Protein AF-X1QMQ1-F1 (afdb_monomer_lite)

pLDDT: mean 91.14, std 9.61, range [29.88, 98.38]

Foldseek 3Di:
DVVVVVVVVVVVVLVVVCVVCVPPSPDALVRQVVCCLVVVAARDLVLAWQQQQDDPVLLLVLLVQQVVAWDADPLKTKGADDPSNVVSCVSRVQDWDADPRITIRDGSSVSVCQQSLNVVVPSDRDPDDDPDGSQVVSCVSHSHRYDRNDPDDDDDDDDDDWDWFWDADVPFALWAAALACQCPPQQFLVSSLVVQKGKAKAFWWAQPPPRDIDLDQADPPPRDGTAQWWADPPPRDIDSDQADPVPRDGTASIDTDIDRSNVLVVVLCVLLDDDWAPTFHYHNHQPDRRRRTDRVNSRRLCRVLVFTADNVRDIDIDGAADEDFKDQQVQQVHDQVLVVVVPFQAAPVRHGRDDSRGIHTDPQQEKAEEPSVLVSVLSVLVSVQSCCCRVVVHHRDQPDDGSVSQQQPWDWDDDPPDDDTDIHGYHGYHNDRYMYHHPD

InterPro domains:
  IPR004475 DNA polymerase II large subunit DP2 [PTHR42210] (19-440)
  IPR056171 DNA polymerase II large subunit DP2, central domain [PF24844] (26-240)
  IPR056172 DNA polymerase II large subunit DP2, catalytic domain [PF24846] (278-440)

Secondary structure (DSSP, 8-state):
--HHHHHHHHHHHHHHHHHH-TTTSPPPHHHHHHHHHHHTPPPPGGG---GGGS-HHHHHHHHHHHHHH-EEETTEEEEE--HHHHHHHHHTT---EEETTEEEE-TTHHHHHHHTTTTTT--SPPSTT-S--HHHHHHHH-SSPPPPS----------SPP-EEE---SS--SEEEE-TTTTTTTTBHHHHHTTSEEEEEEE-EE-TTT--EESSSB-TTT-PBPEEPEEETTT--EESSSEETTTTEEEESEEEEEEEHHHHHHHHHHHH-SPPPS--BEESS--STT-PPPPHHHHHHHHHTT----TTS---EEEEEEE-SEE-GGGGT--HHHHHHTT--B-TTS-B---TTS-EEPPTTEEEEEHHHHHHHHHHHHHHHHHHHHHS----S---SSGGGGTT-EEEE--TT---PEEEEEEEEESSSEEEE---

Radius of gyration: 37.35 Å; chains: 1; bounding box: 97×49×104 Å

Structure (mmCIF, N/CA/C/O backbone):
data_AF-X1QMQ1-F1
#
_entry.id   AF-X1QMQ1-F1
#
loop_
_atom_site.group_PDB
_atom_site.id
_atom_site.type_symbol
_atom_site.label_atom_id
_atom_site.label_alt_id
_atom_site.label_comp_id
_atom_site.label_asym_id
_atom_site.label_entity_id
_atom_site.label_seq_id
_atom_site.pdbx_PDB_ins_code
_atom_site.Cartn_x
_atom_site.Cartn_y
_atom_site.Cartn_z
_atom_site.occupancy
_atom_site.B_iso_or_equiv
_atom_site.auth_seq_id
_atom_site.auth_comp_id
_atom_site.auth_asym_id
_atom_site.auth_atom_id
_atom_site.pdbx_PDB_model_num
ATOM 1 N N . SER A 1 1 ? -53.724 -9.097 34.516 1.00 46.25 1 SER A N 1
ATOM 2 C CA . SER A 1 1 ? -53.208 -10.277 33.789 1.00 46.25 1 SER A CA 1
ATOM 3 C C . SER A 1 1 ? -53.055 -10.068 32.275 1.00 46.25 1 SER A C 1
ATOM 5 O O . SER A 1 1 ? -52.473 -10.932 31.634 1.00 46.25 1 SER A O 1
ATOM 7 N N . SER A 1 2 ? -53.472 -8.935 31.685 1.00 36.69 2 SER A N 1
ATOM 8 C CA . SER A 1 2 ? -53.180 -8.582 30.278 1.00 36.69 2 SER A CA 1
ATOM 9 C C . SER A 1 2 ? -51.883 -7.767 30.107 1.00 36.69 2 SER A C 1
ATOM 11 O O . SER A 1 2 ? -51.072 -8.101 29.250 1.00 36.69 2 SER A O 1
ATOM 13 N N . LEU A 1 3 ? -51.618 -6.794 30.992 1.00 29.88 3 LEU A N 1
ATOM 14 C CA . LEU A 1 3 ? -50.405 -5.948 30.966 1.00 29.88 3 LEU A CA 1
ATOM 15 C C . LEU A 1 3 ? -49.092 -6.738 31.157 1.00 29.88 3 LEU A C 1
ATOM 17 O O . LEU A 1 3 ? -48.054 -6.407 30.592 1.00 29.88 3 LEU A O 1
ATOM 21 N N . SER A 1 4 ? -49.146 -7.814 31.943 1.00 39.50 4 SER A N 1
ATOM 22 C CA . SER A 1 4 ? -48.014 -8.702 32.228 1.00 39.50 4 SER A CA 1
ATOM 23 C C . SER A 1 4 ? -47.577 -9.524 31.009 1.00 39.50 4 SER A C 1
ATOM 25 O O . SER A 1 4 ? -46.393 -9.811 30.864 1.00 39.50 4 SER A O 1
ATOM 27 N N . ASN A 1 5 ? -48.503 -9.858 30.103 1.00 40.28 5 ASN A N 1
ATOM 28 C CA . ASN A 1 5 ? -48.206 -10.646 28.904 1.00 40.28 5 ASN A CA 1
ATOM 29 C C . ASN A 1 5 ? -47.651 -9.794 27.751 1.00 40.28 5 ASN A C 1
ATOM 31 O O . ASN A 1 5 ? -46.855 -10.297 26.960 1.00 40.28 5 ASN A O 1
ATOM 35 N N . GLU A 1 6 ? -48.012 -8.510 27.659 1.00 38.59 6 GLU A N 1
ATOM 36 C CA . GLU A 1 6 ? -47.419 -7.589 26.675 1.00 38.59 6 GLU A CA 1
ATOM 37 C C . GLU A 1 6 ? -45.986 -7.186 27.046 1.00 38.59 6 GLU A C 1
ATOM 39 O O . GLU A 1 6 ? -45.118 -7.189 26.174 1.00 38.59 6 GLU A O 1
ATOM 44 N N . LEU A 1 7 ? -45.699 -6.948 28.333 1.00 42.41 7 LEU A N 1
ATOM 45 C CA . LEU A 1 7 ? -44.335 -6.715 28.834 1.00 42.41 7 LEU A CA 1
ATOM 46 C C . LEU A 1 7 ? -43.422 -7.938 28.631 1.00 42.41 7 LEU A C 1
ATOM 48 O O . LEU A 1 7 ? -42.265 -7.778 28.245 1.00 42.41 7 LEU A O 1
ATOM 52 N N . LEU A 1 8 ? -43.945 -9.159 28.812 1.00 50.44 8 LEU A N 1
ATOM 53 C CA . LEU A 1 8 ? -43.216 -10.405 28.535 1.00 50.44 8 LEU A CA 1
ATOM 54 C C . LEU A 1 8 ? -42.941 -10.606 27.035 1.00 50.44 8 LEU A C 1
ATOM 56 O O . LEU A 1 8 ? -41.822 -10.961 26.672 1.00 50.44 8 LEU A O 1
ATOM 60 N N . LYS A 1 9 ? -43.908 -10.320 26.151 1.00 50.34 9 LYS A N 1
ATOM 61 C CA . LYS A 1 9 ? -43.711 -10.397 24.688 1.00 50.34 9 LYS A CA 1
ATOM 62 C C . LYS A 1 9 ? -42.758 -9.321 24.155 1.00 50.34 9 LYS A C 1
ATOM 64 O O . LYS A 1 9 ? -41.939 -9.610 23.282 1.00 50.34 9 LYS A O 1
ATOM 69 N N . ALA A 1 10 ? -42.830 -8.098 24.689 1.00 55.59 10 ALA A N 1
ATOM 70 C CA . ALA A 1 10 ? -41.877 -7.031 24.386 1.00 55.59 10 ALA A CA 1
ATOM 71 C C . ALA A 1 10 ? -40.457 -7.394 24.861 1.00 55.59 10 ALA A C 1
ATOM 73 O O . ALA A 1 10 ? -39.487 -7.143 24.145 1.00 55.59 10 ALA A O 1
ATOM 74 N N . GLY A 1 11 ? -40.342 -8.051 26.021 1.00 69.38 11 GLY A N 1
ATOM 75 C CA . GLY A 1 11 ? -39.090 -8.603 26.536 1.00 69.38 11 GLY A CA 1
ATOM 76 C C . GLY A 1 11 ? -38.528 -9.741 25.680 1.00 69.38 11 GLY A C 1
ATOM 77 O O . GLY A 1 11 ? -37.338 -9.742 25.389 1.00 69.38 11 GLY A O 1
ATOM 78 N N . GLU A 1 12 ? -39.363 -10.671 25.208 1.00 76.75 12 GLU A N 1
ATOM 79 C CA . GLU A 1 12 ? -38.917 -11.813 24.396 1.00 76.75 12 GLU A CA 1
ATOM 80 C C . GLU A 1 12 ? -38.308 -11.372 23.059 1.00 76.75 12 GLU A C 1
ATOM 82 O O . GLU A 1 12 ? -37.234 -11.842 22.682 1.00 76.75 12 GLU A O 1
ATOM 87 N N . LYS A 1 13 ? -38.959 -10.436 22.354 1.00 81.25 13 LYS A N 1
ATOM 88 C CA . LYS A 1 13 ? -38.412 -9.873 21.111 1.00 81.25 13 LYS A CA 1
ATOM 89 C C . LYS A 1 13 ? -37.067 -9.196 21.367 1.00 81.25 13 LYS A C 1
ATOM 91 O O . LYS A 1 13 ? -36.105 -9.457 20.658 1.00 81.25 13 LYS A O 1
ATOM 96 N N . ARG A 1 14 ? -36.987 -8.393 22.427 1.00 84.19 14 ARG A N 1
ATOM 97 C CA . ARG A 1 14 ? -35.776 -7.649 22.774 1.00 84.19 14 ARG A CA 1
ATOM 98 C C . ARG A 1 14 ? -34.619 -8.566 23.180 1.00 84.19 14 ARG A C 1
ATOM 100 O O . ARG A 1 14 ? -33.487 -8.332 22.779 1.00 84.19 14 ARG A O 1
ATOM 107 N N . ILE A 1 15 ? -34.905 -9.660 23.888 1.00 84.50 15 ILE A N 1
ATOM 108 C CA . ILE A 1 15 ? -33.921 -10.709 24.189 1.00 84.50 15 ILE A CA 1
ATOM 109 C C . ILE A 1 15 ? -33.447 -11.399 22.903 1.00 84.50 15 ILE A C 1
ATOM 111 O O . ILE A 1 15 ? -32.248 -11.617 22.745 1.00 84.50 15 ILE A O 1
ATOM 115 N N . LYS A 1 16 ? -34.349 -11.713 21.961 1.00 87.56 16 LYS A N 1
ATOM 116 C CA . LYS A 1 16 ? -33.960 -12.259 20.648 1.00 87.56 16 LYS A CA 1
ATOM 117 C C . LYS A 1 16 ? -33.059 -11.291 19.881 1.00 87.56 16 LYS A C 1
ATOM 119 O O . LYS A 1 16 ? -32.077 -11.740 19.300 1.00 87.56 16 LYS A O 1
ATOM 124 N N . ASP A 1 17 ? -33.340 -9.991 19.941 1.00 88.19 17 ASP A N 1
ATOM 125 C CA . ASP A 1 17 ? -32.522 -8.954 19.304 1.00 88.19 17 ASP A CA 1
ATOM 126 C C . ASP A 1 17 ? -31.117 -8.864 19.935 1.00 88.19 17 ASP A C 1
ATOM 128 O O . ASP A 1 17 ? -30.129 -8.740 19.208 1.00 88.19 17 ASP A O 1
ATOM 132 N N . PHE A 1 18 ? -31.007 -9.002 21.266 1.00 88.56 18 PHE A N 1
ATOM 133 C CA . PHE A 1 18 ? -29.718 -9.081 21.972 1.00 88.56 18 PHE A CA 1
ATOM 134 C C . PHE A 1 18 ? -28.912 -10.322 21.576 1.00 88.56 18 PHE A C 1
ATOM 136 O O . PHE A 1 18 ? -27.695 -10.252 21.447 1.00 88.56 18 PHE A O 1
ATOM 143 N N . ILE A 1 19 ? -29.572 -11.468 21.386 1.00 87.81 19 ILE A N 1
ATOM 144 C CA . ILE A 1 19 ? -28.905 -12.714 20.977 1.00 87.81 19 ILE A CA 1
ATOM 145 C C . ILE A 1 19 ? -28.469 -12.642 19.509 1.00 87.81 19 ILE A C 1
ATOM 147 O O . ILE A 1 19 ? -27.384 -13.109 19.168 1.00 87.81 19 ILE A O 1
ATOM 151 N N . ALA A 1 20 ? -29.306 -12.070 18.642 1.00 90.44 20 ALA A N 1
ATOM 152 C CA . ALA A 1 20 ? -29.046 -11.986 17.211 1.00 90.44 20 ALA A CA 1
ATOM 153 C C . ALA A 1 20 ? -27.921 -10.996 16.864 1.00 90.44 20 ALA A C 1
ATOM 155 O O . ALA 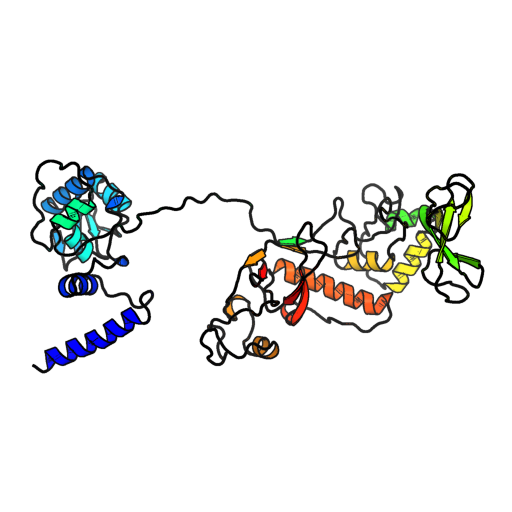A 1 20 ? -27.139 -11.270 15.954 1.00 90.44 20 ALA A O 1
ATOM 156 N N . ASP A 1 21 ? -27.824 -9.869 17.577 1.00 88.75 21 ASP A N 1
ATOM 157 C CA . ASP A 1 21 ? -26.780 -8.858 17.370 1.00 88.75 21 ASP A CA 1
ATOM 158 C C . ASP A 1 21 ? -26.349 -8.200 18.700 1.00 88.75 21 ASP A C 1
ATOM 160 O O . ASP A 1 21 ? -26.738 -7.065 19.000 1.00 88.75 21 ASP A O 1
ATOM 164 N N . PRO A 1 22 ? -25.529 -8.896 19.511 1.00 90.19 22 PRO A N 1
ATOM 165 C CA . PRO A 1 22 ? -25.170 -8.457 20.864 1.00 90.19 22 PRO A CA 1
ATOM 166 C C . PRO A 1 22 ? -24.286 -7.205 20.902 1.00 90.19 22 PRO A C 1
ATOM 168 O O . PRO A 1 22 ? -24.113 -6.607 21.963 1.00 90.19 22 PRO A O 1
ATOM 171 N N . PHE A 1 23 ? -23.687 -6.812 19.774 1.00 88.19 23 PHE A N 1
ATOM 172 C CA . PHE A 1 23 ? -22.783 -5.663 19.716 1.00 88.19 23 PHE A CA 1
ATOM 173 C C . PHE A 1 23 ? -23.513 -4.350 19.421 1.00 88.19 23 PHE A C 1
ATOM 175 O O . PHE A 1 23 ? -23.061 -3.302 19.882 1.00 88.19 23 PHE A O 1
ATOM 182 N N . HIS A 1 24 ? -24.630 -4.393 18.686 1.00 88.62 24 HIS A N 1
ATOM 183 C CA . HIS A 1 24 ? -25.426 -3.199 18.373 1.00 88.62 24 HIS A CA 1
ATOM 184 C C . HIS A 1 24 ? -26.688 -3.089 19.231 1.00 88.62 24 HIS A C 1
ATOM 186 O O . HIS A 1 24 ? -27.081 -1.979 19.590 1.00 88.62 24 HIS A O 1
ATOM 192 N N . ASN A 1 25 ? -27.298 -4.216 19.612 1.00 90.31 25 ASN A N 1
ATOM 193 C CA . ASN A 1 25 ? -28.455 -4.240 20.501 1.00 90.31 25 ASN A CA 1
ATOM 194 C C . ASN A 1 25 ? -27.986 -4.492 21.936 1.00 90.31 25 ASN A C 1
ATOM 196 O O . ASN A 1 25 ? -27.913 -5.628 22.397 1.00 90.31 25 ASN A O 1
ATOM 200 N N . VAL A 1 26 ? -27.654 -3.415 22.643 1.00 90.81 26 VAL A N 1
ATOM 201 C CA . VAL A 1 26 ? -27.193 -3.471 24.036 1.00 90.81 26 VAL A CA 1
ATOM 202 C C . VAL A 1 26 ? -28.372 -3.156 24.977 1.00 90.81 26 VAL A C 1
ATOM 204 O O . VAL A 1 26 ? -29.055 -2.153 24.746 1.00 90.81 26 VAL A O 1
ATOM 207 N N . PRO A 1 27 ? -28.637 -3.963 26.028 1.00 90.88 27 PRO A N 1
ATOM 208 C CA . PRO A 1 27 ? -29.654 -3.643 27.039 1.00 90.88 27 PRO A CA 1
ATOM 209 C C . PRO A 1 27 ? -29.309 -2.339 27.749 1.00 90.88 27 PRO A C 1
ATOM 211 O O . PRO A 1 27 ? -28.131 -2.063 27.903 1.00 90.88 27 PRO A O 1
ATOM 214 N N . SER A 1 28 ? -30.289 -1.562 28.221 1.00 90.31 28 SER A N 1
ATOM 215 C CA . SER A 1 28 ? -29.994 -0.369 29.035 1.00 90.31 28 SER A CA 1
ATOM 216 C C . SER A 1 28 ? -29.334 -0.734 30.378 1.00 90.31 28 SER A C 1
ATOM 218 O O . SER A 1 28 ? -29.343 -1.893 30.779 1.00 90.31 28 SER A O 1
ATOM 220 N N . ASP A 1 29 ? -28.781 0.247 31.099 1.00 89.81 29 ASP A N 1
ATOM 221 C CA . ASP A 1 29 ? -28.114 0.026 32.399 1.00 89.81 29 ASP A CA 1
ATOM 222 C C . ASP A 1 29 ? -29.031 -0.683 33.421 1.00 89.81 29 ASP A C 1
ATOM 224 O O . ASP A 1 29 ? -28.690 -1.724 33.984 1.00 89.81 29 ASP A O 1
ATOM 228 N N . ASP A 1 30 ? -30.258 -0.179 33.574 1.00 87.88 30 ASP A N 1
ATOM 229 C CA . ASP A 1 30 ? -31.290 -0.771 34.435 1.00 87.88 30 ASP A CA 1
ATOM 230 C C . ASP A 1 30 ? -31.754 -2.153 33.932 1.00 87.88 30 ASP A C 1
ATOM 232 O O . ASP A 1 30 ? -31.930 -3.085 34.720 1.00 87.88 30 ASP A O 1
ATOM 236 N N . GLU A 1 31 ? -31.901 -2.329 32.614 1.00 89.12 31 GLU A N 1
ATOM 237 C CA . GLU A 1 31 ? -32.259 -3.625 32.026 1.00 89.12 31 GLU A CA 1
ATOM 238 C C . GLU A 1 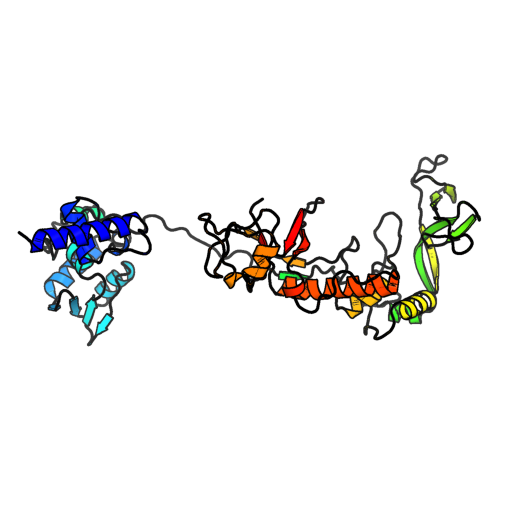31 ? -31.166 -4.670 32.243 1.00 89.12 31 GLU A C 1
ATOM 240 O O . GLU A 1 31 ? -31.473 -5.813 32.576 1.00 89.12 31 GLU A O 1
ATOM 245 N N . ALA A 1 32 ? -29.899 -4.288 32.091 1.00 91.50 32 ALA A N 1
ATOM 246 C CA . ALA A 1 32 ? -28.760 -5.164 32.307 1.00 91.50 32 ALA A CA 1
ATOM 247 C C . ALA A 1 32 ? -28.713 -5.655 33.758 1.00 91.50 32 ALA A C 1
ATOM 249 O O . ALA A 1 32 ? -28.555 -6.854 33.986 1.00 91.50 32 ALA A O 1
ATOM 250 N N . LEU A 1 33 ? -28.923 -4.764 34.733 1.00 89.12 33 LEU A N 1
ATOM 251 C CA . LEU A 1 33 ? -29.002 -5.134 36.147 1.00 89.12 33 LEU A CA 1
ATOM 252 C C . LEU A 1 33 ? -30.159 -6.099 36.424 1.00 89.12 33 LEU A C 1
ATOM 254 O O . LEU A 1 33 ? -29.944 -7.147 37.037 1.00 89.12 33 LEU A O 1
ATOM 258 N N . LYS A 1 34 ? -31.365 -5.795 35.928 1.00 88.75 34 LYS A N 1
ATOM 259 C CA . LYS A 1 34 ? -32.545 -6.663 36.087 1.00 88.75 34 LYS A CA 1
ATOM 260 C C . LYS A 1 34 ? -32.321 -8.044 35.476 1.00 88.75 34 LYS A C 1
ATOM 262 O O . LYS A 1 34 ? -32.607 -9.054 36.118 1.00 88.75 34 LYS A O 1
ATOM 267 N N . LEU A 1 35 ? -31.772 -8.107 34.263 1.00 89.50 35 LEU A N 1
ATOM 268 C CA . LEU A 1 35 ? -31.445 -9.364 33.588 1.00 89.50 35 LEU A CA 1
ATOM 269 C C . LEU A 1 35 ? -30.415 -10.171 34.381 1.00 89.50 35 LEU A C 1
ATOM 271 O O . LEU A 1 35 ? -30.616 -11.364 34.600 1.00 89.50 35 LEU A O 1
ATOM 275 N N . SER A 1 36 ? -29.350 -9.532 34.868 1.00 91.50 36 SER A N 1
ATOM 276 C CA . SER A 1 36 ? -28.339 -10.196 35.692 1.00 91.50 36 SER A CA 1
ATOM 277 C C . SER A 1 36 ? -28.908 -10.726 37.013 1.00 91.50 36 SER A C 1
ATOM 279 O O . SER A 1 36 ? -28.578 -11.841 37.418 1.00 91.50 36 SER A O 1
ATOM 281 N N . GLN A 1 37 ? -29.804 -9.980 37.666 1.00 88.75 37 GLN A N 1
ATOM 282 C CA . GLN A 1 37 ? -30.469 -10.407 38.903 1.00 88.75 37 GLN A CA 1
ATOM 283 C C . GLN A 1 37 ? -31.406 -11.602 38.692 1.00 88.75 37 GLN A C 1
ATOM 285 O O . GLN A 1 37 ? -31.394 -12.531 39.511 1.00 88.75 37 GLN A O 1
ATOM 290 N N . LEU A 1 38 ? -32.196 -11.572 37.612 1.00 89.00 38 LEU A N 1
ATOM 291 C CA . LEU A 1 38 ? -33.168 -12.606 37.247 1.00 89.00 38 LEU A CA 1
ATOM 292 C C . LEU A 1 38 ? -32.486 -13.895 36.780 1.00 89.00 38 LEU A C 1
ATOM 294 O O . LEU A 1 38 ? -32.824 -14.977 37.250 1.00 89.00 38 LEU A O 1
ATOM 298 N N . LEU A 1 39 ? -31.512 -13.779 35.875 1.00 89.31 39 LEU A N 1
ATOM 299 C CA . LEU A 1 39 ? -30.862 -14.920 35.221 1.00 89.31 39 LEU A CA 1
ATOM 300 C C . LEU A 1 39 ? -29.613 -15.418 35.960 1.00 89.31 39 LEU A C 1
ATOM 302 O O . LEU A 1 39 ? -29.012 -16.404 35.542 1.00 89.31 39 LEU A O 1
ATOM 306 N N . LYS A 1 40 ? -29.197 -14.737 37.037 1.00 90.25 40 LYS A N 1
ATOM 307 C CA . LYS A 1 40 ? -27.976 -15.043 37.809 1.00 90.25 40 LYS A CA 1
ATOM 308 C C . LYS A 1 40 ? -26.704 -15.076 36.953 1.00 90.25 40 LYS A C 1
ATOM 310 O O . LYS A 1 40 ? -25.757 -15.809 37.237 1.00 90.25 40 LYS A O 1
ATOM 315 N N . ILE A 1 41 ? -26.667 -14.240 35.920 1.00 93.75 41 ILE A N 1
ATOM 316 C CA . ILE A 1 41 ? -25.489 -14.020 35.077 1.00 93.75 41 ILE A CA 1
ATOM 317 C C . ILE A 1 41 ? -24.706 -12.792 35.564 1.00 93.75 41 ILE A C 1
ATOM 319 O O . ILE A 1 41 ? -25.278 -11.927 36.230 1.00 93.75 41 ILE A O 1
ATOM 323 N N . PRO A 1 42 ? -23.401 -12.682 35.251 1.00 95.56 42 PRO A N 1
ATOM 324 C CA . PRO A 1 42 ? -22.630 -11.490 35.586 1.00 95.56 42 PRO A CA 1
ATOM 325 C C . PRO A 1 42 ? -23.217 -10.203 34.990 1.00 95.56 42 PRO A C 1
ATOM 327 O O . PRO A 1 42 ? -23.946 -10.255 33.998 1.00 95.56 42 PRO A O 1
ATOM 330 N N . LEU A 1 43 ? -22.863 -9.053 35.568 1.00 94.62 43 LEU A N 1
ATOM 331 C CA . LEU A 1 43 ? -23.222 -7.745 35.013 1.00 94.62 43 LEU A CA 1
ATOM 332 C C . LEU A 1 43 ? -22.659 -7.585 33.591 1.00 94.62 43 LEU A C 1
ATOM 334 O O . LEU A 1 43 ? -21.517 -7.967 33.317 1.00 94.62 43 LEU A O 1
ATOM 338 N N . HIS A 1 44 ? -23.460 -7.011 32.695 1.00 94.00 44 HIS A N 1
ATOM 339 C CA . HIS A 1 44 ? -23.092 -6.805 31.297 1.00 94.00 44 HIS A CA 1
ATOM 340 C C . HIS A 1 44 ? -21.836 -5.907 31.163 1.00 94.00 44 HIS A C 1
ATOM 342 O O . HIS A 1 44 ? -21.751 -4.869 31.824 1.00 94.00 44 HIS A O 1
ATOM 348 N N . PRO A 1 45 ? -20.862 -6.249 30.294 1.00 93.19 45 PRO A N 1
ATOM 349 C CA . PRO A 1 45 ? -19.537 -5.609 30.252 1.00 93.19 45 PRO A CA 1
ATOM 350 C C . PRO A 1 45 ? -19.539 -4.110 29.910 1.00 93.19 45 PRO A C 1
ATOM 352 O O . PRO A 1 45 ? -18.622 -3.391 30.308 1.00 93.19 45 PRO A O 1
ATOM 355 N N . ASN A 1 46 ? -20.563 -3.602 29.216 1.00 91.88 46 ASN A N 1
ATOM 356 C CA . ASN A 1 46 ? -20.682 -2.155 28.973 1.00 91.88 46 ASN A CA 1
ATOM 357 C C . ASN A 1 46 ? -20.881 -1.350 30.265 1.00 91.88 46 ASN A C 1
ATOM 359 O O . ASN A 1 46 ? -20.463 -0.195 30.316 1.00 91.88 46 ASN A O 1
ATOM 363 N N . TYR A 1 47 ? -21.450 -1.975 31.300 1.00 92.81 47 TYR A N 1
ATOM 364 C CA . TYR A 1 47 ? -21.779 -1.347 32.579 1.00 92.81 47 TYR A CA 1
ATOM 365 C C . TYR A 1 47 ? -20.844 -1.767 33.720 1.00 92.81 47 TYR A C 1
ATOM 367 O O . TYR A 1 47 ? -21.054 -1.406 34.874 1.00 92.81 47 TYR A O 1
ATOM 375 N N . THR A 1 48 ? -19.781 -2.516 33.419 1.00 93.44 48 THR A N 1
ATOM 376 C CA . THR A 1 48 ? -18.691 -2.741 34.372 1.00 93.44 48 THR A CA 1
ATOM 377 C C . THR A 1 48 ? -17.654 -1.624 34.268 1.00 93.44 48 THR A C 1
ATOM 379 O O . THR A 1 48 ? -17.523 -0.964 33.231 1.00 93.44 48 THR A O 1
ATOM 382 N N . TYR A 1 49 ? -16.883 -1.420 35.335 1.00 94.50 49 TYR A N 1
ATOM 383 C CA . TYR A 1 49 ? -15.761 -0.478 35.374 1.00 94.50 49 TYR A CA 1
ATOM 384 C C . TYR A 1 49 ? -14.440 -1.210 35.596 1.00 94.50 49 TYR A C 1
ATOM 386 O O . TYR A 1 49 ? -14.408 -2.418 35.847 1.00 94.50 49 TYR A O 1
ATOM 394 N N . HIS A 1 50 ? -13.342 -0.465 35.516 1.00 95.31 50 HIS A N 1
ATOM 395 C CA . HIS A 1 50 ? -11.974 -0.949 35.700 1.00 95.31 50 HIS A CA 1
ATOM 396 C C . HIS A 1 50 ? -11.630 -1.216 37.179 1.00 95.31 50 HIS A C 1
ATOM 398 O O . HIS A 1 50 ? -10.560 -0.870 37.663 1.00 95.31 50 HIS A O 1
ATOM 404 N N . TRP A 1 51 ? -12.545 -1.847 37.925 1.00 94.75 51 TRP A N 1
ATOM 405 C CA . TRP A 1 51 ? -12.412 -2.102 39.365 1.00 94.75 51 TRP A CA 1
ATOM 406 C C . TRP A 1 51 ? -11.150 -2.890 39.735 1.00 94.75 51 TRP A C 1
ATOM 408 O O . TRP A 1 51 ? -10.668 -2.780 40.856 1.00 94.75 51 TRP A O 1
ATOM 418 N N . HIS A 1 52 ? -10.617 -3.695 38.811 1.00 92.50 52 HIS A N 1
ATOM 419 C CA . HIS A 1 52 ? -9.387 -4.462 39.010 1.00 92.50 52 HIS A CA 1
ATOM 420 C C . HIS A 1 52 ? -8.101 -3.636 38.838 1.00 92.50 52 HIS A C 1
ATOM 422 O O . HIS A 1 52 ? -7.038 -4.157 39.165 1.00 92.50 52 HIS A O 1
ATOM 428 N N . ASP A 1 53 ? -8.191 -2.392 38.356 1.00 93.62 53 ASP A N 1
ATOM 429 C CA . ASP A 1 53 ? -7.048 -1.497 38.114 1.00 93.62 53 ASP A CA 1
ATOM 430 C C . ASP A 1 53 ? -6.775 -0.525 39.282 1.00 93.62 53 ASP A C 1
ATOM 432 O O . ASP A 1 53 ? -5.782 0.199 39.255 1.00 93.62 53 ASP A O 1
ATOM 436 N N . ILE A 1 54 ? -7.622 -0.514 40.320 1.00 94.50 54 ILE A N 1
ATOM 437 C CA . ILE A 1 54 ? -7.438 0.314 41.525 1.00 94.50 54 ILE A CA 1
ATOM 438 C C . ILE A 1 54 ? -7.078 -0.528 42.751 1.00 94.50 54 ILE A C 1
ATOM 440 O O . ILE A 1 54 ? -7.367 -1.728 42.824 1.00 94.50 54 ILE A O 1
ATOM 444 N N . HIS A 1 55 ? -6.474 0.104 43.758 1.00 92.25 55 HIS A N 1
ATOM 445 C CA . HIS A 1 55 ? -6.202 -0.560 45.027 1.00 92.25 55 HIS A CA 1
ATOM 446 C C . HIS A 1 55 ? -7.439 -0.577 45.933 1.00 92.25 55 HIS A C 1
ATOM 448 O O . HIS A 1 55 ? -8.332 0.266 45.849 1.00 92.25 55 HIS A O 1
ATOM 454 N N . LEU A 1 56 ? -7.473 -1.520 46.880 1.00 91.44 56 LEU A N 1
ATOM 455 C CA . LEU A 1 56 ? -8.588 -1.636 47.824 1.00 91.44 56 LEU A CA 1
ATOM 456 C C . LEU A 1 56 ? -8.777 -0.384 48.693 1.00 91.44 56 LEU A C 1
ATOM 458 O O . LEU A 1 56 ? -9.910 -0.021 48.996 1.00 91.44 56 LEU A O 1
ATOM 462 N N . LYS A 1 57 ? -7.686 0.301 49.051 1.00 91.19 57 LYS A N 1
ATOM 463 C CA . LYS A 1 57 ? -7.737 1.565 49.802 1.00 91.19 57 LYS A CA 1
ATOM 464 C C . LYS A 1 57 ? -8.503 2.646 49.035 1.00 91.19 57 LYS A C 1
ATOM 466 O O . LYS A 1 57 ? -9.317 3.345 49.629 1.00 91.19 57 LYS A O 1
ATOM 471 N N . ASP A 1 58 ? -8.285 2.725 47.725 1.00 93.62 58 ASP A N 1
ATOM 472 C CA . ASP A 1 58 ? -8.964 3.675 46.844 1.00 93.62 58 ASP A CA 1
ATOM 473 C C . ASP A 1 58 ? -10.452 3.340 46.732 1.00 93.62 58 ASP A C 1
ATOM 475 O O . ASP A 1 58 ? -11.306 4.217 46.844 1.00 93.62 58 ASP A O 1
ATOM 479 N N . PHE A 1 59 ? -10.779 2.051 46.602 1.00 93.50 59 PHE A N 1
ATOM 480 C CA . PHE A 1 59 ? -12.166 1.597 46.590 1.00 93.50 59 PHE A CA 1
ATOM 481 C C . PHE A 1 59 ? -12.902 1.936 47.895 1.00 93.50 59 PHE A C 1
ATOM 483 O O . PHE A 1 59 ? -14.010 2.463 47.848 1.00 93.50 59 PHE A O 1
ATOM 490 N N . ILE A 1 60 ? -12.294 1.677 49.059 1.00 91.75 60 ILE A N 1
ATOM 491 C CA . ILE A 1 60 ? -12.878 2.018 50.367 1.00 91.75 60 ILE A CA 1
ATOM 492 C C . ILE A 1 60 ? -13.109 3.528 50.468 1.00 91.75 60 ILE A C 1
ATOM 494 O O . ILE A 1 60 ? -14.225 3.953 50.757 1.00 91.75 60 ILE A O 1
ATOM 498 N N . LYS A 1 61 ? -12.088 4.326 50.139 1.00 92.88 61 LYS A N 1
ATOM 499 C CA . LYS A 1 61 ? -12.161 5.788 50.166 1.00 92.88 61 LYS A CA 1
ATOM 500 C C . LYS A 1 61 ? -13.283 6.330 49.281 1.00 92.88 61 LYS A C 1
ATOM 502 O O . LYS A 1 61 ? -14.036 7.197 49.710 1.00 92.88 61 LYS A O 1
ATOM 507 N N . LEU A 1 62 ? -13.416 5.801 48.063 1.00 94.31 62 LEU A N 1
ATOM 508 C CA . LEU A 1 62 ? -14.501 6.159 47.152 1.00 94.31 62 LEU A CA 1
ATOM 509 C C . LEU A 1 62 ? -15.869 5.864 47.780 1.00 94.31 62 LEU A C 1
ATOM 511 O O . LEU A 1 62 ? -16.759 6.708 47.728 1.00 94.31 62 LEU A O 1
ATOM 515 N N . ARG A 1 63 ? -16.046 4.687 48.390 1.00 92.56 63 ARG A N 1
ATOM 516 C CA . ARG A 1 63 ? -17.320 4.303 49.016 1.00 92.56 63 ARG A CA 1
ATOM 517 C C . ARG A 1 63 ? -17.680 5.189 50.197 1.00 92.56 63 ARG A C 1
ATOM 519 O O . ARG A 1 63 ? -18.830 5.599 50.286 1.00 92.56 63 ARG A O 1
ATOM 526 N N . GLU A 1 64 ? -16.730 5.460 51.086 1.00 91.38 64 GLU A N 1
ATOM 527 C CA . GLU A 1 64 ? -16.940 6.319 52.257 1.00 91.38 64 GLU A CA 1
ATOM 528 C C . GLU A 1 64 ? -17.277 7.744 51.825 1.00 91.38 64 GLU A C 1
ATOM 530 O O . GLU A 1 64 ? -18.291 8.294 52.244 1.00 91.38 64 GLU A O 1
ATOM 535 N N . TYR A 1 65 ? -16.514 8.294 50.879 1.00 92.81 65 TYR A N 1
ATOM 536 C CA . TYR A 1 65 ? -16.765 9.639 50.382 1.00 92.81 65 TYR A CA 1
ATOM 537 C C . TYR A 1 65 ? -18.144 9.777 49.732 1.00 92.81 65 TYR A C 1
ATOM 539 O O . TYR A 1 65 ? -18.873 10.726 50.019 1.00 92.81 65 TYR A O 1
ATOM 547 N N . VAL A 1 66 ? -18.523 8.818 48.879 1.00 91.25 66 VAL A N 1
ATOM 548 C CA . VAL A 1 66 ? -19.847 8.801 48.244 1.00 91.25 66 VAL A CA 1
ATOM 549 C C . VAL A 1 66 ? -20.936 8.607 49.295 1.00 91.25 66 VAL A C 1
ATOM 551 O O . VAL A 1 66 ? -21.953 9.281 49.240 1.00 91.25 66 VAL A O 1
ATOM 554 N N . LYS A 1 67 ? -20.737 7.742 50.290 1.00 90.25 67 LYS A N 1
ATOM 555 C CA . LYS A 1 67 ? -21.714 7.547 51.366 1.00 90.25 67 LYS A CA 1
ATOM 556 C C . LYS A 1 67 ? -22.000 8.842 52.132 1.00 90.25 67 LYS A C 1
ATOM 558 O O . LYS A 1 67 ? -23.164 9.119 52.406 1.00 90.25 67 LYS A O 1
ATOM 563 N N . ASP A 1 68 ? -20.962 9.607 52.451 1.00 90.00 68 ASP A N 1
ATOM 564 C CA . ASP A 1 68 ? -21.079 10.774 53.329 1.00 90.00 68 ASP A CA 1
ATOM 565 C C . ASP A 1 68 ? -21.505 12.048 52.581 1.00 90.00 68 ASP A C 1
ATOM 567 O O . ASP A 1 68 ? -22.088 12.945 53.186 1.00 90.00 68 ASP A O 1
ATOM 571 N N . ASN A 1 69 ? -21.238 12.136 51.271 1.00 91.62 69 ASN A N 1
ATOM 572 C CA . ASN A 1 69 ? -21.395 13.382 50.510 1.00 91.62 69 ASN A CA 1
ATOM 573 C C . ASN A 1 69 ? -22.325 13.284 49.289 1.00 91.62 69 ASN A C 1
ATOM 575 O O . ASN A 1 69 ? -22.515 14.281 48.590 1.00 91.62 69 ASN A O 1
ATOM 579 N N . MET A 1 70 ? -22.881 12.108 48.981 1.00 92.06 70 MET A N 1
ATOM 580 C CA . MET A 1 70 ? -23.734 11.934 47.803 1.00 92.06 70 MET A CA 1
ATOM 581 C C . MET A 1 70 ? -25.159 12.430 48.026 1.00 92.06 70 MET A C 1
ATOM 583 O O . MET A 1 70 ? -25.873 12.002 48.929 1.00 92.06 70 MET A O 1
ATOM 587 N N . SER A 1 71 ? -25.602 13.239 47.076 1.00 90.31 71 SER A N 1
ATOM 588 C CA . SER A 1 71 ? -26.996 13.527 46.777 1.00 90.31 71 SER A CA 1
ATOM 589 C C . SER A 1 71 ? -27.441 12.725 45.549 1.00 90.31 71 SER A C 1
ATOM 591 O O . SER A 1 71 ? -26.661 12.480 44.625 1.00 90.31 71 SER A O 1
ATOM 593 N N . LEU A 1 72 ? -28.696 12.275 45.547 1.00 86.88 72 LEU A N 1
ATOM 594 C CA . LEU A 1 72 ? -29.283 11.528 44.437 1.00 86.88 72 LEU A CA 1
ATOM 595 C C . LEU A 1 72 ? -30.491 12.270 43.890 1.00 86.88 72 LEU A C 1
ATOM 597 O O . LEU A 1 72 ? -31.438 12.548 44.622 1.00 86.88 72 LEU A O 1
ATOM 601 N N . ASN A 1 73 ? -30.481 12.526 42.585 1.00 81.69 73 ASN A N 1
ATOM 602 C CA . ASN A 1 73 ? -31.621 13.088 41.873 1.00 81.69 73 ASN A CA 1
ATOM 603 C C . ASN A 1 73 ? -31.897 12.250 40.621 1.00 81.69 73 ASN A C 1
ATOM 605 O O . ASN A 1 73 ? -31.035 12.141 39.756 1.00 81.69 73 ASN A O 1
ATOM 609 N N . ASN A 1 74 ? -33.071 11.617 40.529 1.00 78.94 74 ASN A N 1
ATOM 610 C CA . ASN A 1 74 ? -33.444 10.733 39.412 1.00 78.94 74 ASN A CA 1
ATOM 611 C C . ASN A 1 74 ? -32.367 9.682 39.066 1.00 78.94 74 ASN A C 1
ATOM 613 O O . ASN A 1 74 ? -32.023 9.495 37.900 1.00 78.94 74 ASN A O 1
ATOM 617 N N . ASN A 1 75 ? -31.816 9.015 40.089 1.00 76.25 75 ASN A N 1
ATOM 618 C CA . ASN A 1 75 ? -30.715 8.045 39.981 1.00 76.25 75 ASN A CA 1
ATOM 619 C C . ASN A 1 75 ? -29.391 8.605 39.439 1.00 76.25 75 ASN A C 1
ATOM 621 O O . ASN A 1 75 ? -28.505 7.837 39.092 1.00 76.25 75 ASN A O 1
ATOM 625 N N . VAL A 1 76 ? -29.222 9.925 39.397 1.00 85.62 76 VAL A N 1
ATOM 626 C CA . VAL A 1 76 ? -27.939 10.571 39.117 1.00 85.62 76 VAL A CA 1
ATOM 627 C C . VAL A 1 76 ? -27.233 10.827 40.441 1.00 85.62 76 VAL A C 1
ATOM 629 O O . VAL A 1 76 ? -27.748 11.569 41.278 1.00 85.62 76 VAL A O 1
ATOM 632 N N . ALA A 1 77 ? -26.067 10.208 40.629 1.00 88.38 77 ALA A N 1
ATOM 633 C CA . ALA A 1 77 ? -25.203 10.465 41.775 1.00 88.38 77 ALA A CA 1
ATOM 634 C C . ALA A 1 77 ? -24.463 11.797 41.603 1.00 88.38 77 ALA A C 1
ATOM 636 O O . ALA A 1 77 ? -23.774 12.003 40.598 1.00 88.38 77 ALA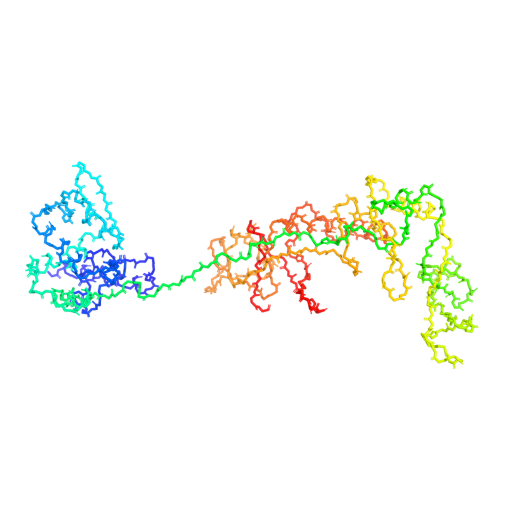 A O 1
ATOM 637 N N . GLU A 1 78 ? -24.591 12.676 42.594 1.00 93.38 78 GLU A N 1
ATOM 638 C CA . GLU A 1 78 ? -23.914 13.969 42.646 1.00 93.38 78 GLU A CA 1
ATOM 639 C C . GLU A 1 78 ? -23.263 14.185 44.015 1.00 93.38 78 GLU A C 1
ATOM 641 O O . GLU A 1 78 ? -23.917 14.043 45.045 1.00 93.38 78 GLU A O 1
ATOM 646 N N . PHE A 1 79 ? -21.978 14.531 44.038 1.00 93.69 79 PHE A N 1
ATOM 647 C CA . PHE A 1 79 ? -21.219 14.805 45.265 1.00 93.69 79 PHE A CA 1
ATOM 648 C C . PHE A 1 79 ? -20.147 15.876 45.013 1.00 93.69 79 PHE A C 1
ATOM 650 O O . PHE A 1 79 ? -19.751 16.068 43.860 1.00 93.69 79 PHE A O 1
ATOM 657 N N . PRO A 1 80 ? -19.652 16.577 46.049 1.00 95.62 80 PRO A N 1
ATOM 658 C CA . PRO A 1 80 ? -18.623 17.600 45.895 1.00 95.62 80 PRO A CA 1
ATOM 659 C C . PRO A 1 80 ? -17.358 17.064 45.214 1.00 95.62 80 PRO A C 1
ATOM 661 O O . PRO A 1 80 ? -16.989 15.896 45.345 1.00 95.62 80 PRO A O 1
ATOM 664 N N . ASN A 1 81 ? -16.691 17.925 44.448 1.00 94.62 81 ASN A N 1
ATOM 665 C CA . ASN A 1 81 ? -15.479 17.569 43.720 1.00 94.62 81 ASN A CA 1
ATOM 666 C C . ASN A 1 81 ? -14.258 17.498 44.650 1.00 94.62 81 ASN A C 1
ATOM 668 O O . ASN A 1 81 ? -13.542 18.483 44.832 1.00 94.62 81 ASN A O 1
ATOM 672 N N . ASP A 1 82 ? -14.003 16.318 45.211 1.00 95.88 82 ASP A N 1
ATOM 673 C CA . ASP A 1 82 ? -12.737 16.008 45.874 1.00 95.88 82 ASP A CA 1
ATOM 674 C C . ASP A 1 82 ? -11.675 15.524 44.857 1.00 95.88 82 ASP A C 1
ATOM 676 O O . ASP A 1 82 ? -11.916 14.543 44.142 1.00 95.88 82 ASP A O 1
ATOM 680 N N . PRO A 1 83 ? -10.475 16.142 44.794 1.00 94.50 83 PRO A N 1
ATOM 681 C CA . PRO A 1 83 ? -9.436 15.788 43.820 1.00 94.50 83 PRO A CA 1
ATOM 682 C C . PRO A 1 83 ? -8.966 14.330 43.884 1.00 94.50 83 PRO A C 1
ATOM 684 O O . PRO A 1 83 ? -8.594 13.735 42.867 1.00 94.50 83 PRO A O 1
ATOM 687 N N . SER A 1 84 ? -8.973 13.732 45.074 1.00 95.56 84 SER A N 1
ATOM 688 C CA . SER A 1 84 ? -8.493 12.366 45.253 1.00 95.56 84 SER A CA 1
ATOM 689 C C . SER A 1 84 ? -9.532 11.340 44.806 1.00 95.56 84 SER A C 1
ATOM 691 O O . SER A 1 84 ? -9.184 10.378 44.129 1.00 95.56 84 SER A O 1
ATOM 693 N N . VAL A 1 85 ? -10.814 11.588 45.079 1.00 95.62 85 VAL A N 1
ATOM 694 C CA . VAL A 1 85 ? -11.930 10.790 44.551 1.00 95.62 85 VAL A CA 1
ATOM 695 C C . VAL A 1 85 ? -12.043 10.953 43.041 1.00 95.62 85 VAL A C 1
ATOM 697 O O . VAL A 1 85 ? -12.207 9.965 42.327 1.00 95.62 85 VAL A O 1
ATOM 700 N N . LYS A 1 86 ? -11.873 12.177 42.534 1.00 95.94 86 LYS A N 1
ATOM 701 C CA . LYS A 1 86 ? -11.831 12.470 41.099 1.00 95.94 86 LYS A CA 1
ATOM 702 C C . LYS A 1 86 ? -10.789 11.616 40.375 1.00 95.94 86 LYS A C 1
ATOM 704 O O . LYS A 1 86 ? -11.121 10.989 39.372 1.00 95.94 86 LYS A O 1
ATOM 709 N N . THR A 1 87 ? -9.573 11.541 40.918 1.00 96.88 87 THR A N 1
ATOM 710 C CA . THR A 1 87 ? -8.490 10.698 40.380 1.00 96.88 87 THR A CA 1
ATOM 711 C C . THR A 1 87 ? -8.901 9.221 40.316 1.00 96.88 87 THR A C 1
ATOM 713 O O . THR A 1 87 ? -8.672 8.559 39.306 1.00 96.88 87 THR A O 1
ATOM 716 N N . ILE A 1 88 ? -9.573 8.702 41.350 1.00 97.00 88 ILE A N 1
ATOM 717 C CA . ILE A 1 88 ? -10.047 7.307 41.383 1.00 97.00 88 ILE A CA 1
ATOM 718 C C . ILE A 1 88 ? -11.115 7.068 40.305 1.00 97.00 88 ILE A C 1
ATOM 720 O O . ILE A 1 88 ? -11.065 6.070 39.587 1.00 97.00 88 ILE A O 1
ATOM 724 N N . LEU A 1 89 ? -12.069 7.991 40.146 1.00 95.75 89 LEU A N 1
ATOM 725 C CA . LEU A 1 89 ? -13.102 7.897 39.106 1.00 95.75 89 LEU A CA 1
ATOM 726 C C . LEU A 1 89 ? -12.505 7.919 37.691 1.00 95.75 89 LEU A C 1
ATOM 728 O O . LEU A 1 89 ? -12.990 7.207 36.810 1.00 95.75 89 LEU A O 1
ATOM 732 N N . GLU A 1 90 ? -11.456 8.718 37.473 1.00 95.75 90 GLU A N 1
ATOM 733 C CA . GLU A 1 90 ? -10.701 8.759 36.216 1.00 95.75 90 GLU A CA 1
ATOM 734 C C . GLU A 1 90 ? -9.953 7.449 35.950 1.00 95.75 90 GLU A C 1
ATOM 736 O O . GLU A 1 90 ? -10.062 6.914 34.848 1.00 95.75 90 GLU A O 1
ATOM 741 N N . GLN A 1 91 ? -9.266 6.884 36.950 1.00 95.19 91 GLN A N 1
ATOM 742 C CA . GLN A 1 91 ? -8.614 5.571 36.835 1.00 95.19 91 GLN A CA 1
ATOM 743 C C . GLN A 1 91 ? -9.617 4.462 36.496 1.00 95.19 91 GLN A C 1
ATOM 745 O O . GLN A 1 91 ? -9.346 3.602 35.661 1.00 95.19 91 GLN A O 1
ATOM 750 N N . LEU A 1 92 ? -10.814 4.519 37.085 1.00 95.19 92 LEU A N 1
ATOM 751 C CA . LEU A 1 92 ? -11.912 3.597 36.788 1.00 95.19 92 LEU A CA 1
ATOM 752 C C . LEU A 1 92 ? -12.562 3.829 35.413 1.00 95.19 92 LEU A C 1
ATOM 754 O O . LEU A 1 92 ? -13.384 3.009 34.987 1.00 95.19 92 LEU A O 1
ATOM 758 N N . CYS A 1 93 ? -12.211 4.926 34.732 1.00 94.44 93 CYS A N 1
ATOM 759 C CA . CYS A 1 93 ? -12.824 5.399 33.492 1.00 94.44 93 CYS A CA 1
ATOM 760 C C . CYS A 1 93 ? -14.352 5.561 33.607 1.00 94.44 93 CYS A C 1
ATOM 762 O O . CYS A 1 93 ? -15.087 5.244 32.669 1.00 94.44 93 CYS A O 1
ATOM 764 N N . ILE A 1 94 ? -14.849 6.031 34.759 1.00 93.88 94 ILE A N 1
ATOM 765 C CA . ILE A 1 94 ? -16.278 6.306 34.962 1.00 93.88 94 ILE A CA 1
ATOM 766 C C . ILE A 1 94 ? -16.625 7.628 34.264 1.00 93.88 94 ILE A C 1
ATOM 768 O O . ILE A 1 94 ? -16.069 8.657 34.648 1.00 93.88 94 ILE A O 1
ATOM 772 N N . PRO A 1 95 ? -17.541 7.666 33.278 1.00 92.88 95 PRO A N 1
ATOM 773 C CA . PRO A 1 95 ? -17.944 8.923 32.653 1.00 92.88 95 PRO A CA 1
ATOM 774 C C . PRO A 1 95 ? -18.698 9.815 33.647 1.00 92.88 95 PRO A C 1
ATOM 776 O O . PRO A 1 95 ? -19.743 9.431 34.170 1.00 92.88 95 PRO A O 1
ATOM 779 N N . HIS A 1 96 ? -18.183 11.016 33.896 1.00 93.62 96 HIS A N 1
ATOM 780 C CA . HIS A 1 96 ? -18.780 11.984 34.815 1.00 93.62 96 HIS A CA 1
ATOM 781 C C . HIS A 1 96 ? -18.558 13.419 34.328 1.00 93.62 96 HIS A C 1
ATOM 783 O O . HIS A 1 96 ? -17.642 13.694 33.551 1.00 93.62 96 HIS A O 1
ATOM 789 N N . HIS A 1 97 ? -19.399 14.337 34.797 1.00 93.44 97 HIS A N 1
ATOM 790 C CA . HIS A 1 97 ? -19.310 15.769 34.514 1.00 93.44 97 HIS A CA 1
ATOM 791 C C . HIS A 1 97 ? -18.997 16.549 35.787 1.00 93.44 97 HIS A C 1
ATOM 793 O O . HIS A 1 97 ? -19.302 16.085 36.881 1.00 93.44 97 HIS A O 1
ATOM 799 N N . ILE A 1 98 ? -18.431 17.746 35.639 1.00 93.81 98 ILE A N 1
ATOM 800 C CA . ILE A 1 98 ? -18.317 18.706 36.737 1.00 93.81 98 ILE A CA 1
ATOM 801 C C . ILE A 1 98 ? -19.378 19.784 36.523 1.00 93.81 98 ILE A C 1
ATOM 803 O O . ILE A 1 98 ? -19.403 20.416 35.468 1.00 93.81 98 ILE A O 1
ATOM 807 N N . ASN A 1 99 ? -20.252 19.987 37.506 1.00 92.44 99 ASN A N 1
ATOM 808 C CA . ASN A 1 99 ? -21.270 21.035 37.506 1.00 92.44 99 ASN A CA 1
ATOM 809 C C . ASN A 1 99 ? -21.260 21.746 38.861 1.00 92.44 99 ASN A C 1
ATOM 811 O O . ASN A 1 99 ? -21.350 21.074 39.878 1.00 92.44 99 ASN A O 1
ATOM 815 N N . ASN A 1 100 ? -21.129 23.076 38.896 1.00 90.44 100 ASN A N 1
ATOM 816 C CA . ASN A 1 100 ? -21.064 23.861 40.143 1.00 90.44 100 ASN A CA 1
ATOM 817 C C . ASN A 1 100 ? -20.085 23.296 41.198 1.00 90.44 100 ASN A C 1
ATOM 819 O O . ASN A 1 100 ? -20.386 23.272 42.386 1.00 90.44 100 ASN A O 1
ATOM 823 N N . ASN A 1 101 ? -18.910 22.831 40.756 1.00 92.81 101 ASN A N 1
ATOM 824 C CA . ASN A 1 101 ? -17.902 22.161 41.589 1.00 92.81 101 ASN A CA 1
ATOM 825 C C . ASN A 1 101 ? -18.352 20.833 42.245 1.00 92.81 101 ASN A C 1
ATOM 827 O O . ASN A 1 101 ? -17.703 20.350 43.170 1.00 92.81 101 ASN A O 1
ATOM 831 N N . ASN A 1 102 ? -19.403 20.202 41.723 1.00 94.38 102 ASN A N 1
ATOM 832 C CA . ASN A 1 102 ? -19.809 18.841 42.052 1.00 94.38 102 ASN A CA 1
ATOM 833 C C . ASN A 1 102 ? -19.504 17.892 40.894 1.00 94.38 102 ASN A C 1
ATOM 835 O O . ASN A 1 102 ? -19.613 18.255 39.720 1.00 94.38 102 ASN A O 1
ATOM 839 N N . ILE A 1 103 ? -19.144 16.659 41.226 1.00 94.38 103 ILE A N 1
ATOM 840 C CA . ILE A 1 103 ? -19.037 15.545 40.290 1.00 94.38 103 ILE A CA 1
ATOM 841 C C . ILE A 1 103 ? -20.434 14.957 40.092 1.00 94.38 103 ILE A C 1
ATOM 843 O O . ILE A 1 103 ? -21.099 14.603 41.060 1.00 94.38 103 ILE A O 1
ATOM 847 N N . VAL A 1 104 ? -20.855 14.817 38.835 1.00 93.88 104 VAL A N 1
ATOM 848 C CA . VAL A 1 104 ? -22.173 14.309 38.438 1.00 93.88 104 VAL A CA 1
ATOM 849 C C . VAL A 1 104 ? -22.011 13.072 37.552 1.00 93.88 104 VAL A C 1
ATOM 851 O O . VAL A 1 104 ? -21.503 13.165 36.429 1.00 93.88 104 VAL A O 1
ATOM 854 N N . ILE A 1 105 ? -22.488 11.916 38.019 1.00 91.56 105 ILE A N 1
ATOM 855 C CA . ILE A 1 105 ? -22.457 10.638 37.289 1.00 91.56 105 ILE A CA 1
ATOM 856 C C . ILE A 1 105 ? -23.836 10.384 36.673 1.00 91.56 105 ILE A C 1
ATOM 858 O O . ILE A 1 105 ? -24.727 9.828 37.317 1.00 91.56 105 ILE A O 1
ATOM 862 N N . ARG A 1 106 ? -24.022 10.812 35.417 1.00 83.88 106 ARG A N 1
ATOM 863 C CA . ARG A 1 106 ? -25.276 10.604 34.661 1.00 83.88 106 ARG A CA 1
ATOM 864 C C . ARG A 1 106 ? -25.298 9.272 33.922 1.00 83.88 106 ARG A C 1
ATOM 866 O O . ARG A 1 106 ? -26.284 8.546 33.975 1.00 83.88 106 ARG A O 1
ATOM 873 N N . SER A 1 107 ? -24.216 8.968 33.215 1.00 80.88 107 SER A N 1
ATOM 874 C CA . SER A 1 107 ? -24.116 7.749 32.421 1.00 80.88 107 SER A CA 1
ATOM 875 C C . SER A 1 107 ? -23.791 6.568 33.322 1.00 80.88 107 SER A C 1
ATOM 877 O O . SER A 1 107 ? -22.819 6.610 34.071 1.00 80.88 107 SER A O 1
ATOM 879 N N . TYR A 1 108 ? -24.579 5.503 33.199 1.00 83.81 108 TYR A N 1
ATOM 880 C CA . TYR A 1 108 ? -24.340 4.225 33.879 1.00 83.81 108 TYR A CA 1
ATOM 881 C C . TYR A 1 108 ? -24.368 4.312 35.416 1.00 83.81 108 TYR A C 1
ATOM 883 O O . TYR A 1 108 ? -23.715 3.542 36.123 1.00 83.81 108 TYR A O 1
ATOM 891 N N . SER A 1 109 ? -25.101 5.301 35.933 1.00 85.19 109 SER A N 1
ATOM 892 C CA . SER A 1 109 ? -25.147 5.609 37.361 1.00 85.19 109 SER A CA 1
ATOM 893 C C . SER A 1 109 ? -25.710 4.449 38.185 1.00 85.19 109 SER A C 1
ATOM 895 O O . SER A 1 109 ? -25.245 4.213 39.297 1.00 85.19 109 SER A O 1
ATOM 897 N N . GLU A 1 110 ? -26.643 3.665 37.633 1.00 87.94 110 GLU A N 1
ATOM 898 C CA . GLU A 1 110 ? -27.211 2.513 38.339 1.00 87.94 110 GLU A CA 1
ATOM 899 C C . GLU A 1 110 ? -26.139 1.464 38.598 1.00 87.94 110 GLU A C 1
ATOM 901 O O . GLU A 1 110 ? -25.961 1.035 39.738 1.00 87.94 110 GLU A O 1
ATOM 906 N N . SER A 1 111 ? -25.358 1.104 37.580 1.00 89.88 111 SER A N 1
ATOM 907 C CA . SER A 1 111 ? -24.276 0.135 37.753 1.00 89.88 111 SER A CA 1
ATOM 908 C C . SER A 1 111 ? -23.156 0.633 38.661 1.00 89.88 111 SER A C 1
ATOM 910 O O . SER A 1 111 ? -22.574 -0.164 39.404 1.00 89.88 111 SER A O 1
ATOM 912 N N . PHE A 1 112 ? -22.876 1.940 38.676 1.00 92.25 112 PHE A N 1
ATOM 913 C CA . PHE A 1 112 ? -21.963 2.540 39.651 1.00 92.25 112 PHE A CA 1
ATOM 914 C C . PHE A 1 112 ? -22.487 2.375 41.081 1.00 92.25 112 PHE A C 1
ATOM 916 O O . PHE A 1 112 ? -21.814 1.764 41.916 1.00 92.25 112 PHE A O 1
ATOM 923 N N . LEU A 1 113 ? -23.707 2.852 41.341 1.00 90.75 113 LEU A N 1
ATOM 924 C CA . LEU A 1 113 ? -24.367 2.779 42.646 1.00 90.75 113 LEU A CA 1
ATOM 925 C C . LEU A 1 113 ? -24.531 1.331 43.122 1.00 90.75 113 LEU A C 1
ATOM 927 O O . LEU A 1 113 ? -24.395 1.034 44.311 1.00 90.75 113 LEU A O 1
ATOM 931 N N . TYR A 1 114 ? -24.790 0.415 42.195 1.00 89.81 114 TYR A N 1
ATOM 932 C CA . TYR A 1 114 ? -24.861 -1.009 42.467 1.00 89.81 114 TYR A CA 1
ATOM 933 C C . TYR A 1 114 ? -23.499 -1.568 42.890 1.00 89.81 114 TYR A C 1
ATOM 935 O O . TYR A 1 114 ? -23.399 -2.186 43.948 1.00 89.81 114 TYR A O 1
ATOM 943 N N . SER A 1 115 ? -22.439 -1.279 42.125 1.00 91.06 115 SER A N 1
ATOM 944 C CA . SER A 1 115 ? -21.075 -1.774 42.376 1.00 91.06 115 SER A CA 1
ATOM 945 C C . SER A 1 115 ? -20.499 -1.307 43.717 1.00 91.06 115 SER A C 1
ATOM 947 O O . SER A 1 115 ? -19.783 -2.058 44.377 1.00 91.06 115 SER A O 1
ATOM 949 N N . ILE A 1 116 ? -20.818 -0.083 44.151 1.00 90.81 116 ILE A N 1
ATOM 950 C CA . ILE A 1 116 ? -20.397 0.433 45.466 1.00 90.81 116 ILE A CA 1
ATOM 951 C C . ILE A 1 116 ? -21.272 -0.089 46.620 1.00 90.81 116 ILE A C 1
ATOM 953 O O . ILE A 1 116 ? -20.961 0.140 47.791 1.00 90.81 116 ILE A O 1
ATOM 957 N N . GLY A 1 117 ? -22.355 -0.808 46.319 1.00 87.06 117 GLY A N 1
ATOM 958 C CA . GLY A 1 117 ? -23.263 -1.398 47.301 1.00 87.06 117 GLY A CA 1
ATOM 959 C C . GLY A 1 117 ? -24.391 -0.482 47.781 1.00 87.06 117 GLY A C 1
ATOM 960 O O . GLY A 1 117 ? -25.091 -0.867 48.713 1.00 87.06 117 GLY A O 1
ATOM 961 N N . TYR A 1 118 ? -24.610 0.687 47.163 1.00 87.12 118 TYR A N 1
ATOM 962 C CA . TYR A 1 118 ? -25.717 1.590 47.514 1.00 87.12 118 TYR A CA 1
ATOM 963 C C . TYR A 1 118 ? -27.077 0.938 47.242 1.00 87.12 118 TYR A C 1
ATOM 965 O O . TYR A 1 118 ? -27.891 0.796 48.151 1.00 87.12 118 TYR A O 1
ATOM 973 N N . LYS A 1 119 ? -27.295 0.442 46.016 1.00 80.62 119 LYS A N 1
ATOM 974 C CA . LYS A 1 119 ? -28.571 -0.184 45.609 1.00 80.62 119 LYS A CA 1
ATOM 975 C C . LYS A 1 119 ? -28.861 -1.512 46.320 1.00 80.62 119 LYS A C 1
ATOM 977 O O . LYS A 1 119 ? -30.014 -1.913 46.397 1.00 80.62 119 LYS A O 1
ATOM 982 N N . ASN A 1 120 ? -27.835 -2.158 46.878 1.00 77.00 120 ASN A N 1
ATOM 983 C CA . ASN A 1 120 ? -27.964 -3.408 47.636 1.00 77.00 120 ASN A CA 1
ATOM 984 C C . ASN A 1 120 ? -28.104 -3.179 49.151 1.00 77.00 120 ASN A C 1
ATOM 986 O O . ASN A 1 120 ? -28.074 -4.142 49.911 1.00 77.00 120 ASN A O 1
ATOM 990 N N . GLY A 1 121 ? -28.183 -1.923 49.611 1.00 79.00 121 GLY A N 1
ATOM 991 C CA . GLY A 1 121 ? -28.254 -1.594 51.040 1.00 79.00 121 GLY A CA 1
ATOM 992 C C . GLY A 1 121 ? -26.988 -1.948 51.829 1.00 79.00 121 GLY A C 1
ATOM 993 O O . GLY A 1 121 ? -27.020 -2.002 53.053 1.00 79.00 121 GLY A O 1
ATOM 994 N N . LYS A 1 122 ? -25.864 -2.194 51.143 1.00 82.38 122 LYS A N 1
ATOM 995 C CA . LYS A 1 122 ? -24.579 -2.587 51.743 1.00 82.38 122 LYS A CA 1
ATOM 996 C C . LYS A 1 122 ? -23.530 -1.478 51.666 1.00 82.38 122 LYS A C 1
ATOM 998 O O . LYS A 1 122 ? -22.336 -1.765 51.778 1.00 82.38 122 LYS A O 1
ATOM 1003 N N . LEU A 1 123 ? -23.937 -0.217 51.475 1.00 80.12 123 LEU A N 1
ATOM 1004 C CA . LEU A 1 123 ? -23.051 0.954 51.544 1.00 80.12 123 LEU A CA 1
ATOM 10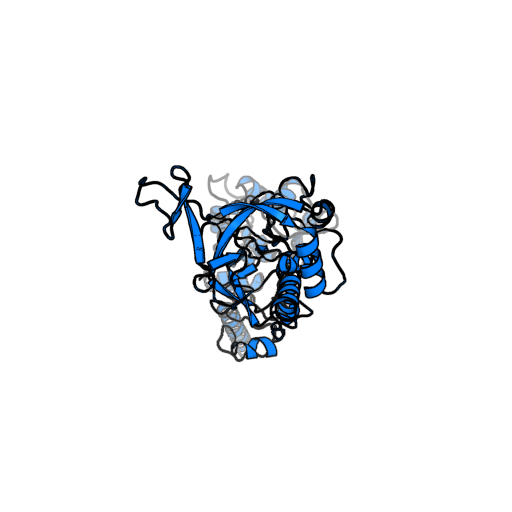05 C C . LEU A 1 123 ? -22.698 1.282 53.005 1.00 80.12 123 LEU A C 1
ATOM 1007 O O . LEU A 1 123 ? -23.081 2.302 53.574 1.00 80.12 123 LEU A O 1
ATOM 1011 N N . CYS A 1 124 ? -21.965 0.358 53.613 1.00 75.75 124 CYS A N 1
ATOM 1012 C CA . CYS A 1 124 ? -21.489 0.397 54.985 1.00 75.75 124 CYS A CA 1
ATOM 1013 C C . CYS A 1 124 ? -19.951 0.382 54.981 1.00 75.75 124 CYS A C 1
ATOM 1015 O O . CYS A 1 124 ? -19.359 -0.122 54.011 1.00 75.75 124 CYS A O 1
ATOM 1017 N N . PRO A 1 125 ? -19.299 0.877 56.053 1.00 71.44 125 PRO A N 1
ATOM 1018 C CA . PRO A 1 125 ? -17.865 0.690 56.241 1.00 71.44 125 PRO A CA 1
ATOM 1019 C C . PRO A 1 125 ? -17.528 -0.799 56.145 1.00 71.44 125 PRO A C 1
ATOM 1021 O O . PRO A 1 125 ? -18.224 -1.637 56.725 1.00 71.44 125 PRO A O 1
ATOM 1024 N N . LEU A 1 126 ? -16.506 -1.137 55.364 1.00 73.25 126 LEU A N 1
ATOM 1025 C CA . LEU A 1 126 ? -16.047 -2.522 55.272 1.00 73.25 126 LEU A CA 1
ATOM 1026 C C . LEU A 1 126 ? -15.255 -2.862 56.538 1.00 73.25 126 LEU A C 1
ATOM 1028 O O . LEU A 1 126 ? -14.552 -1.989 57.051 1.00 73.25 126 LEU A O 1
ATOM 1032 N N . PRO A 1 127 ? -15.328 -4.108 57.041 1.00 62.44 127 PRO A N 1
ATOM 1033 C CA . PRO A 1 127 ? -14.401 -4.561 58.072 1.00 62.44 127 PRO A CA 1
ATOM 1034 C C . PRO A 1 127 ? -12.953 -4.349 57.593 1.00 62.44 127 PRO A C 1
ATOM 1036 O O . PRO A 1 127 ? -12.698 -4.415 56.389 1.00 62.44 127 PRO A O 1
ATOM 1039 N N . SER A 1 128 ? -12.048 -4.047 58.538 1.00 57.81 128 SER A N 1
ATOM 1040 C CA . SER A 1 128 ? -10.623 -3.694 58.366 1.00 57.81 128 SER A CA 1
ATOM 1041 C C . SER A 1 128 ? -9.961 -4.327 57.140 1.00 57.81 128 SER A C 1
ATOM 1043 O O . SER A 1 128 ? -10.263 -5.484 56.854 1.00 57.81 128 SER A O 1
ATOM 1045 N N . PRO A 1 129 ? -9.031 -3.634 56.445 1.00 56.31 129 PRO A N 1
ATOM 1046 C CA . PRO A 1 129 ? -8.622 -3.970 55.083 1.00 56.31 129 PRO A CA 1
ATOM 1047 C C . PRO A 1 129 ? -8.247 -5.447 54.949 1.00 56.31 129 PRO A C 1
ATOM 1049 O O . PRO A 1 129 ? -7.142 -5.869 55.283 1.00 56.31 129 PRO A O 1
ATOM 1052 N N . SER A 1 130 ? -9.193 -6.241 54.450 1.00 55.06 130 SER A N 1
ATOM 1053 C CA . SER A 1 130 ? -8.934 -7.609 54.034 1.00 55.06 130 SER A CA 1
ATOM 1054 C C . SER A 1 130 ? -7.918 -7.537 52.898 1.00 55.06 130 SER A C 1
ATOM 1056 O O . SER A 1 130 ? -8.125 -6.757 51.972 1.00 55.06 130 SER A O 1
ATOM 1058 N N . ASN A 1 131 ? -6.855 -8.340 52.919 1.00 60.62 131 ASN A N 1
ATOM 1059 C CA . ASN A 1 131 ? -5.844 -8.419 51.848 1.00 60.62 131 ASN A CA 1
ATOM 1060 C C . ASN A 1 131 ? -6.391 -9.014 50.518 1.00 60.62 131 ASN A C 1
ATOM 1062 O O . ASN A 1 131 ? -5.699 -9.758 49.828 1.00 60.62 131 ASN A O 1
ATOM 1066 N N . GLY A 1 132 ? -7.646 -8.729 50.160 1.00 73.25 132 GLY A N 1
ATOM 1067 C CA . GLY A 1 132 ? -8.342 -9.235 48.979 1.00 73.25 132 GLY A CA 1
ATOM 1068 C C . GLY A 1 132 ? -8.314 -8.269 47.794 1.00 73.25 132 GLY A C 1
ATOM 1069 O O . GLY A 1 132 ? -7.994 -7.085 47.925 1.00 73.25 132 GLY A O 1
ATOM 1070 N N . LYS A 1 133 ? -8.671 -8.774 46.610 1.00 86.94 133 LYS A N 1
ATOM 1071 C CA . LYS A 1 133 ? -8.803 -7.945 45.406 1.00 86.94 133 LYS A CA 1
ATOM 1072 C C . LYS A 1 133 ? -10.112 -7.157 45.472 1.00 86.94 133 LYS A C 1
ATOM 1074 O O . LYS A 1 133 ? -11.111 -7.646 45.993 1.00 86.94 133 LYS A O 1
ATOM 1079 N N . VAL A 1 134 ? -10.141 -5.962 44.880 1.00 92.00 134 VAL A N 1
ATOM 1080 C CA . VAL A 1 134 ? -11.330 -5.082 44.855 1.00 92.00 134 VAL A CA 1
ATOM 1081 C C . VAL A 1 134 ? -12.572 -5.804 44.330 1.00 92.00 134 VAL A C 1
ATOM 1083 O O . VAL A 1 134 ? -13.646 -5.701 44.913 1.00 92.00 134 VAL A O 1
ATOM 1086 N N . LEU A 1 135 ? -12.421 -6.603 43.271 1.00 92.38 135 LEU A N 1
ATOM 1087 C CA . LEU A 1 135 ? -13.522 -7.389 42.715 1.00 92.38 135 LEU A CA 1
ATOM 1088 C C . LEU A 1 135 ? -14.068 -8.447 43.679 1.00 92.38 135 LEU A C 1
ATOM 1090 O O . LEU A 1 135 ? -15.261 -8.727 43.626 1.00 92.38 135 LEU A O 1
ATOM 1094 N N . ASP A 1 136 ? -13.240 -9.035 44.544 1.00 90.75 136 ASP A N 1
ATOM 1095 C CA . ASP A 1 136 ? -13.709 -10.022 45.526 1.00 90.75 136 ASP A CA 1
ATOM 1096 C C . ASP A 1 136 ? -14.612 -9.339 46.560 1.00 90.75 136 ASP A C 1
ATOM 1098 O O . ASP A 1 136 ? -15.664 -9.863 46.921 1.00 90.75 136 ASP A O 1
ATOM 1102 N N . VAL A 1 137 ? -14.243 -8.119 46.962 1.00 90.38 137 VAL A N 1
ATOM 1103 C CA . VAL A 1 137 ? -15.032 -7.280 47.871 1.00 90.38 137 VAL A CA 1
ATOM 1104 C C . VAL A 1 137 ? -16.330 -6.816 47.213 1.00 90.38 137 VAL A C 1
ATOM 1106 O O . VAL A 1 137 ? -17.393 -6.913 47.815 1.00 90.38 137 VAL A O 1
ATOM 1109 N N . ILE A 1 138 ? -16.283 -6.362 45.961 1.00 91.19 138 ILE A N 1
ATOM 1110 C CA . ILE A 1 138 ? -17.491 -6.001 45.205 1.00 91.19 138 ILE A CA 1
ATOM 1111 C C . ILE A 1 138 ? -18.442 -7.202 45.102 1.00 91.19 138 ILE A C 1
ATOM 1113 O O . ILE A 1 138 ? -19.642 -7.063 45.331 1.00 91.19 138 ILE A O 1
ATOM 1117 N N . ASN A 1 139 ? -17.913 -8.391 44.805 1.00 91.44 139 ASN A N 1
ATOM 1118 C CA . ASN A 1 139 ? -18.703 -9.615 44.664 1.00 91.44 139 ASN A CA 1
ATOM 1119 C C . ASN A 1 139 ? -19.232 -10.179 45.991 1.00 91.44 139 ASN A C 1
ATOM 1121 O O . ASN A 1 139 ? -20.143 -10.998 45.957 1.00 91.44 139 ASN A O 1
ATOM 1125 N N . SER A 1 140 ? -18.696 -9.771 47.146 1.00 88.94 140 SER A N 1
ATOM 1126 C CA . SER A 1 140 ? -19.257 -10.149 48.451 1.00 88.94 140 SER A CA 1
ATOM 1127 C C . SER A 1 140 ? -20.422 -9.243 48.867 1.00 88.94 140 SER A C 1
ATOM 1129 O O . SER A 1 140 ? -21.331 -9.677 49.580 1.00 88.94 140 SER A O 1
ATOM 1131 N N . ILE A 1 141 ? -20.436 -7.991 48.395 1.00 88.62 141 ILE A N 1
ATOM 1132 C CA . ILE A 1 141 ? -21.516 -7.038 48.682 1.00 88.62 141 ILE A CA 1
ATOM 1133 C C . ILE A 1 141 ? -22.615 -7.028 47.609 1.00 88.62 141 ILE A C 1
ATOM 1135 O O . ILE A 1 141 ? -23.753 -6.668 47.910 1.00 88.62 141 ILE A O 1
ATOM 1139 N N . CYS A 1 142 ? -22.321 -7.454 46.385 1.00 86.69 142 CYS A N 1
ATOM 1140 C CA . CYS A 1 142 ? -23.289 -7.507 45.294 1.00 86.69 142 CYS A CA 1
ATOM 1141 C C . CYS A 1 142 ? -23.875 -8.907 45.108 1.00 86.69 142 CYS A C 1
ATOM 1143 O O . CYS A 1 142 ? -23.144 -9.891 45.084 1.00 86.69 142 CYS A O 1
ATOM 1145 N N . ASP A 1 143 ? -25.187 -8.988 44.885 1.00 87.00 143 ASP A N 1
ATOM 1146 C CA . ASP A 1 143 ? -25.857 -10.265 44.590 1.00 87.00 143 ASP A CA 1
ATOM 1147 C C . ASP A 1 143 ? -25.705 -10.668 43.109 1.00 87.00 143 ASP A C 1
ATOM 1149 O O . ASP A 1 143 ? -25.932 -11.819 42.727 1.00 87.00 143 ASP A O 1
ATOM 1153 N N . VAL A 1 144 ? -25.306 -9.713 42.264 1.00 89.94 144 VAL A N 1
ATOM 1154 C CA . VAL A 1 144 ? -24.865 -9.932 40.884 1.00 89.94 144 VAL A CA 1
ATOM 1155 C C . VAL A 1 144 ? -23.343 -9.946 40.834 1.00 89.94 144 VAL A C 1
ATOM 1157 O O . VAL A 1 144 ? -22.677 -9.030 41.315 1.00 89.94 144 VAL A O 1
ATOM 1160 N N . LYS A 1 145 ? -22.789 -10.963 40.168 1.00 93.38 145 LYS A N 1
ATOM 1161 C CA . LYS A 1 145 ? -21.345 -11.089 39.965 1.00 93.38 145 LYS A CA 1
ATOM 1162 C C . LYS A 1 145 ? -20.820 -10.017 39.003 1.00 93.38 145 LYS A C 1
ATOM 1164 O O . LYS A 1 145 ? -21.265 -9.929 37.862 1.00 93.38 145 LYS A O 1
ATOM 1169 N N . ILE A 1 146 ? -19.802 -9.273 39.411 1.00 94.00 146 ILE A N 1
ATOM 1170 C CA . ILE A 1 146 ? -19.046 -8.330 38.583 1.00 94.00 146 ILE A CA 1
ATOM 1171 C C . ILE A 1 146 ? -17.699 -8.961 38.211 1.00 94.00 146 ILE A C 1
ATOM 1173 O O . ILE A 1 146 ? -16.965 -9.475 39.061 1.00 94.00 146 ILE A O 1
ATOM 1177 N N . ARG A 1 147 ? -17.380 -8.968 36.911 1.00 95.19 147 ARG A N 1
ATOM 1178 C CA . ARG A 1 147 ? -16.120 -9.497 36.361 1.00 95.19 147 ARG A CA 1
ATOM 1179 C C . ARG A 1 147 ? -15.172 -8.360 35.975 1.00 95.19 147 ARG A C 1
ATOM 1181 O O . ARG A 1 147 ? -15.613 -7.244 35.718 1.00 95.19 147 ARG A O 1
ATOM 1188 N N . ALA A 1 148 ? -13.877 -8.671 35.907 1.00 94.62 148 ALA A N 1
ATOM 1189 C CA . ALA A 1 148 ? -12.862 -7.749 35.402 1.00 94.62 148 ALA A CA 1
ATOM 1190 C C . ALA A 1 148 ? -13.194 -7.315 33.968 1.00 94.62 148 ALA A C 1
ATOM 1192 O O . ALA A 1 148 ? -13.442 -8.166 33.113 1.00 94.62 148 ALA A O 1
ATOM 1193 N N . LYS A 1 149 ? -13.190 -6.001 33.718 1.00 94.00 149 LYS A N 1
ATOM 1194 C CA . LYS A 1 149 ? -13.535 -5.427 32.410 1.00 94.00 149 LYS A CA 1
ATOM 1195 C C . LYS A 1 149 ? -12.437 -5.642 31.373 1.00 94.00 149 LYS A C 1
ATOM 1197 O O . LYS A 1 149 ? -12.718 -6.046 30.252 1.00 94.00 149 LYS A O 1
ATOM 1202 N N . SER A 1 150 ? -11.195 -5.385 31.773 1.00 92.44 150 SER A N 1
ATOM 1203 C CA . SER A 1 150 ? -10.013 -5.426 30.905 1.00 92.44 150 SER A CA 1
ATOM 1204 C C . SER A 1 150 ? -8.867 -6.149 31.617 1.00 92.44 150 SER A C 1
ATOM 1206 O O . SER A 1 150 ? -7.905 -5.514 32.033 1.00 92.44 150 SER A O 1
ATOM 1208 N N . PRO A 1 151 ? -8.966 -7.477 31.820 1.00 90.94 151 PRO A N 1
ATOM 1209 C CA . PRO A 1 151 ? -7.958 -8.235 32.565 1.00 90.94 151 PRO A CA 1
ATOM 1210 C C . PRO A 1 151 ? -6.608 -8.343 31.838 1.00 90.94 151 PRO A C 1
ATOM 1212 O O . PRO A 1 151 ? -5.622 -8.754 32.443 1.00 90.94 151 PRO A O 1
ATOM 1215 N N . VAL A 1 152 ? -6.566 -8.026 30.541 1.00 93.00 152 VAL A N 1
ATOM 1216 C CA . VAL A 1 152 ? -5.376 -8.126 29.696 1.00 93.00 152 VAL A CA 1
ATOM 1217 C C . VAL A 1 152 ? -5.217 -6.833 28.907 1.00 93.00 152 VAL A C 1
ATOM 1219 O O . VAL A 1 152 ? -6.148 -6.395 28.234 1.00 93.00 152 VAL A O 1
ATOM 1222 N N . TYR A 1 153 ? -4.012 -6.268 28.952 1.00 93.12 153 TYR A N 1
ATOM 1223 C CA . TYR A 1 153 ? -3.606 -5.113 28.160 1.00 93.12 153 TYR A CA 1
ATOM 1224 C C . TYR A 1 153 ? -2.503 -5.526 27.185 1.00 93.12 153 TYR A C 1
ATOM 1226 O O . TYR A 1 153 ? -1.539 -6.189 27.570 1.00 93.12 153 TYR A O 1
ATOM 1234 N N . THR A 1 154 ? -2.622 -5.129 25.918 1.00 95.31 154 THR A N 1
ATOM 1235 C CA . THR A 1 154 ? -1.595 -5.384 24.900 1.00 95.31 154 THR A CA 1
ATOM 1236 C C . THR A 1 154 ? -0.811 -4.108 24.627 1.00 95.31 154 THR A C 1
ATOM 1238 O O . THR A 1 154 ? -1.353 -3.131 24.115 1.00 95.31 154 THR A O 1
ATOM 1241 N N . GLY A 1 155 ? 0.481 -4.116 24.959 1.00 94.88 155 GLY A N 1
ATOM 1242 C CA . GLY A 1 155 ? 1.388 -3.026 24.614 1.00 94.88 155 GLY A CA 1
ATOM 1243 C C . GLY A 1 155 ? 1.685 -3.008 23.115 1.00 94.88 155 GLY A C 1
ATOM 1244 O O . GLY A 1 155 ? 1.941 -4.048 22.510 1.00 94.88 155 GLY A O 1
ATOM 1245 N N . VAL A 1 156 ? 1.691 -1.819 22.518 1.00 93.12 156 VAL A N 1
ATOM 1246 C CA . VAL A 1 156 ? 2.073 -1.618 21.116 1.00 93.12 156 VAL A CA 1
ATOM 1247 C C . VAL A 1 156 ? 3.136 -0.532 21.020 1.00 93.12 156 VAL A C 1
ATOM 1249 O O . VAL A 1 156 ? 3.078 0.481 21.714 1.00 93.12 156 VAL A O 1
ATOM 1252 N N . ARG A 1 157 ? 4.124 -0.734 20.144 1.00 93.19 157 ARG A N 1
ATOM 1253 C CA . ARG A 1 157 ? 5.128 0.277 19.800 1.00 93.19 157 ARG A CA 1
ATOM 1254 C C . ARG A 1 157 ? 5.023 0.579 18.317 1.00 93.19 157 ARG A C 1
ATOM 1256 O O . ARG A 1 157 ? 4.970 -0.337 17.500 1.00 93.19 157 ARG A O 1
ATOM 1263 N N . MET A 1 158 ? 5.035 1.863 17.969 1.00 90.62 158 MET A N 1
ATOM 1264 C CA . MET A 1 158 ? 5.043 2.278 16.571 1.00 90.62 158 MET A CA 1
ATOM 1265 C C . MET A 1 158 ? 6.291 1.725 15.869 1.00 90.62 158 MET A C 1
ATOM 1267 O O . MET A 1 158 ? 7.424 2.014 16.261 1.00 90.62 158 MET A O 1
ATOM 1271 N N . GLY A 1 159 ? 6.057 0.905 14.846 1.00 88.25 159 GLY A N 1
ATOM 1272 C CA . GLY A 1 159 ? 7.093 0.346 13.990 1.00 88.25 159 GLY A CA 1
ATOM 1273 C C . GLY A 1 159 ? 7.403 1.245 12.794 1.00 88.25 159 GLY A C 1
ATOM 1274 O O . GLY A 1 159 ? 7.388 2.473 12.868 1.00 88.25 159 GLY A O 1
ATOM 1275 N N . ARG A 1 160 ? 7.691 0.611 11.657 1.00 87.69 160 ARG A N 1
ATOM 1276 C CA . ARG A 1 160 ? 7.949 1.308 10.397 1.00 87.69 160 ARG A CA 1
ATOM 1277 C C . ARG A 1 160 ? 6.645 1.910 9.840 1.00 87.69 160 ARG A C 1
ATOM 1279 O O . ARG A 1 160 ? 5.683 1.161 9.696 1.00 87.69 160 ARG A O 1
ATOM 1286 N N . PRO A 1 161 ? 6.622 3.199 9.453 1.00 89.50 161 PRO A N 1
ATOM 1287 C CA . PRO A 1 161 ? 5.468 3.792 8.782 1.00 89.50 161 PRO A CA 1
ATOM 1288 C C . PRO A 1 161 ? 5.137 3.109 7.449 1.00 89.50 161 PRO A C 1
ATOM 1290 O O . PRO A 1 161 ? 6.013 2.529 6.797 1.00 89.50 161 PRO A O 1
ATOM 1293 N N . GLU A 1 162 ? 3.881 3.246 7.026 1.00 90.56 162 GLU A N 1
ATOM 1294 C CA . GLU A 1 162 ? 3.420 2.846 5.695 1.00 90.56 162 GLU A CA 1
ATOM 1295 C C . GLU A 1 162 ? 4.245 3.501 4.572 1.00 90.56 162 GLU A C 1
ATOM 1297 O O . GLU A 1 162 ? 4.823 4.586 4.719 1.00 90.56 162 GLU A O 1
ATOM 1302 N N . LYS A 1 163 ? 4.317 2.826 3.424 1.00 92.31 163 LYS A N 1
ATOM 1303 C CA . LYS A 1 163 ? 5.060 3.292 2.255 1.00 92.31 163 LYS A CA 1
ATOM 1304 C C . LYS A 1 163 ? 4.226 3.081 1.001 1.00 92.31 163 LYS A C 1
ATOM 1306 O O . LYS A 1 163 ? 3.892 1.951 0.694 1.00 92.31 163 LYS A O 1
ATOM 1311 N N . ALA A 1 164 ? 4.049 4.134 0.216 1.00 94.94 164 ALA A N 1
ATOM 1312 C CA . ALA A 1 164 ? 3.607 4.069 -1.171 1.00 94.94 164 ALA A CA 1
ATOM 1313 C C . ALA A 1 164 ? 4.558 4.956 -1.980 1.00 94.94 164 ALA A C 1
ATOM 1315 O O . ALA A 1 164 ? 4.677 6.150 -1.716 1.00 94.94 164 ALA A O 1
ATOM 1316 N N . LYS A 1 165 ? 5.386 4.364 -2.847 1.00 94.69 165 LYS A N 1
ATOM 1317 C CA . LYS A 1 165 ? 6.365 5.124 -3.636 1.00 94.69 165 LYS A CA 1
ATOM 1318 C C . LYS A 1 165 ? 6.899 4.337 -4.820 1.00 94.69 165 LYS A C 1
ATOM 1320 O O . LYS A 1 165 ? 7.210 3.155 -4.709 1.00 94.69 165 LYS A O 1
ATOM 1325 N N . GLU A 1 166 ? 7.156 5.019 -5.925 1.00 93.88 166 GLU A N 1
ATOM 1326 C CA . GLU A 1 166 ? 7.842 4.445 -7.075 1.00 93.88 166 GLU A CA 1
ATOM 1327 C C . GLU A 1 166 ? 9.237 3.887 -6.729 1.00 93.88 166 GLU A C 1
ATOM 1329 O O . GLU A 1 166 ? 10.030 4.481 -5.983 1.00 93.88 166 GLU A O 1
ATOM 1334 N N . ARG A 1 167 ? 9.569 2.730 -7.310 1.00 93.75 167 ARG A N 1
ATOM 1335 C CA . ARG A 1 167 ? 10.869 2.085 -7.121 1.00 93.75 167 ARG A CA 1
ATOM 1336 C C . ARG A 1 167 ? 11.910 2.775 -7.993 1.00 93.75 167 ARG A C 1
ATOM 1338 O O . ARG A 1 167 ? 11.973 2.568 -9.201 1.00 93.75 167 ARG A O 1
ATOM 1345 N N . ARG A 1 168 ? 12.799 3.546 -7.368 1.00 93.75 168 ARG A N 1
ATOM 1346 C CA . ARG A 1 168 ? 13.918 4.200 -8.063 1.00 93.75 168 ARG A CA 1
ATOM 1347 C C . ARG A 1 168 ? 15.240 3.489 -7.797 1.00 93.75 168 ARG A C 1
ATOM 1349 O O . ARG A 1 168 ? 15.566 3.149 -6.658 1.00 93.75 168 ARG A O 1
ATOM 1356 N N . MET A 1 169 ? 16.044 3.324 -8.846 1.00 92.19 169 MET A N 1
ATOM 1357 C CA . MET A 1 169 ? 17.470 3.031 -8.689 1.00 92.19 169 MET A CA 1
ATOM 1358 C C . MET A 1 169 ? 18.189 4.215 -8.021 1.00 92.19 169 MET A C 1
ATOM 1360 O O . MET A 1 169 ? 17.687 5.341 -7.997 1.00 92.19 169 MET A O 1
ATOM 1364 N N . ARG A 1 170 ? 19.386 3.967 -7.484 1.00 90.38 170 ARG A N 1
ATOM 1365 C CA . ARG A 1 170 ? 20.291 5.015 -6.998 1.00 90.38 170 ARG A CA 1
ATOM 1366 C C . ARG A 1 170 ? 21.523 5.065 -7.908 1.00 90.38 170 ARG A C 1
ATOM 1368 O O . ARG A 1 170 ? 22.339 4.148 -7.839 1.00 90.38 170 ARG A O 1
ATOM 1375 N N . PRO A 1 171 ? 21.672 6.091 -8.765 1.00 91.12 171 PRO A N 1
ATOM 1376 C CA . PRO A 1 171 ? 20.715 7.163 -9.075 1.00 91.12 171 PRO A CA 1
ATOM 1377 C C . PRO A 1 171 ? 19.519 6.676 -9.923 1.00 91.12 171 PRO A C 1
ATOM 1379 O O . PRO A 1 171 ? 19.588 5.583 -10.485 1.00 91.12 171 PRO A O 1
ATOM 1382 N N . PRO A 1 172 ? 18.437 7.471 -10.033 1.00 94.81 172 PRO A N 1
ATOM 1383 C CA . PRO A 1 172 ? 17.264 7.127 -10.838 1.00 94.81 172 PRO A CA 1
ATOM 1384 C C . PRO A 1 172 ? 17.569 7.191 -12.340 1.00 94.81 172 PRO A C 1
ATOM 1386 O O . PRO A 1 172 ? 18.159 8.169 -12.803 1.00 94.81 172 PRO A O 1
ATOM 1389 N N . ILE A 1 173 ? 17.145 6.168 -13.086 1.00 96.88 173 ILE A N 1
ATOM 1390 C CA . ILE A 1 173 ? 17.455 5.953 -14.508 1.00 96.88 173 ILE A CA 1
ATOM 1391 C C . ILE A 1 173 ? 16.155 5.800 -15.310 1.00 96.88 173 ILE A C 1
ATOM 1393 O O . ILE A 1 173 ? 15.200 5.202 -14.820 1.00 96.88 173 ILE A O 1
ATOM 1397 N N . HIS A 1 174 ? 16.125 6.319 -16.539 1.00 98.06 174 HIS A N 1
ATOM 1398 C CA . HIS A 1 174 ? 15.021 6.135 -17.495 1.00 98.06 174 HIS A CA 1
ATOM 1399 C C . HIS A 1 174 ? 15.339 5.059 -18.550 1.00 98.06 174 HIS A C 1
ATOM 1401 O O . HIS A 1 174 ? 14.429 4.405 -19.059 1.00 98.06 174 HIS A O 1
ATOM 1407 N N . LEU A 1 175 ? 16.624 4.896 -18.888 1.00 98.00 175 LEU A N 1
ATOM 1408 C CA . LEU A 1 175 ? 17.098 4.096 -20.019 1.00 98.00 175 LEU A CA 1
ATOM 1409 C C . LEU A 1 175 ? 18.262 3.171 -19.637 1.00 98.00 175 LEU A C 1
ATOM 1411 O O . LEU A 1 175 ? 19.293 3.630 -19.139 1.00 98.00 175 LEU A O 1
ATOM 1415 N N . LEU A 1 176 ? 18.149 1.881 -19.956 1.00 97.50 176 LEU A N 1
ATOM 1416 C CA . LEU A 1 176 ? 19.250 0.921 -19.821 1.00 97.50 176 LEU A CA 1
ATOM 1417 C C . LEU A 1 176 ? 20.146 0.921 -21.072 1.00 97.50 176 LEU A C 1
ATOM 1419 O O . LEU A 1 176 ? 20.246 -0.073 -21.782 1.00 97.50 176 LEU A O 1
ATOM 1423 N N . TYR A 1 177 ? 20.815 2.044 -21.337 1.00 96.94 177 TYR A N 1
ATOM 1424 C CA . TYR A 1 177 ? 21.776 2.206 -22.435 1.00 96.94 177 TYR A CA 1
ATOM 1425 C C . TYR A 1 177 ? 23.104 2.759 -21.889 1.00 96.94 177 TYR A C 1
ATOM 1427 O O . TYR A 1 177 ? 23.063 3.697 -21.086 1.00 96.94 177 TYR A O 1
ATOM 1435 N N . PRO A 1 178 ? 24.274 2.198 -22.253 1.00 96.56 178 PRO A N 1
ATOM 1436 C CA . PRO A 1 178 ? 25.557 2.653 -21.733 1.00 96.56 178 PRO A CA 1
ATOM 1437 C C . PRO A 1 178 ? 26.000 3.947 -22.420 1.00 96.56 178 PRO A C 1
ATOM 1439 O O . PRO A 1 178 ? 26.113 3.996 -23.638 1.00 96.56 178 PRO A O 1
ATOM 1442 N N . ILE A 1 179 ? 26.303 4.980 -21.634 1.00 96.62 179 ILE A N 1
ATOM 1443 C CA . ILE A 1 179 ? 26.808 6.274 -22.131 1.00 96.62 179 ILE A CA 1
ATOM 1444 C C . ILE A 1 179 ? 28.146 6.691 -21.501 1.00 96.62 179 ILE A C 1
ATOM 1446 O O . ILE A 1 179 ? 28.565 7.837 -21.647 1.00 96.62 179 ILE A O 1
ATOM 1450 N N . GLY A 1 180 ? 28.811 5.800 -20.757 1.00 94.12 180 GLY A N 1
ATOM 1451 C CA . GLY A 1 180 ? 30.083 6.096 -20.092 1.00 94.12 180 GLY A CA 1
ATOM 1452 C C . GLY A 1 180 ? 30.017 7.335 -19.189 1.00 94.12 180 GLY A C 1
ATOM 1453 O O . GLY A 1 180 ? 29.042 7.538 -18.463 1.00 94.12 180 GLY A O 1
ATOM 1454 N N . GLU A 1 181 ? 31.058 8.169 -19.253 1.00 94.56 181 GLU A N 1
ATOM 1455 C CA . GLU A 1 181 ? 31.134 9.470 -18.563 1.00 94.56 181 GLU A CA 1
ATOM 1456 C C . GLU A 1 181 ? 30.622 10.641 -19.428 1.00 94.56 181 GLU A C 1
ATOM 1458 O O . GLU A 1 181 ? 30.546 11.778 -18.963 1.00 94.56 181 GLU A O 1
ATOM 1463 N N . TYR A 1 182 ? 30.219 10.380 -20.678 1.00 95.69 182 TYR A N 1
ATOM 1464 C CA . TYR A 1 182 ? 29.882 11.416 -21.662 1.00 95.69 182 TYR A CA 1
ATOM 1465 C C . TYR A 1 182 ? 28.615 12.218 -21.311 1.00 95.69 182 TYR A C 1
ATOM 1467 O O . TYR A 1 182 ? 28.456 13.346 -21.768 1.00 95.69 182 TYR A O 1
ATOM 1475 N N . GLY A 1 183 ? 27.735 11.674 -20.462 1.00 91.69 183 GLY A N 1
ATOM 1476 C CA . GLY A 1 183 ? 26.544 12.368 -19.946 1.00 91.69 183 GLY A CA 1
ATOM 1477 C C . GLY A 1 183 ? 26.755 13.141 -18.638 1.00 91.69 183 GLY A C 1
ATOM 1478 O O . GLY A 1 183 ? 25.774 13.493 -17.977 1.00 91.69 183 GLY A O 1
ATOM 1479 N N . GLY A 1 184 ? 28.006 13.327 -18.202 1.00 92.94 184 GLY A N 1
ATOM 1480 C CA . GLY A 1 184 ? 28.357 14.083 -17.000 1.00 92.94 184 GLY A CA 1
ATOM 1481 C C . GLY A 1 184 ? 27.753 13.533 -15.699 1.00 92.94 184 GLY A C 1
ATOM 1482 O O . GLY A 1 184 ? 27.349 12.370 -15.595 1.00 92.94 184 GLY A O 1
ATOM 1483 N N . ARG A 1 185 ? 27.647 14.398 -14.677 1.00 91.19 185 ARG A N 1
ATOM 1484 C CA . ARG A 1 185 ? 27.152 14.033 -13.331 1.00 91.19 185 ARG A CA 1
ATOM 1485 C C . ARG A 1 185 ? 25.756 13.401 -13.357 1.00 91.19 185 ARG A C 1
ATOM 1487 O O . ARG A 1 185 ? 25.463 12.511 -12.558 1.00 91.19 185 ARG A O 1
ATOM 1494 N N . PHE A 1 186 ? 24.895 13.858 -14.263 1.00 91.19 186 PHE A N 1
ATOM 1495 C CA . PHE A 1 186 ? 23.500 13.428 -14.344 1.00 91.19 186 PHE A CA 1
ATOM 1496 C C . PHE A 1 186 ? 23.267 12.218 -15.247 1.00 91.19 186 PHE A C 1
ATOM 1498 O O . PHE A 1 186 ? 22.140 11.722 -15.276 1.00 91.19 186 PHE A O 1
ATOM 1505 N N . ARG A 1 187 ? 24.311 11.725 -15.931 1.00 95.19 187 ARG A N 1
ATOM 1506 C CA . ARG A 1 187 ? 24.218 10.625 -16.900 1.00 95.19 187 ARG A CA 1
ATOM 1507 C C . ARG A 1 187 ? 23.176 10.929 -17.980 1.00 95.19 187 ARG A C 1
ATOM 1509 O O . ARG A 1 187 ? 22.302 10.113 -18.259 1.00 95.19 187 ARG A O 1
ATOM 1516 N N . ASP A 1 188 ? 23.240 12.140 -18.520 1.00 97.44 188 ASP A N 1
ATOM 1517 C CA . ASP A 1 188 ? 22.260 12.668 -19.461 1.00 97.44 188 ASP A CA 1
ATOM 1518 C C . ASP A 1 188 ? 22.569 12.227 -20.896 1.00 97.44 188 ASP A C 1
ATOM 1520 O O . ASP A 1 188 ? 23.633 12.525 -21.441 1.00 97.44 188 ASP A O 1
ATOM 1524 N N . LEU A 1 189 ? 21.628 11.520 -21.515 1.00 97.62 189 LEU A N 1
ATOM 1525 C CA . LEU A 1 189 ? 21.739 11.023 -22.881 1.00 97.62 189 LEU A CA 1
ATOM 1526 C C . LEU A 1 189 ? 21.871 12.163 -23.895 1.00 97.62 189 LEU A C 1
ATOM 1528 O O . LEU A 1 189 ? 22.652 12.050 -24.833 1.00 97.62 189 LEU A O 1
ATOM 1532 N N . PHE A 1 190 ? 21.127 13.261 -23.724 1.00 96.62 190 PHE A N 1
ATOM 1533 C CA . PHE A 1 190 ? 21.177 14.369 -24.683 1.00 96.62 190 PHE A CA 1
ATOM 1534 C C . PHE A 1 190 ? 22.504 15.123 -24.610 1.00 96.62 190 PHE A C 1
ATOM 1536 O O . PHE A 1 190 ? 23.010 15.559 -25.638 1.00 96.62 190 PHE A O 1
ATOM 1543 N N . GLN A 1 191 ? 23.112 15.199 -23.425 1.00 96.69 191 GLN A N 1
ATOM 1544 C CA . GLN A 1 191 ? 24.471 15.717 -23.273 1.00 96.69 191 GLN A CA 1
ATOM 1545 C C . GLN A 1 191 ? 25.503 14.779 -23.915 1.00 96.69 191 GLN A C 1
ATOM 1547 O O . GLN A 1 191 ? 26.423 15.250 -24.579 1.00 96.69 191 GLN A O 1
ATOM 1552 N N . ALA A 1 192 ? 25.340 13.460 -23.762 1.00 96.00 192 ALA A N 1
ATOM 1553 C CA . ALA A 1 192 ? 26.206 12.486 -24.424 1.00 96.00 192 ALA A CA 1
ATOM 1554 C C . ALA A 1 192 ? 26.092 12.566 -25.958 1.00 96.00 192 ALA A C 1
ATOM 1556 O O . ALA A 1 192 ? 27.102 12.452 -26.647 1.00 96.00 192 ALA A O 1
ATOM 1557 N N . ALA A 1 193 ? 24.893 12.827 -26.488 1.00 95.75 193 ALA A N 1
ATOM 1558 C CA . ALA A 1 193 ? 24.653 13.002 -27.921 1.00 95.75 193 ALA A CA 1
ATOM 1559 C C . ALA A 1 193 ? 25.461 14.162 -28.529 1.00 95.75 193 ALA A C 1
ATOM 1561 O O . ALA A 1 193 ? 25.933 14.039 -29.650 1.00 95.75 193 ALA A O 1
ATOM 1562 N N . MET A 1 194 ? 25.706 15.242 -27.776 1.00 95.06 194 MET A N 1
ATOM 1563 C CA . MET A 1 194 ? 26.527 16.381 -28.227 1.00 95.06 194 MET A CA 1
ATOM 1564 C C . MET A 1 194 ? 28.009 16.032 -28.438 1.00 95.06 194 MET A C 1
ATOM 1566 O O . MET A 1 194 ? 28.769 16.855 -28.937 1.00 95.06 194 MET A O 1
ATOM 1570 N N . LYS A 1 195 ? 28.459 14.845 -28.010 1.00 93.00 195 LYS A N 1
ATOM 1571 C CA . LYS A 1 195 ? 29.824 14.363 -28.262 1.00 93.00 195 LYS A CA 1
ATOM 1572 C C . LYS A 1 195 ? 29.972 13.677 -29.618 1.00 93.00 195 LYS A C 1
ATOM 1574 O O . LYS A 1 195 ? 31.086 13.282 -29.947 1.00 93.00 195 LYS A O 1
ATOM 1579 N N . ASN A 1 196 ? 28.882 13.552 -30.381 1.00 91.25 196 ASN A N 1
ATOM 1580 C CA . ASN A 1 196 ? 28.731 12.835 -31.651 1.00 91.25 196 ASN A CA 1
ATOM 1581 C C . ASN A 1 196 ? 28.981 11.330 -31.514 1.00 91.25 196 ASN A C 1
ATOM 1583 O O . ASN A 1 196 ? 28.079 10.517 -31.726 1.00 91.25 196 ASN A O 1
ATOM 1587 N N . THR A 1 197 ? 30.179 10.969 -31.066 1.00 94.62 197 THR A N 1
ATOM 1588 C CA . THR A 1 197 ? 30.673 9.606 -30.961 1.00 94.62 197 THR A CA 1
ATOM 1589 C C . THR A 1 197 ? 31.127 9.293 -29.537 1.00 94.62 197 THR A C 1
ATOM 1591 O O . THR A 1 197 ? 31.831 10.077 -28.902 1.00 94.62 197 THR A O 1
ATOM 1594 N N . ILE A 1 198 ? 30.748 8.119 -29.029 1.00 95.50 198 ILE A N 1
ATOM 1595 C CA . ILE A 1 198 ? 31.133 7.626 -27.701 1.00 95.50 198 ILE A CA 1
ATOM 1596 C C . ILE A 1 198 ? 31.723 6.220 -27.781 1.00 95.50 198 ILE A C 1
ATOM 1598 O O . ILE A 1 198 ? 31.320 5.416 -28.618 1.00 95.50 198 ILE A O 1
ATOM 1602 N N . ASN A 1 199 ? 32.642 5.904 -26.867 1.00 96.00 199 ASN A N 1
ATOM 1603 C CA . ASN A 1 199 ? 33.230 4.571 -26.747 1.00 96.00 199 ASN A CA 1
ATOM 1604 C C . ASN A 1 199 ? 32.602 3.805 -25.578 1.00 96.00 199 ASN A C 1
ATOM 1606 O O . ASN A 1 199 ? 32.771 4.187 -24.418 1.00 96.00 199 ASN A O 1
ATOM 1610 N N . VAL A 1 200 ? 31.886 2.717 -25.871 1.00 95.12 200 VAL A N 1
ATOM 1611 C CA . VAL A 1 200 ? 31.128 1.935 -24.875 1.00 95.12 200 VAL A CA 1
ATOM 1612 C C . VAL A 1 200 ? 31.203 0.428 -25.142 1.00 95.12 200 VAL A C 1
ATOM 1614 O O . VAL A 1 200 ? 31.526 -0.005 -26.245 1.00 95.12 200 VAL A O 1
ATOM 1617 N N . GLU A 1 201 ? 30.936 -0.390 -24.118 1.00 94.38 201 GLU A N 1
ATOM 1618 C CA . GLU A 1 201 ? 30.830 -1.851 -24.258 1.00 94.38 201 GLU A CA 1
ATOM 1619 C C . GLU A 1 201 ? 29.417 -2.239 -24.703 1.00 94.38 201 GLU A C 1
ATOM 1621 O O . GLU A 1 201 ? 28.459 -2.019 -23.957 1.00 94.38 201 GLU A O 1
ATOM 1626 N N . LEU A 1 202 ? 29.301 -2.848 -25.884 1.00 93.38 202 LEU A N 1
ATOM 1627 C CA . LEU A 1 202 ? 28.033 -3.301 -26.455 1.00 93.38 202 LEU A CA 1
ATOM 1628 C C . LEU A 1 202 ? 28.149 -4.723 -26.998 1.00 93.38 202 LEU A C 1
ATOM 1630 O O . LEU A 1 202 ? 29.230 -5.175 -27.380 1.00 93.38 202 LEU A O 1
ATOM 1634 N N . VAL A 1 203 ? 27.010 -5.413 -27.034 1.00 93.31 203 VAL A N 1
ATOM 1635 C CA . VAL A 1 203 ? 26.878 -6.740 -27.643 1.00 93.31 203 VAL A CA 1
ATOM 1636 C C . VAL A 1 203 ? 27.363 -6.740 -29.097 1.00 93.31 203 VAL A C 1
ATOM 1638 O O . VAL A 1 203 ? 27.099 -5.809 -29.861 1.00 93.31 203 VAL A O 1
ATOM 1641 N N . ARG A 1 204 ? 28.036 -7.821 -29.490 1.00 89.56 204 ARG A N 1
ATOM 1642 C CA . ARG A 1 204 ? 28.450 -8.083 -30.867 1.00 89.56 204 ARG A CA 1
ATOM 1643 C C . ARG A 1 204 ? 27.514 -9.122 -31.473 1.00 89.56 204 ARG A C 1
ATOM 1645 O O . ARG A 1 204 ? 27.433 -10.240 -30.969 1.00 89.56 204 ARG A O 1
ATOM 1652 N N . ARG A 1 205 ? 26.799 -8.770 -32.542 1.00 90.69 205 ARG A N 1
ATOM 1653 C CA . ARG A 1 205 ? 25.913 -9.701 -33.255 1.00 90.69 205 ARG A CA 1
ATOM 1654 C C . ARG A 1 205 ? 26.370 -9.851 -34.700 1.00 90.69 205 ARG A C 1
ATOM 1656 O O . ARG A 1 205 ? 26.894 -8.906 -35.285 1.00 90.69 205 ARG A O 1
ATOM 1663 N N . LYS A 1 206 ? 26.196 -11.043 -35.258 1.00 91.12 206 LYS A N 1
ATOM 1664 C CA . LYS A 1 206 ? 26.544 -11.386 -36.638 1.00 91.12 206 LYS A CA 1
ATOM 1665 C C . LYS A 1 206 ? 25.322 -11.983 -37.317 1.00 91.12 206 LYS A C 1
ATOM 1667 O O . LYS A 1 206 ? 24.600 -12.780 -36.717 1.00 91.12 206 LYS A O 1
ATOM 1672 N N . CYS A 1 207 ? 25.064 -11.576 -38.552 1.00 91.62 207 CYS A N 1
ATOM 1673 C CA . CYS A 1 207 ? 24.062 -12.238 -39.369 1.00 91.62 207 CYS A CA 1
ATOM 1674 C C . CYS A 1 207 ? 24.598 -13.605 -39.828 1.00 91.62 207 CYS A C 1
ATOM 1676 O O . CYS A 1 207 ? 25.680 -13.636 -40.418 1.00 91.62 207 CYS A O 1
ATOM 1678 N N . PRO A 1 208 ? 23.871 -14.715 -39.601 1.00 89.81 208 PRO A N 1
ATOM 1679 C CA . PRO A 1 208 ? 24.312 -16.030 -40.061 1.00 89.81 208 PRO A CA 1
ATOM 1680 C C . PRO A 1 208 ? 24.281 -16.160 -41.591 1.00 89.81 208 PRO A C 1
ATOM 1682 O O . PRO A 1 208 ? 25.060 -16.925 -42.142 1.00 89.81 208 PRO A O 1
ATOM 1685 N N . VAL A 1 209 ? 23.425 -15.391 -42.275 1.00 90.62 209 VAL A N 1
ATOM 1686 C CA . VAL A 1 209 ? 23.240 -15.470 -43.734 1.00 90.62 209 VAL A CA 1
ATOM 1687 C C . VAL A 1 209 ? 24.246 -14.594 -44.478 1.00 90.62 209 VAL A C 1
ATOM 1689 O O . VAL A 1 209 ? 25.018 -15.089 -45.286 1.00 90.62 209 VAL A O 1
ATOM 1692 N N . CYS A 1 210 ? 24.272 -13.286 -44.203 1.00 89.81 210 CYS A N 1
ATOM 1693 C CA . CYS A 1 210 ? 25.130 -12.355 -44.948 1.00 89.81 210 CYS A CA 1
ATOM 1694 C C . CYS A 1 210 ? 26.474 -12.051 -44.268 1.00 89.81 210 CYS A C 1
ATOM 1696 O O . CYS A 1 210 ? 27.257 -11.260 -44.783 1.00 89.81 210 CYS A O 1
ATOM 1698 N N . GLY A 1 211 ? 26.725 -12.592 -43.072 1.00 86.56 211 GLY A N 1
ATOM 1699 C CA . GLY A 1 211 ? 27.966 -12.370 -42.325 1.00 86.56 211 GLY A CA 1
ATOM 1700 C C . GLY A 1 211 ? 28.145 -10.965 -41.734 1.00 86.56 211 GLY A C 1
ATOM 1701 O O . GLY A 1 211 ? 29.103 -10.757 -40.989 1.00 86.56 211 GLY A O 1
ATOM 1702 N N . ASN A 1 212 ? 27.238 -10.017 -42.009 1.00 88.44 212 ASN A N 1
ATOM 1703 C CA . ASN A 1 212 ? 27.362 -8.635 -41.546 1.00 88.44 212 ASN A CA 1
ATOM 1704 C C . ASN A 1 212 ? 27.280 -8.530 -40.012 1.00 88.44 212 ASN A C 1
ATOM 1706 O O . ASN A 1 212 ? 26.430 -9.163 -39.372 1.00 88.44 212 ASN A O 1
ATOM 1710 N N . TYR A 1 213 ? 28.134 -7.688 -39.431 1.00 86.00 213 TYR A N 1
ATOM 1711 C CA . TYR A 1 213 ? 28.113 -7.377 -38.008 1.00 86.00 213 TYR A CA 1
ATOM 1712 C C . TYR A 1 213 ? 27.105 -6.272 -37.715 1.00 86.00 213 TYR A C 1
ATOM 1714 O O . TYR A 1 213 ? 27.084 -5.223 -38.350 1.00 86.00 213 TYR A O 1
ATOM 1722 N N . THR A 1 214 ? 26.276 -6.491 -36.704 1.00 85.88 214 THR A N 1
ATOM 1723 C CA . THR A 1 214 ? 25.280 -5.522 -36.252 1.00 85.88 214 THR A CA 1
ATOM 1724 C C . THR A 1 214 ? 25.123 -5.586 -34.736 1.00 85.88 214 THR A C 1
ATOM 1726 O O . THR A 1 214 ? 25.670 -6.451 -34.051 1.00 85.88 214 THR A O 1
ATOM 1729 N N . ARG A 1 215 ? 24.392 -4.621 -34.190 1.00 83.06 215 ARG A N 1
ATOM 1730 C CA . ARG A 1 215 ? 23.982 -4.562 -32.778 1.00 83.06 215 ARG A CA 1
ATOM 1731 C C . ARG A 1 215 ? 22.487 -4.835 -32.621 1.00 83.06 215 ARG A C 1
ATOM 1733 O O . ARG A 1 215 ? 22.013 -5.047 -31.509 1.00 83.06 215 ARG A O 1
ATOM 1740 N N . GLN A 1 216 ? 21.755 -4.821 -33.732 1.00 83.00 216 GLN A N 1
ATOM 1741 C CA . GLN A 1 216 ? 20.318 -5.033 -33.768 1.00 83.00 216 GLN A CA 1
ATOM 1742 C C . GLN A 1 216 ? 19.985 -6.520 -33.699 1.00 83.00 216 GLN A C 1
ATOM 1744 O O . GLN A 1 216 ? 20.815 -7.383 -33.982 1.00 83.00 216 GLN A O 1
ATOM 1749 N N . THR A 1 217 ? 18.759 -6.827 -33.290 1.00 86.44 217 THR A N 1
ATOM 1750 C CA . THR A 1 217 ? 18.255 -8.201 -33.264 1.00 86.44 217 THR A CA 1
ATOM 1751 C C . THR A 1 217 ? 18.047 -8.767 -34.665 1.00 86.44 217 THR A C 1
ATOM 1753 O O . THR A 1 217 ? 18.219 -9.974 -34.837 1.00 86.44 217 THR A O 1
ATOM 1756 N N . LEU A 1 218 ? 17.750 -7.899 -35.634 1.00 88.44 218 LEU A N 1
ATOM 1757 C CA . LEU A 1 218 ? 17.552 -8.209 -37.047 1.00 88.44 218 LEU A CA 1
ATOM 1758 C C . LEU A 1 218 ? 18.686 -7.613 -37.890 1.00 88.44 218 LEU A C 1
ATOM 1760 O O . LEU A 1 218 ? 19.238 -6.559 -37.566 1.00 88.44 218 LEU A O 1
ATOM 1764 N N . CYS A 1 219 ? 19.056 -8.303 -38.965 1.00 88.12 219 CYS A N 1
ATOM 1765 C CA . CYS A 1 219 ? 20.040 -7.802 -39.914 1.00 88.12 219 CYS A CA 1
ATOM 1766 C C . CYS A 1 219 ? 19.443 -6.691 -40.786 1.00 88.12 219 CYS A C 1
ATOM 1768 O O . CYS A 1 219 ? 18.409 -6.888 -41.412 1.00 88.12 219 CYS A O 1
ATOM 1770 N N . THR A 1 220 ? 20.147 -5.569 -40.924 1.00 83.94 220 THR A N 1
ATOM 1771 C CA . THR A 1 220 ? 19.717 -4.439 -41.765 1.00 83.94 220 THR A CA 1
ATOM 1772 C C . THR A 1 220 ? 19.637 -4.769 -43.256 1.00 83.94 220 THR A C 1
ATOM 1774 O O . THR A 1 220 ? 18.923 -4.089 -43.978 1.00 83.94 220 THR A O 1
ATOM 1777 N N . ASN A 1 221 ? 20.363 -5.791 -43.724 1.00 87.62 221 ASN A N 1
ATOM 1778 C CA . ASN A 1 221 ? 20.458 -6.103 -45.156 1.00 87.62 221 ASN A CA 1
ATOM 1779 C C . ASN A 1 221 ? 19.469 -7.192 -45.593 1.00 87.62 221 ASN A C 1
ATOM 1781 O O . ASN A 1 221 ? 18.988 -7.160 -46.715 1.00 87.62 221 ASN A O 1
ATOM 1785 N N . CYS A 1 222 ? 19.206 -8.183 -44.737 1.00 89.25 222 CYS A N 1
ATOM 1786 C CA . CYS A 1 222 ? 18.412 -9.372 -45.090 1.00 89.25 222 CYS A CA 1
ATOM 1787 C C . CYS A 1 222 ? 17.294 -9.688 -44.088 1.00 89.25 222 CYS A C 1
ATOM 1789 O O . CYS A 1 222 ? 16.677 -10.745 -44.166 1.00 89.25 222 CYS A O 1
ATOM 1791 N N . ASN A 1 223 ? 17.077 -8.817 -43.098 1.00 88.00 223 ASN A N 1
ATOM 1792 C CA . ASN A 1 223 ? 16.049 -8.929 -42.060 1.00 88.00 223 ASN A CA 1
ATOM 1793 C C . ASN A 1 223 ? 16.051 -10.240 -41.240 1.00 88.00 223 ASN A C 1
ATOM 1795 O O . ASN A 1 223 ? 15.122 -10.523 -40.492 1.00 88.00 223 ASN A O 1
ATOM 1799 N N . THR A 1 224 ? 17.112 -11.044 -41.344 1.00 91.50 224 THR A N 1
ATOM 1800 C CA . THR A 1 224 ? 17.241 -12.317 -40.624 1.00 91.50 224 THR A CA 1
ATOM 1801 C C . THR A 1 224 ? 17.663 -12.074 -39.166 1.00 91.50 224 THR A C 1
ATOM 1803 O O . THR A 1 224 ? 18.499 -11.190 -38.922 1.00 91.50 224 THR A O 1
ATOM 1806 N N . PRO A 1 225 ? 17.148 -12.845 -38.184 1.00 92.75 225 PRO A N 1
ATOM 1807 C CA . PRO A 1 225 ? 17.616 -12.787 -36.803 1.00 92.75 225 PRO A CA 1
ATOM 1808 C C . PRO A 1 225 ? 19.120 -13.051 -36.693 1.00 92.75 225 PRO A C 1
ATOM 1810 O O . PRO A 1 225 ? 19.641 -14.073 -37.131 1.00 92.75 225 PRO A O 1
ATOM 1813 N N . THR A 1 226 ? 19.838 -12.108 -36.094 1.00 91.69 226 THR A N 1
ATOM 1814 C CA . THR A 1 226 ? 21.293 -12.219 -35.904 1.00 91.69 226 THR A CA 1
ATOM 1815 C C . THR A 1 226 ? 21.623 -13.044 -34.658 1.00 91.69 226 THR A C 1
ATOM 1817 O O . THR A 1 226 ? 20.844 -13.055 -33.703 1.00 91.69 226 THR A O 1
ATOM 1820 N N . VAL A 1 227 ? 22.810 -13.639 -34.602 1.00 90.75 227 VAL A N 1
ATOM 1821 C CA . VAL A 1 227 ? 23.311 -14.389 -33.437 1.00 90.75 227 VAL A CA 1
ATOM 1822 C C . VAL A 1 227 ? 24.409 -13.611 -32.713 1.00 90.75 227 VAL A C 1
ATOM 1824 O O . VAL A 1 227 ? 25.061 -12.754 -33.309 1.00 90.75 227 VAL A O 1
ATOM 1827 N N . ILE A 1 228 ? 24.598 -13.851 -31.411 1.00 90.50 228 ILE A N 1
ATOM 1828 C CA . ILE A 1 228 ? 25.695 -13.221 -30.658 1.00 90.50 228 ILE A CA 1
ATOM 1829 C C . ILE A 1 228 ? 27.006 -13.872 -31.095 1.00 90.50 228 ILE A C 1
ATOM 1831 O O . ILE A 1 228 ? 27.140 -15.087 -31.030 1.00 90.50 228 ILE A O 1
ATOM 1835 N N . SER A 1 229 ? 27.967 -13.053 -31.511 1.00 89.25 229 SER A N 1
ATOM 1836 C CA . SER A 1 229 ? 29.311 -13.509 -31.856 1.00 89.25 229 SER A CA 1
ATOM 1837 C C . SER A 1 229 ? 30.197 -13.395 -30.623 1.00 89.25 229 SER A C 1
ATOM 1839 O O . SER A 1 229 ? 30.397 -12.294 -30.097 1.00 89.25 229 SER A O 1
ATOM 1841 N N . TYR A 1 230 ? 30.708 -14.531 -30.151 1.00 89.62 230 TYR A N 1
ATOM 1842 C CA . TYR A 1 230 ? 31.615 -14.577 -29.016 1.00 89.62 230 TYR A CA 1
ATOM 1843 C C . TYR A 1 230 ? 33.070 -14.545 -29.473 1.00 89.62 230 TYR A C 1
ATOM 1845 O O . TYR A 1 230 ? 33.430 -14.942 -30.581 1.00 89.62 230 TYR A O 1
ATOM 1853 N N . THR A 1 231 ? 33.941 -14.037 -28.612 1.00 88.94 231 THR A N 1
ATOM 1854 C CA . THR A 1 231 ? 35.380 -13.985 -28.860 1.00 88.94 231 THR A CA 1
ATOM 1855 C C . THR A 1 231 ? 36.126 -14.418 -27.607 1.00 88.94 231 THR A C 1
ATOM 1857 O O . THR A 1 231 ? 35.836 -13.952 -26.502 1.00 88.94 231 THR A O 1
ATOM 1860 N N . CYS A 1 232 ? 37.090 -15.326 -27.757 1.00 87.31 232 CYS A N 1
ATOM 1861 C CA . CYS A 1 232 ? 37.946 -15.733 -26.647 1.00 87.31 232 CYS A CA 1
ATOM 1862 C C . CYS A 1 232 ? 38.884 -14.586 -26.249 1.00 87.31 232 CYS A C 1
ATOM 1864 O O . CYS A 1 232 ? 39.587 -14.034 -27.094 1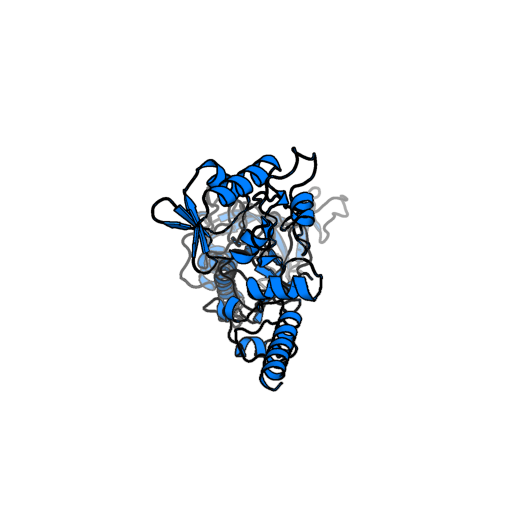.00 87.31 232 CYS A O 1
ATOM 1866 N N . ARG A 1 233 ? 38.961 -14.262 -24.952 1.00 84.94 233 ARG A N 1
ATOM 1867 C CA . ARG A 1 233 ? 39.855 -13.198 -24.453 1.00 84.94 233 ARG A CA 1
ATOM 1868 C C . ARG A 1 233 ? 41.342 -13.502 -24.646 1.00 84.94 233 ARG A C 1
ATOM 1870 O O . ARG A 1 233 ? 42.140 -12.574 -24.674 1.00 84.94 233 ARG A O 1
ATOM 1877 N N . TRP A 1 234 ? 41.700 -14.782 -24.751 1.00 85.81 234 TRP A N 1
ATOM 1878 C CA . TRP A 1 234 ? 43.089 -15.229 -24.809 1.00 85.81 234 TRP A CA 1
ATOM 1879 C C . TRP A 1 234 ? 43.571 -15.421 -26.247 1.00 85.81 234 TRP A C 1
ATOM 1881 O O . TRP A 1 234 ? 44.445 -14.700 -26.713 1.00 85.81 234 TRP A O 1
ATOM 1891 N N . CYS A 1 235 ? 42.960 -16.353 -26.985 1.00 87.94 235 CYS A N 1
ATOM 1892 C CA . CYS A 1 235 ? 43.376 -16.662 -28.355 1.00 87.94 235 CYS A CA 1
ATOM 1893 C C . CYS A 1 235 ? 42.732 -15.766 -29.421 1.00 87.94 235 CYS A C 1
ATOM 1895 O O . CYS A 1 235 ? 43.028 -15.936 -30.600 1.00 87.94 235 CYS A O 1
ATOM 1897 N N . LYS A 1 236 ? 41.832 -14.851 -29.027 1.00 85.19 236 LYS A N 1
ATOM 1898 C CA . LYS A 1 236 ? 41.112 -13.910 -29.906 1.00 85.19 236 LYS A CA 1
ATOM 1899 C C . LYS A 1 236 ? 40.281 -14.562 -31.022 1.00 85.19 236 LYS A C 1
ATOM 1901 O O . LYS A 1 236 ? 39.765 -13.854 -31.880 1.00 85.19 236 LYS A O 1
ATOM 1906 N N . LYS A 1 237 ? 40.107 -15.889 -31.001 1.00 85.12 237 LYS A N 1
ATOM 1907 C CA . LYS A 1 237 ? 39.300 -16.614 -31.986 1.00 85.12 237 LYS A CA 1
ATOM 1908 C C . LYS A 1 237 ? 37.811 -16.361 -31.747 1.00 85.12 237 LYS A C 1
ATOM 1910 O O . LYS A 1 237 ? 37.357 -16.331 -30.598 1.00 85.12 237 LYS A O 1
ATOM 1915 N N . GLU A 1 238 ? 37.080 -16.181 -32.840 1.00 84.00 238 GLU A N 1
ATOM 1916 C CA . GLU A 1 238 ? 35.621 -16.111 -32.836 1.00 84.00 238 GLU A CA 1
ATOM 1917 C C . GLU A 1 238 ? 35.016 -17.491 -32.606 1.00 84.00 238 GLU A C 1
ATOM 1919 O O . GLU A 1 238 ? 35.515 -18.499 -33.111 1.00 84.00 238 GLU A O 1
ATOM 1924 N N . THR A 1 239 ? 33.955 -17.524 -31.810 1.00 81.94 239 THR A N 1
ATOM 1925 C CA . THR A 1 239 ? 33.242 -18.743 -31.444 1.00 81.94 239 THR A CA 1
ATOM 1926 C C . THR A 1 239 ? 31.755 -18.445 -31.316 1.00 81.94 239 THR A C 1
ATOM 1928 O O . THR A 1 239 ? 31.374 -17.327 -30.971 1.00 81.94 239 THR A O 1
ATOM 1931 N N . ASP A 1 240 ? 30.929 -19.474 -31.451 1.00 78.12 240 ASP A N 1
ATOM 1932 C CA . ASP A 1 240 ? 29.484 -19.372 -31.194 1.00 78.12 240 ASP A CA 1
ATOM 1933 C C . ASP A 1 240 ? 29.103 -19.862 -29.782 1.00 78.12 240 ASP A C 1
ATOM 1935 O O . ASP A 1 240 ? 27.945 -19.810 -29.378 1.00 78.12 240 ASP A O 1
ATOM 1939 N N . SER A 1 241 ? 30.096 -20.306 -29.002 1.00 79.88 241 SER A N 1
ATOM 1940 C CA . SER A 1 241 ? 29.942 -20.817 -27.638 1.00 79.88 241 SER A CA 1
ATOM 1941 C C . SER A 1 241 ? 30.371 -19.796 -26.580 1.00 79.88 241 SER A C 1
ATOM 1943 O O . SER A 1 241 ? 31.277 -18.985 -26.795 1.00 79.88 241 SER A O 1
ATOM 1945 N N . ALA A 1 242 ? 29.763 -19.894 -25.394 1.00 80.56 242 ALA A N 1
ATOM 1946 C CA . ALA A 1 242 ? 30.180 -19.181 -24.185 1.00 80.56 242 ALA A CA 1
ATOM 1947 C C . ALA A 1 242 ? 31.552 -19.644 -23.644 1.00 80.56 242 ALA A C 1
ATOM 1949 O O . ALA A 1 242 ? 32.142 -18.958 -22.810 1.00 80.56 242 ALA A O 1
ATOM 1950 N N . MET A 1 243 ? 32.062 -20.779 -24.130 1.00 85.81 243 MET A N 1
ATOM 1951 C CA . MET A 1 243 ? 33.340 -21.372 -23.742 1.00 85.81 243 MET A CA 1
ATOM 1952 C C . MET A 1 243 ? 34.207 -21.624 -24.980 1.00 85.81 243 MET A C 1
ATOM 1954 O O . MET A 1 243 ? 33.749 -22.131 -26.005 1.00 85.81 243 MET A O 1
ATOM 1958 N N . CYS A 1 244 ? 35.483 -21.255 -24.899 1.00 85.94 244 CYS A N 1
ATOM 1959 C CA . CYS A 1 244 ? 36.443 -21.456 -25.973 1.00 85.94 244 CYS A CA 1
ATOM 1960 C C . CYS A 1 244 ? 36.992 -22.882 -25.932 1.00 85.94 244 CYS A C 1
ATOM 1962 O O . CYS A 1 244 ? 37.829 -23.177 -25.087 1.00 85.94 244 CYS A O 1
ATOM 1964 N N . LEU A 1 245 ? 36.626 -23.720 -26.903 1.00 86.81 245 LEU A N 1
ATOM 1965 C CA . LEU A 1 245 ? 37.085 -25.117 -26.987 1.00 86.81 245 LEU A CA 1
ATOM 1966 C C . LEU A 1 245 ? 38.615 -25.274 -27.083 1.00 86.81 245 LEU A C 1
ATOM 1968 O O . LEU A 1 245 ? 39.149 -26.317 -26.738 1.00 86.81 245 LEU A O 1
ATOM 1972 N N . LYS A 1 246 ? 39.336 -24.246 -27.555 1.00 87.12 246 LYS A N 1
ATOM 1973 C CA . LYS A 1 246 ? 40.805 -24.281 -27.670 1.00 87.12 246 LYS A CA 1
ATOM 1974 C C . LYS A 1 246 ? 41.523 -23.915 -26.367 1.00 87.12 246 LYS A C 1
ATOM 1976 O O . LYS A 1 246 ? 42.645 -24.350 -26.150 1.00 87.12 246 LYS A O 1
ATOM 1981 N N . CYS A 1 247 ? 40.934 -23.040 -25.557 1.00 86.56 247 CYS A N 1
ATOM 1982 C CA . CYS A 1 247 ? 41.587 -22.490 -24.364 1.00 86.56 247 CYS A CA 1
ATOM 1983 C C . CYS A 1 247 ? 40.918 -22.917 -23.058 1.00 86.56 247 CYS A C 1
ATOM 1985 O O . CYS A 1 247 ? 41.419 -22.526 -22.010 1.00 86.56 247 CYS A O 1
ATOM 1987 N N . ASP A 1 248 ? 39.789 -23.620 -23.147 1.00 85.88 248 ASP A N 1
ATOM 1988 C CA . ASP A 1 248 ? 38.913 -24.016 -22.044 1.00 85.88 248 ASP A CA 1
ATOM 1989 C C . ASP A 1 248 ? 38.591 -22.858 -21.083 1.00 85.88 248 ASP A C 1
ATOM 1991 O O . ASP A 1 248 ? 38.800 -22.901 -19.874 1.00 85.88 248 ASP A O 1
ATOM 1995 N N . ARG A 1 249 ? 38.187 -21.719 -21.662 1.00 85.50 249 ARG A N 1
ATOM 1996 C CA . ARG A 1 249 ? 37.960 -20.454 -20.942 1.00 85.50 249 ARG A CA 1
ATOM 1997 C C . ARG A 1 249 ? 36.749 -19.709 -21.470 1.00 85.50 249 ARG A C 1
ATOM 1999 O O . ARG A 1 249 ? 36.408 -19.823 -22.650 1.00 85.50 249 ARG A O 1
ATOM 2006 N N . ASP A 1 250 ? 36.187 -18.858 -20.619 1.00 85.38 250 ASP A N 1
ATOM 2007 C CA . ASP A 1 250 ? 35.052 -18.000 -20.951 1.00 85.38 250 ASP A CA 1
ATOM 2008 C C . ASP A 1 250 ? 35.329 -17.078 -22.145 1.00 85.38 250 ASP A C 1
ATOM 2010 O O . ASP A 1 250 ? 36.379 -16.427 -22.266 1.00 85.38 250 ASP A O 1
ATOM 2014 N N . THR A 1 251 ? 34.330 -16.970 -23.013 1.00 87.62 251 THR A N 1
ATOM 2015 C CA . THR A 1 251 ? 34.311 -16.042 -24.141 1.00 87.62 251 THR A CA 1
ATOM 2016 C C . THR A 1 251 ? 33.476 -14.804 -23.811 1.00 87.62 251 THR A C 1
ATOM 2018 O O . THR A 1 251 ? 32.674 -14.771 -22.876 1.00 87.62 251 THR A O 1
ATOM 2021 N N . ILE A 1 252 ? 33.677 -13.728 -24.573 1.00 89.19 252 ILE A N 1
ATOM 2022 C CA . ILE A 1 252 ? 32.893 -12.494 -24.452 1.00 89.19 252 ILE A CA 1
ATOM 2023 C C . ILE A 1 252 ? 32.083 -12.244 -25.715 1.00 89.19 252 ILE A C 1
ATOM 2025 O O . ILE A 1 252 ? 32.628 -12.236 -26.811 1.00 89.19 252 ILE A O 1
ATOM 2029 N N . GLY A 1 253 ? 30.783 -12.004 -25.544 1.00 88.88 253 GLY A N 1
ATOM 2030 C CA . GLY A 1 253 ? 29.853 -11.645 -26.623 1.00 88.88 253 GLY A CA 1
ATOM 2031 C C . GLY A 1 253 ? 29.701 -10.136 -26.832 1.00 88.88 253 GLY A C 1
ATOM 2032 O O . GLY A 1 253 ? 28.698 -9.682 -27.379 1.00 88.88 253 GLY A O 1
ATOM 2033 N N . TYR A 1 254 ? 30.635 -9.337 -26.317 1.00 91.44 254 TYR A N 1
ATOM 2034 C CA . TYR A 1 254 ? 30.606 -7.879 -26.376 1.00 91.44 254 TYR A CA 1
ATOM 2035 C C . TYR A 1 254 ? 32.016 -7.328 -26.577 1.00 91.44 254 TYR A C 1
ATOM 2037 O O . TYR A 1 254 ? 33.001 -7.953 -26.181 1.00 91.44 254 TYR A O 1
ATOM 2045 N N . SER A 1 255 ? 32.117 -6.134 -27.149 1.00 89.69 255 SER A N 1
ATOM 2046 C CA . SER A 1 255 ? 33.386 -5.438 -27.362 1.00 89.69 255 SER A CA 1
ATOM 2047 C C . SER A 1 255 ? 33.238 -3.943 -27.093 1.00 89.69 255 SER A C 1
ATOM 2049 O O . SER A 1 255 ? 32.126 -3.411 -27.023 1.00 89.69 255 SER A O 1
ATOM 2051 N N . ARG A 1 256 ? 34.369 -3.254 -26.890 1.00 91.25 256 ARG A N 1
ATOM 2052 C CA . ARG A 1 256 ? 34.382 -1.789 -26.905 1.00 91.25 256 ARG A CA 1
ATOM 2053 C C . ARG A 1 256 ? 34.212 -1.329 -28.340 1.00 91.25 256 ARG A C 1
ATOM 2055 O O . ARG A 1 256 ? 34.990 -1.723 -29.205 1.00 91.25 256 ARG A O 1
ATOM 2062 N N . VAL A 1 257 ? 33.202 -0.506 -28.568 1.00 90.56 257 VAL A N 1
ATOM 2063 C CA . VAL A 1 257 ? 32.875 0.013 -29.890 1.00 90.56 257 VAL A CA 1
ATOM 2064 C C . VAL A 1 257 ? 32.698 1.519 -29.840 1.00 90.56 257 VAL A C 1
ATOM 2066 O O . VAL A 1 257 ? 32.172 2.067 -28.869 1.00 90.56 257 VAL A O 1
ATOM 2069 N N . SER A 1 258 ? 33.119 2.153 -30.927 1.00 92.31 258 SER A N 1
ATOM 2070 C CA . SER A 1 258 ? 32.793 3.536 -31.236 1.00 92.31 258 SER A CA 1
ATOM 2071 C C . SER A 1 258 ? 31.352 3.593 -31.756 1.00 92.31 258 SER A C 1
ATOM 2073 O O . SER A 1 258 ? 30.951 2.809 -32.626 1.00 92.31 258 SER A O 1
ATOM 2075 N N . CYS A 1 259 ? 30.529 4.442 -31.154 1.00 89.50 259 CYS A N 1
ATOM 2076 C CA . CYS A 1 259 ? 29.104 4.548 -31.432 1.00 89.50 259 CYS A CA 1
ATOM 2077 C C . CYS A 1 259 ? 28.725 6.000 -31.710 1.00 89.50 259 CYS A C 1
ATOM 2079 O O . CYS A 1 259 ? 28.906 6.846 -30.835 1.00 89.50 259 CYS A O 1
ATOM 2081 N N . HIS A 1 260 ? 28.150 6.266 -32.887 1.00 93.50 260 HIS A N 1
ATOM 2082 C CA . HIS A 1 260 ? 27.566 7.559 -33.256 1.00 93.50 260 HIS A CA 1
ATOM 2083 C C . HIS A 1 260 ? 26.247 7.772 -32.502 1.00 93.50 260 HIS A C 1
ATOM 2085 O O . HIS A 1 260 ? 25.151 7.547 -33.014 1.00 93.50 260 HIS A O 1
ATOM 2091 N N . ILE A 1 261 ? 26.361 8.136 -31.226 1.00 95.19 261 ILE A N 1
ATOM 2092 C CA . ILE A 1 261 ? 25.225 8.281 -30.315 1.00 95.19 261 ILE A CA 1
ATOM 2093 C C . ILE A 1 261 ? 24.276 9.398 -30.753 1.00 95.19 261 ILE A C 1
ATOM 2095 O O . ILE A 1 261 ? 23.075 9.299 -30.516 1.00 95.19 261 ILE A O 1
ATOM 2099 N N . GLU A 1 262 ? 24.784 10.437 -31.418 1.00 95.88 262 GLU A N 1
ATOM 2100 C CA . GLU A 1 262 ? 23.948 11.516 -31.945 1.00 95.88 262 GLU A CA 1
ATOM 2101 C C . GLU A 1 262 ? 22.927 10.984 -32.957 1.00 95.88 262 GLU A C 1
ATOM 2103 O O . GLU A 1 262 ? 21.738 11.288 -32.847 1.00 95.88 262 GLU A O 1
ATOM 2108 N N . ASP A 1 263 ? 23.364 10.126 -33.879 1.00 94.94 263 ASP A N 1
ATOM 2109 C CA . ASP A 1 263 ? 22.504 9.536 -34.904 1.00 94.94 263 ASP A CA 1
ATOM 2110 C C . ASP A 1 263 ? 21.477 8.580 -34.300 1.00 94.94 263 ASP A C 1
ATOM 2112 O O . ASP A 1 263 ? 20.305 8.597 -34.679 1.00 94.94 263 ASP A O 1
ATOM 2116 N N . GLU A 1 264 ? 21.885 7.767 -33.320 1.00 93.94 264 GLU A N 1
ATOM 2117 C CA . GLU A 1 264 ? 20.958 6.882 -32.606 1.00 93.94 264 GLU A CA 1
ATOM 2118 C C . GLU A 1 264 ? 19.888 7.683 -31.844 1.00 93.94 264 GLU A C 1
ATOM 2120 O O . GLU A 1 264 ? 18.708 7.318 -31.849 1.00 93.94 264 GLU A O 1
ATOM 2125 N N . VAL A 1 265 ? 20.267 8.813 -31.240 1.00 96.69 265 VAL A N 1
ATOM 2126 C CA . VAL A 1 265 ? 19.332 9.715 -30.556 1.00 96.69 265 VAL A CA 1
ATOM 2127 C C . VAL A 1 265 ? 18.428 10.447 -31.548 1.00 96.69 265 VAL A C 1
ATOM 2129 O O . VAL A 1 265 ? 17.234 10.574 -31.272 1.00 96.69 265 VAL A O 1
ATOM 2132 N N . LYS A 1 266 ? 18.941 10.904 -32.698 1.00 96.38 266 LYS A N 1
ATOM 2133 C CA . LYS A 1 266 ? 18.137 11.528 -33.765 1.00 96.38 266 LYS A CA 1
ATOM 2134 C C . LYS A 1 266 ? 17.066 10.564 -34.276 1.00 96.38 266 LYS A C 1
ATOM 2136 O O . LYS A 1 266 ? 15.891 10.926 -34.277 1.00 96.38 266 LYS A O 1
ATOM 2141 N N . LYS A 1 267 ? 17.444 9.320 -34.590 1.00 94.62 267 LYS A N 1
ATOM 2142 C CA . LYS A 1 267 ? 16.505 8.258 -34.998 1.00 94.62 267 LYS A CA 1
ATOM 2143 C C . LYS A 1 267 ? 15.449 8.002 -33.925 1.00 94.62 267 LYS A C 1
ATOM 2145 O O . LYS A 1 267 ? 14.258 7.981 -34.212 1.00 94.62 267 LYS A O 1
ATOM 2150 N N . ALA A 1 268 ? 15.861 7.887 -32.662 1.00 96.06 268 ALA A N 1
ATOM 2151 C CA . ALA A 1 268 ? 14.921 7.685 -31.563 1.00 96.06 268 ALA A CA 1
ATOM 2152 C C . ALA A 1 268 ? 13.953 8.869 -31.377 1.00 96.06 268 ALA A C 1
ATOM 2154 O O . ALA A 1 268 ? 12.783 8.657 -31.071 1.00 96.06 268 ALA A O 1
ATOM 2155 N N . LYS A 1 269 ? 14.410 10.111 -31.574 1.00 96.75 269 LYS A N 1
ATOM 2156 C CA . LYS A 1 269 ? 13.550 11.303 -31.525 1.00 96.75 269 LYS A CA 1
ATOM 2157 C C . LYS A 1 269 ? 12.527 11.328 -32.661 1.00 96.75 269 LYS A C 1
ATOM 2159 O O . LYS A 1 269 ? 11.391 11.719 -32.409 1.00 96.75 269 LYS A O 1
ATOM 2164 N N . GLN A 1 270 ? 12.915 10.902 -33.864 1.00 96.44 270 GLN A N 1
ATOM 2165 C CA . GLN A 1 270 ? 12.004 10.784 -35.007 1.00 96.44 270 GLN A CA 1
ATOM 2166 C C . GLN A 1 270 ? 10.890 9.770 -34.726 1.00 96.44 270 GLN A C 1
ATOM 2168 O O . GLN A 1 270 ? 9.726 10.104 -34.895 1.00 96.44 270 GLN A O 1
ATOM 2173 N N . ILE A 1 271 ? 11.248 8.590 -34.206 1.00 94.56 271 ILE A N 1
ATOM 2174 C CA . ILE A 1 271 ? 10.288 7.544 -33.812 1.00 94.56 271 ILE A CA 1
ATOM 2175 C C . ILE A 1 271 ? 9.315 8.060 -32.745 1.00 94.56 271 ILE A C 1
ATOM 2177 O O . ILE A 1 271 ? 8.109 7.865 -32.832 1.00 94.56 271 ILE A O 1
ATOM 2181 N N . VAL A 1 272 ? 9.832 8.723 -31.707 1.00 94.62 272 VAL A N 1
ATOM 2182 C CA . VAL A 1 272 ? 9.002 9.147 -30.573 1.00 94.62 272 VAL A CA 1
ATOM 2183 C C . VAL A 1 272 ? 8.038 10.274 -30.942 1.00 94.62 272 VAL A C 1
ATOM 2185 O O . VAL A 1 272 ? 6.923 10.284 -30.427 1.00 94.62 272 VAL A O 1
ATOM 2188 N N . GLY A 1 273 ? 8.443 11.228 -31.782 1.00 90.06 273 GLY A N 1
ATOM 2189 C CA . GLY A 1 273 ? 7.654 12.431 -32.061 1.00 90.06 273 GLY A CA 1
ATOM 2190 C C . GLY A 1 273 ? 7.485 13.329 -30.821 1.00 90.06 273 GLY A C 1
ATOM 2191 O O . GLY A 1 273 ? 7.157 12.870 -29.725 1.00 90.06 273 GLY A O 1
ATOM 2192 N N . GLY A 1 274 ? 7.749 14.631 -30.960 1.00 82.81 274 GLY A N 1
ATOM 2193 C CA . GLY A 1 274 ? 7.732 15.578 -29.835 1.00 82.81 274 GLY A CA 1
ATOM 2194 C C . GLY A 1 274 ? 6.401 15.619 -29.049 1.00 82.81 274 GLY A C 1
ATOM 2195 O O . GLY A 1 274 ? 5.380 15.119 -29.522 1.00 82.81 274 GLY A O 1
ATOM 2196 N N . PRO A 1 275 ? 6.376 16.218 -27.842 1.00 89.81 275 PRO A N 1
ATOM 2197 C CA . PRO A 1 275 ? 7.456 16.960 -27.186 1.00 89.81 275 PRO A CA 1
ATOM 2198 C C . PRO A 1 275 ? 8.489 16.060 -26.488 1.00 89.81 275 PRO A C 1
ATOM 2200 O O . PRO A 1 275 ? 8.171 14.979 -25.991 1.00 89.81 275 PRO A O 1
ATOM 2203 N N . PHE A 1 276 ? 9.737 16.537 -26.416 1.00 94.38 276 PHE A N 1
ATOM 2204 C CA . PHE A 1 276 ? 10.838 15.820 -25.768 1.00 94.38 276 PHE A CA 1
ATOM 2205 C C . PHE A 1 276 ? 11.043 16.277 -24.315 1.00 94.38 276 PHE A C 1
ATOM 2207 O O . PHE A 1 276 ? 10.908 17.465 -24.016 1.00 94.38 276 PHE A O 1
ATOM 2214 N N . PRO A 1 277 ? 11.413 15.362 -23.402 1.00 95.25 277 PRO A N 1
ATOM 2215 C CA . PRO A 1 277 ? 11.745 15.721 -22.028 1.00 95.25 277 PRO A CA 1
ATOM 2216 C C . PRO A 1 277 ? 13.007 16.591 -21.981 1.00 95.25 277 PRO A C 1
ATOM 2218 O O . PRO A 1 277 ? 13.841 16.543 -22.880 1.00 95.25 277 PRO A O 1
ATOM 2221 N N . LYS A 1 278 ? 13.212 17.330 -20.884 1.00 94.56 278 LYS A N 1
ATOM 2222 C CA . LYS A 1 278 ? 14.447 18.117 -20.688 1.00 94.56 278 LYS A CA 1
ATOM 2223 C C . LYS A 1 278 ? 15.702 17.243 -20.636 1.00 94.56 278 LYS A C 1
ATOM 2225 O O . LYS A 1 278 ? 16.784 17.696 -20.988 1.00 94.56 278 LYS A O 1
ATOM 2230 N N . ARG A 1 279 ? 15.567 16.009 -20.140 1.00 95.81 279 ARG A N 1
ATOM 2231 C CA . ARG A 1 279 ? 16.691 15.096 -19.917 1.00 95.81 279 ARG A CA 1
ATOM 2232 C C . ARG A 1 279 ? 16.291 13.635 -19.894 1.00 95.81 279 ARG A C 1
ATOM 2234 O O . ARG A 1 279 ? 15.221 13.287 -19.396 1.00 95.81 279 ARG A O 1
ATOM 2241 N N . VAL A 1 280 ? 17.206 12.772 -20.329 1.00 97.81 280 VAL A N 1
ATOM 2242 C CA . VAL A 1 280 ? 17.032 11.314 -20.294 1.00 97.81 280 VAL A CA 1
ATOM 2243 C C . VAL A 1 280 ? 18.222 10.695 -19.574 1.00 97.81 280 VAL A C 1
ATOM 2245 O O . VAL A 1 280 ? 19.337 10.712 -20.079 1.00 97.81 280 VAL A O 1
ATOM 2248 N N . LYS A 1 281 ? 17.995 10.157 -18.371 1.00 97.88 281 LYS A N 1
ATOM 2249 C CA . LYS A 1 281 ? 19.053 9.560 -17.550 1.00 97.88 281 LYS A CA 1
ATOM 2250 C C . LYS A 1 281 ? 19.316 8.125 -17.992 1.00 97.88 281 LYS A C 1
ATOM 2252 O O . LYS A 1 281 ? 18.403 7.299 -17.939 1.00 97.88 281 LYS A O 1
ATOM 2257 N N . ALA A 1 282 ? 20.553 7.834 -18.374 1.00 97.38 282 ALA A N 1
ATOM 2258 C CA . ALA A 1 282 ? 21.002 6.522 -18.829 1.00 97.38 282 ALA A CA 1
ATOM 2259 C C . ALA A 1 282 ? 22.059 5.913 -17.882 1.00 97.38 282 ALA A C 1
ATOM 2261 O O . ALA A 1 282 ? 22.441 6.512 -16.869 1.00 97.38 282 ALA A O 1
ATOM 2262 N N . VAL A 1 283 ? 22.524 4.693 -18.163 1.00 97.00 283 VAL A N 1
ATOM 2263 C CA . VAL A 1 283 ? 23.531 4.019 -17.326 1.00 97.00 283 VAL A CA 1
ATOM 2264 C C . VAL A 1 283 ? 24.947 4.315 -17.816 1.00 97.00 283 VAL A C 1
ATOM 2266 O O . VAL A 1 283 ? 25.188 4.488 -19.004 1.00 97.00 283 VAL A O 1
ATOM 2269 N N . LYS A 1 284 ? 25.931 4.333 -16.909 1.00 94.94 284 LYS A N 1
ATOM 2270 C CA . LYS A 1 284 ? 27.346 4.458 -17.309 1.00 94.94 284 LYS A CA 1
ATOM 2271 C C . LYS A 1 284 ? 27.824 3.214 -18.063 1.00 94.94 284 LYS A C 1
ATOM 2273 O O . LYS A 1 284 ? 28.518 3.309 -19.068 1.00 94.94 284 LYS A O 1
ATOM 2278 N N . LYS A 1 285 ? 27.417 2.044 -17.569 1.00 95.12 285 LYS A N 1
ATOM 2279 C CA . LYS A 1 285 ? 27.769 0.725 -18.089 1.00 95.12 285 LYS A CA 1
ATOM 2280 C C . LYS A 1 285 ? 26.591 -0.226 -17.900 1.00 95.12 285 LYS A C 1
ATOM 2282 O O . LYS A 1 285 ? 25.853 -0.115 -16.920 1.00 95.12 285 LYS A O 1
ATOM 2287 N N . LEU A 1 286 ? 26.431 -1.159 -18.830 1.00 95.12 286 LEU A N 1
ATOM 2288 C CA . LEU A 1 286 ? 25.479 -2.256 -18.704 1.00 95.12 286 LEU A CA 1
ATOM 2289 C C . LEU A 1 286 ? 26.040 -3.346 -17.793 1.00 95.12 286 LEU A C 1
ATOM 2291 O O . LEU A 1 286 ? 27.215 -3.683 -17.901 1.00 95.12 286 LEU A O 1
ATOM 2295 N N . MET A 1 287 ? 25.200 -3.910 -16.924 1.00 91.88 287 MET A N 1
ATOM 2296 C CA . MET A 1 287 ? 25.601 -4.961 -15.976 1.00 91.88 287 MET A CA 1
ATOM 2297 C C . MET A 1 287 ? 25.123 -6.362 -16.378 1.00 91.88 287 MET A C 1
ATOM 2299 O O . MET A 1 287 ? 25.601 -7.340 -15.812 1.00 91.88 287 MET A O 1
ATOM 2303 N N . ASN A 1 288 ? 24.251 -6.485 -17.385 1.00 91.44 288 ASN A N 1
ATOM 2304 C CA . ASN A 1 288 ? 23.829 -7.779 -17.925 1.00 91.44 288 ASN A CA 1
ATOM 2305 C C . ASN A 1 288 ? 24.996 -8.528 -18.593 1.00 91.44 288 ASN A C 1
ATOM 2307 O O . ASN A 1 288 ? 25.926 -7.909 -19.119 1.00 91.44 288 ASN A O 1
ATOM 2311 N N . LYS A 1 289 ? 24.914 -9.865 -18.601 1.00 88.19 289 LYS A N 1
ATOM 2312 C CA . LYS A 1 289 ? 25.955 -10.782 -19.106 1.00 88.19 289 LYS A CA 1
ATOM 2313 C C . LYS A 1 289 ? 26.398 -10.459 -20.538 1.00 88.19 289 LYS A C 1
ATOM 2315 O O . LYS A 1 289 ? 27.580 -10.527 -20.851 1.00 88.19 289 LYS A O 1
ATOM 2320 N N . THR A 1 290 ? 25.451 -10.079 -21.391 1.00 88.25 290 THR A N 1
ATOM 2321 C CA . THR A 1 290 ? 25.658 -9.899 -22.834 1.00 88.25 290 THR A CA 1
ATOM 2322 C C . THR A 1 290 ? 25.889 -8.452 -23.261 1.00 88.25 290 THR A C 1
ATOM 2324 O O . THR A 1 290 ? 26.177 -8.224 -24.429 1.00 88.25 290 THR A O 1
ATOM 2327 N N . ARG A 1 291 ? 25.770 -7.468 -22.354 1.00 93.44 291 ARG A N 1
ATOM 2328 C CA . ARG A 1 291 ? 25.850 -6.026 -22.679 1.00 93.44 291 ARG A CA 1
ATOM 2329 C C . ARG A 1 291 ? 24.901 -5.604 -23.813 1.00 93.44 291 ARG A C 1
ATOM 2331 O O . ARG A 1 291 ? 25.216 -4.718 -24.603 1.00 93.44 291 ARG A O 1
ATOM 2338 N N . VAL A 1 292 ? 23.730 -6.238 -23.892 1.00 92.75 292 VAL A N 1
ATOM 2339 C CA . VAL A 1 292 ? 22.647 -5.817 -24.793 1.00 92.75 292 VAL A CA 1
ATOM 2340 C C . VAL A 1 292 ? 21.999 -4.554 -24.213 1.00 92.75 292 VAL A C 1
ATOM 2342 O O . VAL A 1 292 ? 21.530 -4.625 -23.070 1.00 92.75 292 VAL A O 1
ATOM 2345 N N . PRO A 1 293 ? 21.991 -3.422 -24.940 1.00 94.31 293 PRO A N 1
ATOM 2346 C CA . PRO A 1 293 ? 21.336 -2.199 -24.496 1.00 94.31 293 PRO A CA 1
ATOM 2347 C C . PRO A 1 293 ? 19.826 -2.241 -24.747 1.00 94.31 293 PRO A C 1
ATOM 2349 O O . PRO A 1 293 ? 19.329 -2.939 -25.630 1.00 94.31 293 PRO A O 1
ATOM 2352 N N . GLU A 1 294 ? 19.095 -1.429 -23.996 1.00 95.38 294 GLU A N 1
ATOM 2353 C CA . GLU A 1 294 ? 17.707 -1.095 -24.286 1.00 95.38 294 GLU A CA 1
ATOM 2354 C C . GLU A 1 294 ? 17.600 -0.067 -25.426 1.00 95.38 294 GLU A C 1
ATOM 2356 O O . GLU A 1 294 ? 18.450 0.810 -25.564 1.00 95.38 294 GLU A O 1
ATOM 2361 N N . GLN A 1 295 ? 16.523 -0.127 -26.217 1.00 94.75 295 GLN A N 1
ATOM 2362 C CA . GLN A 1 295 ? 16.244 0.869 -27.255 1.00 94.75 295 GLN A CA 1
ATOM 2363 C C . GLN A 1 295 ? 16.048 2.280 -26.670 1.00 94.75 295 GLN A C 1
ATOM 2365 O O . GLN A 1 295 ? 15.234 2.486 -25.768 1.00 94.75 295 GLN A O 1
ATOM 2370 N N . ILE A 1 296 ? 16.727 3.274 -27.249 1.00 96.88 296 ILE A N 1
ATOM 2371 C CA . ILE A 1 296 ? 16.718 4.668 -26.773 1.00 96.88 296 ILE A CA 1
ATOM 2372 C C . ILE A 1 296 ? 15.305 5.272 -26.734 1.00 96.88 296 ILE A C 1
ATOM 2374 O O . ILE A 1 296 ? 14.968 5.966 -25.771 1.00 96.88 296 ILE A O 1
ATOM 2378 N N . ALA A 1 297 ? 14.462 4.975 -27.730 1.00 97.06 297 ALA A N 1
ATOM 2379 C CA . ALA A 1 297 ? 13.091 5.485 -27.813 1.00 97.06 297 ALA A CA 1
ATOM 2380 C C . ALA A 1 297 ? 12.272 5.170 -26.546 1.00 97.06 297 ALA A C 1
ATOM 2382 O O . ALA A 1 297 ? 11.576 6.045 -26.026 1.00 97.06 297 ALA A O 1
ATOM 2383 N N . LYS A 1 298 ? 12.452 3.972 -25.962 1.00 97.81 298 LYS A N 1
ATOM 2384 C CA . LYS A 1 298 ? 11.819 3.583 -24.689 1.00 97.81 298 LYS A CA 1
ATOM 2385 C C . LYS A 1 298 ? 12.203 4.526 -23.556 1.00 97.81 298 LYS A C 1
ATOM 2387 O O . LYS A 1 298 ? 11.348 4.933 -22.778 1.00 97.81 298 LYS A O 1
ATOM 2392 N N . GLY A 1 299 ? 13.481 4.885 -23.475 1.00 97.69 299 GLY A N 1
ATOM 2393 C CA . GLY A 1 299 ? 14.013 5.791 -22.462 1.00 97.69 299 GLY A CA 1
ATOM 2394 C C . GLY A 1 299 ? 13.503 7.223 -22.590 1.00 97.69 299 GLY A C 1
ATOM 2395 O O . GLY A 1 299 ? 13.198 7.852 -21.577 1.00 97.69 299 GLY A O 1
ATOM 2396 N N . ILE A 1 300 ? 13.384 7.726 -23.824 1.00 98.31 300 ILE A N 1
ATOM 2397 C CA . ILE A 1 300 ? 12.808 9.051 -24.105 1.00 98.31 300 ILE A CA 1
ATOM 2398 C C . ILE A 1 300 ? 11.335 9.078 -23.680 1.00 98.31 300 ILE A C 1
ATOM 2400 O O . ILE A 1 300 ? 10.936 9.989 -22.957 1.00 98.31 300 ILE A O 1
ATOM 2404 N N . LEU A 1 301 ? 10.553 8.061 -24.060 1.00 97.94 301 LEU A N 1
ATOM 2405 C CA . LEU A 1 301 ? 9.148 7.941 -23.665 1.00 97.94 301 LEU A CA 1
ATOM 2406 C C . LEU A 1 301 ? 8.991 7.820 -22.141 1.00 97.94 301 LEU A C 1
ATOM 2408 O O . LEU A 1 301 ? 8.207 8.558 -21.553 1.00 97.94 301 LEU A O 1
ATOM 2412 N N . ARG A 1 302 ? 9.784 6.983 -21.455 1.00 97.94 302 ARG A N 1
ATOM 2413 C CA . ARG A 1 302 ? 9.734 6.911 -19.980 1.00 97.94 302 ARG A CA 1
ATOM 2414 C C . ARG A 1 302 ? 10.008 8.262 -19.332 1.00 97.94 302 ARG A C 1
ATOM 2416 O O . ARG A 1 302 ? 9.282 8.667 -18.431 1.00 97.94 302 ARG A O 1
ATOM 2423 N N . ALA A 1 303 ? 11.021 8.977 -19.812 1.00 97.62 303 ALA A N 1
ATOM 2424 C CA . ALA A 1 303 ? 11.357 10.303 -19.309 1.00 97.62 303 ALA A CA 1
ATOM 2425 C C . ALA A 1 303 ? 10.248 11.337 -19.580 1.00 97.62 303 ALA A C 1
ATOM 2427 O O . ALA A 1 303 ? 10.006 12.191 -18.730 1.00 97.62 303 ALA A O 1
ATOM 2428 N N . LYS A 1 304 ? 9.551 11.245 -20.723 1.00 97.38 304 LYS A N 1
ATOM 2429 C CA . LYS A 1 304 ? 8.377 12.074 -21.048 1.00 97.38 304 LYS A CA 1
ATOM 2430 C C . LYS A 1 304 ? 7.244 11.885 -20.029 1.00 97.38 304 LYS A C 1
ATOM 2432 O O . LYS A 1 304 ? 6.621 12.867 -19.643 1.00 97.38 304 LYS A O 1
ATOM 2437 N N . HIS A 1 305 ? 7.025 10.659 -19.550 1.00 96.69 305 HIS A N 1
ATOM 2438 C CA . HIS A 1 305 ? 5.998 10.338 -18.546 1.00 96.69 305 HIS A CA 1
ATOM 2439 C C . HIS A 1 305 ? 6.492 10.401 -17.084 1.00 96.69 305 HIS A C 1
ATOM 2441 O O . HIS A 1 305 ? 5.746 10.027 -16.181 1.00 96.69 305 HIS A O 1
ATOM 2447 N N . ASP A 1 306 ? 7.721 10.870 -16.823 1.00 96.69 306 ASP A N 1
ATOM 2448 C CA . ASP A 1 306 ? 8.345 10.876 -15.483 1.00 96.69 306 ASP A CA 1
ATOM 2449 C C . ASP A 1 306 ? 8.381 9.475 -14.827 1.00 96.69 306 ASP A C 1
ATOM 2451 O O . ASP A 1 306 ? 8.048 9.272 -13.657 1.00 96.69 306 ASP A O 1
ATOM 2455 N N . LEU A 1 307 ? 8.768 8.471 -15.620 1.00 97.88 307 LEU A N 1
ATOM 2456 C CA . LEU A 1 307 ? 8.886 7.072 -15.211 1.00 97.88 307 LEU A CA 1
ATOM 2457 C C . LEU A 1 307 ? 10.348 6.631 -15.138 1.00 97.88 307 LEU A C 1
ATOM 2459 O O . LEU A 1 307 ? 11.190 7.023 -15.948 1.00 97.88 307 LEU A O 1
ATOM 2463 N N . PHE A 1 308 ? 10.637 5.745 -14.185 1.00 97.38 308 PHE A N 1
ATOM 2464 C CA . PHE A 1 308 ? 11.974 5.212 -13.946 1.00 97.38 308 PHE A CA 1
ATOM 2465 C C . PHE A 1 308 ? 11.982 3.705 -14.154 1.00 97.38 308 PHE A C 1
ATOM 2467 O O . PHE A 1 308 ? 11.075 3.000 -13.719 1.00 97.38 308 PHE A O 1
ATOM 2474 N N . VAL A 1 309 ? 13.030 3.223 -14.811 1.00 97.50 309 VAL A N 1
ATOM 2475 C CA . VAL A 1 309 ? 13.211 1.805 -15.103 1.00 97.50 309 VAL A CA 1
ATOM 2476 C C . VAL A 1 309 ? 13.996 1.129 -13.977 1.00 97.50 309 VAL A C 1
ATOM 2478 O O . VAL A 1 309 ? 14.911 1.720 -13.391 1.00 97.50 309 VAL A O 1
ATOM 2481 N N . TYR A 1 310 ? 13.642 -0.114 -13.666 1.00 95.88 310 TYR A N 1
ATOM 2482 C CA . TYR A 1 310 ? 14.419 -0.984 -12.794 1.00 95.88 310 TYR A CA 1
ATOM 2483 C C . TYR A 1 310 ? 15.426 -1.821 -13.598 1.00 95.88 310 TYR A C 1
ATOM 2485 O O . TYR A 1 310 ? 15.491 -1.755 -14.822 1.00 95.88 310 TYR A O 1
ATOM 2493 N N . ARG A 1 311 ? 16.276 -2.589 -12.910 1.00 93.44 311 ARG A N 1
ATOM 2494 C CA . ARG A 1 311 ? 17.441 -3.270 -13.516 1.00 93.44 311 ARG A CA 1
ATOM 2495 C C . ARG A 1 311 ? 17.088 -4.279 -14.615 1.00 93.44 311 ARG A C 1
ATOM 2497 O O . ARG A 1 311 ? 17.943 -4.593 -15.433 1.00 93.44 311 ARG A O 1
ATOM 2504 N N . ASP A 1 312 ? 15.866 -4.784 -14.597 1.00 93.31 312 ASP A N 1
ATOM 2505 C CA . ASP A 1 312 ? 15.315 -5.788 -15.506 1.00 93.31 312 ASP A CA 1
ATOM 2506 C C . ASP A 1 312 ? 14.454 -5.182 -16.629 1.00 93.31 312 ASP A C 1
ATOM 2508 O O . ASP A 1 312 ? 13.857 -5.918 -17.406 1.00 93.31 312 ASP A O 1
ATOM 2512 N N . GLY A 1 313 ? 14.369 -3.851 -16.727 1.00 95.50 313 GLY A N 1
ATOM 2513 C CA . GLY A 1 313 ? 13.545 -3.174 -17.732 1.00 95.50 313 GLY A CA 1
ATOM 2514 C C . GLY A 1 313 ? 12.097 -2.915 -17.298 1.00 95.50 313 GLY A C 1
ATOM 2515 O O . GLY A 1 313 ? 11.361 -2.248 -18.030 1.00 95.50 313 GLY A O 1
ATOM 2516 N N . THR A 1 314 ? 11.689 -3.388 -16.114 1.00 96.94 314 THR A N 1
ATOM 2517 C CA . THR A 1 314 ? 10.338 -3.171 -15.570 1.00 96.94 314 THR A CA 1
ATOM 2518 C C . THR A 1 314 ? 10.206 -1.810 -14.887 1.00 96.94 314 THR A C 1
ATOM 2520 O O . THR A 1 314 ? 11.195 -1.198 -14.478 1.00 96.94 314 THR A O 1
ATOM 2523 N N . ILE A 1 315 ? 8.971 -1.329 -14.744 1.00 98.06 315 ILE A N 1
ATOM 2524 C CA . ILE A 1 315 ? 8.629 -0.170 -13.910 1.00 98.06 315 ILE A CA 1
ATOM 2525 C C . ILE A 1 315 ? 7.886 -0.713 -12.692 1.00 98.06 315 ILE A C 1
ATOM 2527 O O . ILE A 1 315 ? 6.949 -1.492 -12.847 1.00 98.06 315 ILE A O 1
ATOM 2531 N N . ARG A 1 316 ? 8.320 -0.340 -11.484 1.00 96.88 316 ARG A N 1
ATOM 2532 C CA . ARG A 1 316 ? 7.796 -0.914 -10.235 1.00 96.88 316 ARG A CA 1
ATOM 2533 C C . ARG A 1 316 ? 7.337 0.171 -9.268 1.00 96.88 316 ARG A C 1
ATOM 2535 O O . ARG A 1 316 ? 7.932 1.249 -9.200 1.00 96.88 316 ARG A O 1
ATOM 2542 N N . PHE A 1 317 ? 6.323 -0.155 -8.478 1.00 96.88 317 PHE A N 1
ATOM 2543 C CA . PHE A 1 317 ? 5.810 0.676 -7.397 1.00 96.88 317 PHE A CA 1
ATOM 2544 C C . PHE A 1 317 ? 5.910 -0.107 -6.086 1.00 96.88 317 PHE A C 1
ATOM 2546 O O . PHE A 1 317 ? 5.367 -1.202 -5.985 1.00 96.88 317 PHE A O 1
ATOM 2553 N N . ASP A 1 318 ? 6.635 0.431 -5.105 1.00 95.44 318 ASP A N 1
ATOM 2554 C CA . ASP A 1 318 ? 6.737 -0.173 -3.779 1.00 95.44 318 ASP A CA 1
ATOM 2555 C C . ASP A 1 318 ? 5.552 0.303 -2.932 1.00 95.44 318 ASP A C 1
ATOM 2557 O O . ASP A 1 318 ? 5.419 1.504 -2.685 1.00 95.44 318 ASP A O 1
ATOM 2561 N N . SER A 1 319 ? 4.748 -0.633 -2.435 1.00 94.81 319 SER A N 1
ATOM 2562 C CA . SER A 1 319 ? 3.688 -0.362 -1.464 1.00 94.81 319 SER A CA 1
ATOM 2563 C C . SER A 1 319 ? 3.851 -1.260 -0.243 1.00 94.81 319 SER A C 1
ATOM 2565 O O . SER A 1 319 ? 4.297 -2.396 -0.387 1.00 94.81 319 SER A O 1
ATOM 2567 N N . THR A 1 320 ? 3.474 -0.773 0.936 1.00 94.62 320 THR A N 1
ATOM 2568 C CA . THR A 1 320 ? 3.069 -1.646 2.040 1.00 94.62 320 THR A CA 1
ATOM 2569 C C . THR A 1 320 ? 1.779 -2.345 1.624 1.00 94.62 320 THR A C 1
ATOM 2571 O O . THR A 1 320 ? 0.927 -1.738 0.968 1.00 94.62 320 THR A O 1
ATOM 2574 N N . ASP A 1 321 ? 1.652 -3.612 1.969 1.00 93.06 321 ASP A N 1
ATOM 2575 C CA . ASP A 1 321 ? 0.483 -4.448 1.763 1.00 93.06 321 ASP A CA 1
ATOM 2576 C C . ASP A 1 321 ? -0.159 -4.810 3.106 1.00 93.06 321 ASP A C 1
ATOM 2578 O O . ASP A 1 321 ? 0.517 -4.964 4.124 1.00 93.06 321 ASP A O 1
ATOM 2582 N N . ALA A 1 322 ? -1.485 -4.889 3.115 1.00 95.62 322 ALA A N 1
ATOM 2583 C CA . ALA A 1 322 ? -2.271 -5.358 4.243 1.00 95.62 322 ALA A CA 1
ATOM 2584 C C . ALA A 1 322 ? -3.316 -6.357 3.763 1.00 95.62 322 ALA A C 1
ATOM 2586 O O . ALA A 1 322 ? -3.833 -6.277 2.646 1.00 95.62 322 ALA A O 1
ATOM 2587 N N . ILE A 1 323 ? -3.633 -7.295 4.643 1.00 96.75 323 ILE A N 1
ATOM 2588 C CA . ILE A 1 323 ? -4.622 -8.322 4.363 1.00 96.75 323 ILE A CA 1
ATOM 2589 C C . ILE A 1 323 ? -6.036 -7.755 4.450 1.00 96.75 323 ILE A C 1
ATOM 2591 O O . ILE A 1 323 ? -6.352 -6.956 5.334 1.00 96.75 323 ILE A O 1
ATOM 2595 N N . LEU A 1 324 ? -6.895 -8.197 3.540 1.00 97.44 324 LEU A N 1
ATOM 2596 C CA . LEU A 1 324 ? -8.317 -7.898 3.555 1.00 97.44 324 LEU A CA 1
ATOM 2597 C C . LEU A 1 324 ? -9.081 -9.058 2.921 1.00 97.44 324 LEU A C 1
ATOM 2599 O O . LEU A 1 324 ? -8.747 -9.493 1.826 1.00 97.44 324 LEU A O 1
ATOM 2603 N N . THR A 1 325 ? -10.118 -9.546 3.594 1.00 98.06 325 THR A N 1
ATOM 2604 C CA . THR A 1 325 ? -10.997 -10.599 3.055 1.00 98.06 325 THR A CA 1
ATOM 2605 C C . THR A 1 325 ? -12.353 -10.056 2.628 1.00 98.06 325 THR A C 1
ATOM 2607 O O . THR A 1 325 ? -13.024 -10.668 1.810 1.00 98.06 325 THR A O 1
ATOM 2610 N N . HIS A 1 326 ? -12.759 -8.902 3.157 1.00 98.12 326 HIS A N 1
ATOM 2611 C CA . HIS A 1 326 ? -14.062 -8.303 2.906 1.00 98.12 326 HIS A CA 1
ATOM 2612 C C . HIS A 1 326 ? -13.950 -6.787 2.784 1.00 98.12 326 HIS A C 1
ATOM 2614 O O . HIS A 1 326 ? -13.130 -6.169 3.458 1.00 98.12 326 HIS A O 1
ATOM 2620 N N . PHE A 1 327 ? -14.797 -6.177 1.963 1.00 97.81 327 PHE A N 1
ATOM 2621 C CA . PHE A 1 327 ? -14.823 -4.727 1.771 1.00 97.81 327 PHE A CA 1
ATOM 2622 C C . PHE A 1 327 ? -16.241 -4.229 1.494 1.00 97.81 327 PHE A C 1
ATOM 2624 O O . PHE A 1 327 ? -17.092 -4.987 1.025 1.00 97.81 327 PHE A O 1
ATOM 2631 N N . LYS A 1 328 ? -16.498 -2.938 1.732 1.00 98.00 328 LYS A N 1
ATOM 2632 C CA . LYS A 1 328 ? -17.696 -2.273 1.200 1.00 98.00 328 LYS A CA 1
ATOM 2633 C C . LYS A 1 328 ? -17.357 -1.545 -0.103 1.00 98.00 328 LYS A C 1
ATOM 2635 O O . LYS A 1 328 ? -16.358 -0.823 -0.140 1.00 98.00 328 LYS A O 1
ATOM 2640 N N . PRO A 1 329 ? -18.184 -1.628 -1.163 1.00 97.25 329 PRO A N 1
ATOM 2641 C CA . PRO A 1 329 ? -17.931 -0.911 -2.417 1.00 97.25 329 PRO A CA 1
ATOM 2642 C C . PRO A 1 329 ? -17.677 0.597 -2.234 1.00 97.25 329 PRO A C 1
ATOM 2644 O O . PRO A 1 329 ? -16.818 1.172 -2.909 1.00 97.25 329 PRO A O 1
ATOM 2647 N N . ARG A 1 330 ? -18.363 1.230 -1.267 1.00 97.25 330 ARG A N 1
ATOM 2648 C CA . ARG A 1 330 ? -18.163 2.649 -0.924 1.00 97.25 330 ARG A CA 1
ATOM 2649 C C . ARG A 1 330 ? -16.739 2.975 -0.456 1.00 97.25 330 ARG A C 1
ATOM 2651 O O . ARG A 1 330 ? -16.249 4.064 -0.731 1.00 97.25 330 ARG A O 1
ATOM 2658 N N . GLU A 1 331 ? -16.077 2.050 0.239 1.00 96.69 331 GLU A N 1
ATOM 2659 C CA . GLU A 1 331 ? -14.747 2.256 0.837 1.00 96.69 331 GLU A CA 1
ATOM 2660 C C . GLU A 1 331 ? -13.648 2.266 -0.224 1.00 96.69 331 GLU A C 1
ATOM 2662 O O . GLU A 1 331 ? -12.628 2.930 -0.051 1.00 96.69 331 GLU A O 1
ATOM 2667 N N . ILE A 1 332 ? -13.889 1.575 -1.341 1.00 96.31 332 ILE A N 1
ATOM 2668 C CA . ILE A 1 332 ? -12.945 1.455 -2.456 1.00 96.31 332 ILE A CA 1
ATOM 2669 C C . ILE A 1 332 ? -13.289 2.372 -3.640 1.00 96.31 332 ILE A C 1
ATOM 2671 O O . ILE A 1 332 ? -12.627 2.330 -4.680 1.00 96.31 332 ILE A O 1
ATOM 2675 N N . GLY A 1 333 ? -14.347 3.182 -3.498 1.00 92.69 333 GLY A N 1
ATOM 2676 C CA . GLY A 1 333 ? -14.787 4.162 -4.491 1.00 92.69 333 GLY A CA 1
ATOM 2677 C C . GLY A 1 333 ? -15.382 3.558 -5.765 1.00 92.69 333 GLY A C 1
ATOM 2678 O O . GLY A 1 333 ? -15.233 4.148 -6.836 1.00 92.69 333 GLY A O 1
ATOM 2679 N N . VAL A 1 334 ? -16.033 2.391 -5.682 1.00 93.88 334 VAL A N 1
ATOM 2680 C CA . VAL A 1 334 ? -16.551 1.673 -6.859 1.00 93.88 334 VAL A CA 1
ATOM 2681 C C . VAL A 1 334 ? -18.061 1.471 -6.782 1.00 93.88 334 VAL A C 1
ATOM 2683 O O . VAL A 1 334 ? -18.622 1.149 -5.738 1.00 93.88 334 VAL A O 1
ATOM 2686 N N . LYS A 1 335 ? -18.732 1.662 -7.925 1.00 94.12 335 LYS A N 1
ATOM 2687 C CA . LYS A 1 335 ? -20.168 1.410 -8.074 1.00 94.12 335 LYS A CA 1
ATOM 2688 C C . LYS A 1 335 ? -20.464 -0.086 -8.120 1.00 94.12 335 LYS A C 1
ATOM 2690 O O . LYS A 1 335 ? -19.704 -0.863 -8.699 1.00 94.12 335 LYS A O 1
ATOM 2695 N N . VAL A 1 336 ? -21.629 -0.470 -7.609 1.00 94.69 336 VAL A N 1
ATOM 2696 C CA . VAL A 1 336 ? -22.104 -1.862 -7.623 1.00 94.69 336 VAL A CA 1
ATOM 2697 C C . VAL A 1 336 ? -22.136 -2.441 -9.042 1.00 94.69 336 VAL A C 1
ATOM 2699 O O . VAL A 1 336 ? -21.706 -3.576 -9.241 1.00 94.69 336 VAL A O 1
ATOM 2702 N N . GLU A 1 337 ? -22.557 -1.668 -10.054 1.00 92.94 337 GLU A N 1
ATOM 2703 C CA . GLU A 1 337 ? -22.621 -2.184 -11.430 1.00 92.94 337 GLU A CA 1
ATOM 2704 C C . GLU A 1 337 ? -21.243 -2.581 -11.973 1.00 92.94 337 GLU A C 1
ATOM 2706 O O . GLU A 1 337 ? -21.133 -3.533 -12.743 1.00 92.94 337 GLU A O 1
ATOM 2711 N N . HIS A 1 338 ? -20.181 -1.876 -11.573 1.00 91.25 338 HIS A N 1
ATOM 2712 C CA . HIS A 1 338 ? -18.818 -2.216 -11.978 1.00 91.25 338 HIS A CA 1
ATOM 2713 C C . HIS A 1 338 ? -18.344 -3.512 -11.326 1.00 91.25 338 HIS A C 1
ATOM 2715 O O . HIS A 1 338 ? -17.784 -4.355 -12.018 1.00 91.25 338 HIS A O 1
ATOM 2721 N N . LEU A 1 339 ? -18.610 -3.715 -10.034 1.00 94.44 339 LEU A N 1
ATOM 2722 C CA . LEU A 1 339 ? -18.249 -4.960 -9.351 1.00 94.44 339 LEU A CA 1
ATOM 2723 C C . LEU A 1 339 ? -18.989 -6.165 -9.947 1.00 94.44 339 LEU A C 1
ATOM 2725 O O . LEU A 1 339 ? -18.373 -7.204 -10.192 1.00 94.44 339 LEU A O 1
ATOM 2729 N N . ARG A 1 340 ? -20.273 -6.010 -10.294 1.00 94.12 340 ARG A N 1
ATOM 2730 C CA . ARG A 1 340 ? -21.044 -7.066 -10.970 1.00 94.12 340 ARG A CA 1
ATOM 2731 C C . ARG A 1 340 ? -20.399 -7.516 -12.285 1.00 94.12 340 ARG A C 1
ATOM 2733 O O . ARG A 1 340 ? -20.317 -8.718 -12.525 1.00 94.12 340 ARG A O 1
ATOM 2740 N N . LYS A 1 341 ? -19.847 -6.593 -13.088 1.00 93.94 341 LYS A N 1
ATOM 2741 C CA . LYS A 1 341 ? -19.101 -6.929 -14.325 1.00 93.94 341 LYS A CA 1
ATOM 2742 C C . LYS A 1 341 ? -17.874 -7.812 -14.070 1.00 93.94 341 LYS A C 1
ATOM 2744 O O . LYS A 1 341 ? -17.463 -8.548 -14.959 1.00 93.94 341 LYS A O 1
ATOM 2749 N N . TYR A 1 342 ? -17.301 -7.754 -12.869 1.00 92.75 342 TYR A N 1
ATOM 2750 C CA . TYR A 1 342 ? -16.122 -8.528 -12.470 1.00 92.75 342 TYR A CA 1
ATOM 2751 C C . TYR A 1 342 ? -16.455 -9.796 -11.668 1.00 92.75 342 TYR A C 1
ATOM 2753 O O . TYR A 1 342 ? -15.547 -10.453 -11.147 1.00 92.75 342 TYR A O 1
ATOM 2761 N N . GLY A 1 343 ? -17.737 -10.173 -11.619 1.00 95.25 343 GLY A N 1
ATOM 2762 C CA . GLY A 1 343 ? -18.209 -11.425 -11.030 1.00 95.25 343 GLY A CA 1
ATOM 2763 C C . GLY A 1 343 ? -18.557 -11.339 -9.544 1.00 95.25 343 GLY A C 1
ATOM 2764 O O . GLY A 1 343 ? -18.558 -12.370 -8.871 1.00 95.25 343 GLY A O 1
ATOM 2765 N N . TYR A 1 344 ? -18.815 -10.137 -9.023 1.00 96.81 344 TYR A N 1
ATOM 2766 C CA . TYR A 1 344 ? -19.362 -9.929 -7.680 1.00 96.81 344 TYR A CA 1
ATOM 2767 C C . TYR A 1 344 ? -20.891 -9.828 -7.749 1.00 96.81 344 TYR A C 1
ATOM 2769 O O . TYR A 1 344 ? -21.437 -8.767 -8.053 1.00 96.81 344 TYR A O 1
ATOM 2777 N N . SER A 1 345 ? -21.583 -10.945 -7.523 1.00 96.00 345 SER A N 1
ATOM 2778 C CA . SER A 1 345 ? -23.049 -11.041 -7.609 1.00 96.00 345 SER A CA 1
ATOM 2779 C C . SER A 1 345 ? -23.746 -10.934 -6.254 1.00 96.00 345 SER A C 1
ATOM 2781 O O . SER A 1 345 ? -24.851 -10.392 -6.189 1.00 96.00 345 SER A O 1
ATOM 2783 N N . THR A 1 346 ? -23.114 -11.426 -5.189 1.00 97.19 346 THR A N 1
ATOM 2784 C CA . THR A 1 346 ? -23.683 -11.503 -3.840 1.00 97.19 346 THR A CA 1
ATOM 2785 C C . THR A 1 346 ? -22.781 -10.847 -2.800 1.00 97.19 346 THR A C 1
ATOM 2787 O O . THR A 1 346 ? -21.585 -10.658 -3.022 1.00 97.19 346 THR A O 1
ATOM 2790 N N . ASP A 1 347 ? -23.372 -10.476 -1.670 1.00 96.94 347 ASP A N 1
ATOM 2791 C CA . ASP A 1 347 ? -22.656 -10.064 -0.467 1.00 96.94 347 ASP A CA 1
ATOM 2792 C C . ASP A 1 347 ? -22.192 -11.278 0.362 1.00 96.94 347 ASP A C 1
ATOM 2794 O O . ASP A 1 347 ? -22.401 -12.431 -0.029 1.00 96.94 347 ASP A O 1
ATOM 2798 N N . LYS A 1 348 ? -21.555 -11.014 1.511 1.00 96.31 348 LYS A N 1
ATOM 2799 C CA . LYS A 1 348 ? -21.039 -12.043 2.430 1.00 96.31 348 LYS A CA 1
ATOM 2800 C C . LYS A 1 348 ? -22.106 -13.005 2.973 1.00 96.31 348 LYS A C 1
ATOM 2802 O O . LYS A 1 348 ? -21.765 -14.089 3.425 1.00 96.31 348 LYS A O 1
ATOM 2807 N N . ASP A 1 349 ? -23.378 -12.599 2.965 1.00 95.56 349 ASP A N 1
ATOM 2808 C CA . ASP A 1 349 ? -24.504 -13.378 3.489 1.00 95.56 349 ASP A CA 1
ATOM 2809 C C . ASP A 1 349 ? -25.267 -14.091 2.355 1.00 95.56 349 ASP A C 1
ATOM 2811 O O . ASP A 1 349 ? -26.352 -14.631 2.569 1.00 95.56 349 ASP A O 1
ATOM 2815 N N . GLY A 1 350 ? -24.728 -14.067 1.128 1.00 95.62 350 GLY A N 1
ATOM 2816 C CA . GLY A 1 350 ? -25.336 -14.671 -0.056 1.00 95.62 350 GLY A CA 1
ATOM 2817 C C . GLY A 1 350 ? -26.479 -13.853 -0.666 1.00 95.62 350 GLY A C 1
ATOM 2818 O O . GLY A 1 350 ? -27.120 -14.312 -1.613 1.00 95.62 350 GLY A O 1
ATOM 2819 N N . LYS A 1 351 ? -26.750 -12.637 -0.176 1.00 96.88 351 LYS A N 1
ATOM 2820 C CA . LYS A 1 351 ? -27.814 -11.784 -0.724 1.00 96.88 351 LYS A CA 1
ATOM 2821 C C . LYS A 1 351 ? -27.329 -11.089 -1.996 1.00 96.88 351 LYS A C 1
ATOM 2823 O O . LYS A 1 351 ? -26.150 -10.751 -2.085 1.00 96.88 351 LYS A O 1
ATOM 2828 N N . PRO A 1 352 ? -28.209 -10.805 -2.973 1.00 97.50 352 PRO A N 1
ATOM 2829 C CA . PRO A 1 352 ? -27.829 -10.054 -4.165 1.00 97.50 352 PRO A CA 1
ATOM 2830 C C . PRO A 1 352 ? -27.161 -8.715 -3.820 1.00 97.50 352 PRO A C 1
ATOM 2832 O O . PRO A 1 352 ? -27.664 -7.943 -3.001 1.00 97.50 352 PRO A O 1
ATOM 2835 N N . LEU A 1 353 ? -26.033 -8.422 -4.468 1.00 96.62 353 LEU A N 1
ATOM 2836 C CA . LEU A 1 353 ? -25.285 -7.185 -4.260 1.00 96.62 353 LEU A CA 1
ATOM 2837 C C . LEU A 1 353 ? -25.995 -6.031 -4.970 1.00 96.62 353 LEU A C 1
ATOM 2839 O O . LEU A 1 353 ? -25.870 -5.900 -6.185 1.00 96.62 353 LEU A O 1
ATOM 2843 N N . VAL A 1 354 ? -26.741 -5.207 -4.238 1.00 96.69 354 VAL A N 1
ATOM 2844 C CA . VAL A 1 354 ? -27.569 -4.090 -4.738 1.00 96.69 354 VAL A CA 1
ATOM 2845 C C . VAL A 1 354 ? -27.162 -2.722 -4.176 1.00 96.69 354 VAL A C 1
ATOM 2847 O O . VAL A 1 354 ? -27.508 -1.707 -4.771 1.00 96.69 354 VAL A O 1
ATOM 2850 N N . SER A 1 355 ? -26.413 -2.679 -3.071 1.00 96.56 355 SER A N 1
ATOM 2851 C CA . SER A 1 355 ? -26.023 -1.453 -2.365 1.00 96.56 355 SER A CA 1
ATOM 2852 C C . SER A 1 355 ? -24.510 -1.360 -2.153 1.00 96.56 355 SER A C 1
ATOM 2854 O O . SER A 1 355 ? -23.815 -2.364 -2.010 1.00 96.56 355 SER A O 1
ATOM 2856 N N . THR A 1 356 ? -23.992 -0.131 -2.090 1.00 96.69 356 THR A N 1
ATOM 2857 C CA . THR A 1 356 ? -22.582 0.162 -1.789 1.00 96.69 356 THR A CA 1
ATOM 2858 C C . THR A 1 356 ? -22.206 -0.010 -0.315 1.00 96.69 356 THR A C 1
ATOM 2860 O O . THR A 1 356 ? -21.021 0.065 0.015 1.00 96.69 356 THR A O 1
ATOM 2863 N N . ASP A 1 357 ? -23.192 -0.218 0.562 1.00 97.00 357 ASP A N 1
ATOM 2864 C CA . ASP A 1 357 ? -23.001 -0.438 2.002 1.00 97.00 357 ASP A CA 1
ATOM 2865 C C . ASP A 1 357 ? -22.927 -1.921 2.390 1.00 97.00 357 ASP A C 1
ATOM 2867 O O . ASP A 1 357 ? -22.547 -2.239 3.522 1.00 97.00 357 ASP A O 1
ATOM 2871 N N . GLN A 1 358 ? -23.258 -2.821 1.457 1.00 96.81 358 GLN A N 1
ATOM 2872 C CA . GLN A 1 358 ? -23.110 -4.262 1.646 1.00 96.81 358 GLN A CA 1
ATOM 2873 C C . GLN A 1 358 ? -21.632 -4.646 1.743 1.00 96.81 358 GLN A C 1
ATOM 2875 O O . GLN A 1 358 ? -20.773 -4.071 1.073 1.00 96.81 358 GLN A O 1
ATOM 2880 N N . ILE A 1 359 ? -21.349 -5.634 2.589 1.00 97.81 359 ILE A N 1
ATOM 2881 C CA . ILE A 1 359 ? -20.010 -6.192 2.766 1.00 97.81 359 ILE A CA 1
ATOM 2882 C C . ILE A 1 359 ? -19.844 -7.342 1.776 1.00 97.81 359 ILE A C 1
ATOM 2884 O O . ILE A 1 359 ? -20.622 -8.292 1.799 1.00 97.81 359 ILE A O 1
ATOM 2888 N N . VAL A 1 360 ? -18.829 -7.259 0.927 1.00 97.50 360 VAL A N 1
ATOM 2889 C CA . VAL A 1 360 ? -18.556 -8.219 -0.144 1.00 97.50 360 VAL A CA 1
ATOM 2890 C C . VAL A 1 360 ? -17.249 -8.944 0.150 1.00 97.50 360 VAL A C 1
ATOM 2892 O O . VAL A 1 360 ? -16.286 -8.315 0.585 1.00 97.50 360 VAL A O 1
ATOM 2895 N N . GLU A 1 361 ? -17.215 -10.253 -0.084 1.00 98.06 361 GLU A N 1
ATOM 2896 C CA . GLU A 1 361 ? -15.997 -11.062 0.012 1.00 98.06 361 GLU A CA 1
ATOM 2897 C C . GLU A 1 361 ? -15.058 -10.750 -1.162 1.00 98.06 361 GLU A C 1
ATOM 2899 O O . GLU A 1 361 ? -15.466 -10.807 -2.322 1.00 98.06 361 GLU A O 1
ATOM 2904 N N . LEU A 1 362 ? -13.803 -10.404 -0.873 1.00 98.12 362 LEU A N 1
ATOM 2905 C CA . LEU A 1 362 ? -12.773 -10.113 -1.867 1.00 98.12 362 LEU A CA 1
ATOM 2906 C C . LEU A 1 362 ? -12.323 -11.405 -2.554 1.00 98.12 362 LEU A C 1
ATOM 2908 O O . LEU A 1 362 ? -11.849 -12.329 -1.896 1.00 98.12 362 LEU A O 1
ATOM 2912 N N . LYS A 1 363 ? -12.406 -11.463 -3.889 1.00 97.38 363 LYS A N 1
ATOM 2913 C CA . LYS A 1 363 ? -11.884 -12.616 -4.637 1.00 97.38 363 LYS A CA 1
ATOM 2914 C C . LYS A 1 363 ? -10.364 -12.709 -4.479 1.00 97.38 363 LYS A C 1
ATOM 2916 O O . LYS A 1 363 ? -9.675 -11.698 -4.451 1.00 97.38 363 LYS A O 1
ATOM 2921 N N . ILE A 1 364 ? -9.849 -13.937 -4.482 1.00 97.38 364 ILE A N 1
ATOM 2922 C CA . ILE A 1 364 ? -8.459 -14.281 -4.135 1.00 97.38 364 ILE A CA 1
ATOM 2923 C C . ILE A 1 364 ? -7.402 -13.401 -4.827 1.00 97.38 364 ILE A C 1
ATOM 2925 O O . ILE A 1 364 ? -6.484 -12.917 -4.180 1.00 97.38 364 ILE A O 1
ATOM 2929 N N . GLN A 1 365 ? -7.524 -13.175 -6.136 1.00 97.75 365 GLN A N 1
ATOM 2930 C CA . GLN A 1 365 ? -6.541 -12.401 -6.911 1.00 97.75 365 GLN A CA 1
ATOM 2931 C C . GLN A 1 365 ? -6.972 -10.952 -7.168 1.00 97.75 365 GLN A C 1
ATOM 2933 O O . GLN A 1 365 ? -6.333 -10.242 -7.944 1.00 97.75 365 GLN A O 1
ATOM 2938 N N . ASP A 1 366 ? -8.054 -10.492 -6.549 1.00 98.12 366 ASP A N 1
ATOM 2939 C CA . ASP A 1 366 ? -8.481 -9.107 -6.671 1.00 98.12 366 ASP A CA 1
ATOM 2940 C C . ASP A 1 366 ? -7.767 -8.238 -5.628 1.00 98.12 366 ASP A C 1
ATOM 2942 O O . ASP A 1 366 ? -7.560 -8.631 -4.481 1.00 98.12 366 ASP A O 1
ATOM 2946 N N . VAL A 1 367 ? -7.361 -7.038 -6.043 1.00 97.94 367 VAL A N 1
ATOM 2947 C CA . VAL A 1 367 ? -6.560 -6.124 -5.222 1.00 97.94 367 VAL A CA 1
ATOM 2948 C C . VAL A 1 367 ? -7.139 -4.715 -5.223 1.00 97.94 367 VAL A C 1
ATOM 2950 O O . VAL A 1 367 ? -7.621 -4.207 -6.241 1.00 97.94 367 VAL A O 1
ATOM 2953 N N . ILE A 1 368 ? -7.045 -4.054 -4.074 1.00 98.25 368 ILE A N 1
ATOM 2954 C CA . ILE A 1 368 ? -7.413 -2.651 -3.892 1.00 98.25 368 ILE A CA 1
ATOM 2955 C C . ILE A 1 368 ? -6.117 -1.863 -3.746 1.00 98.25 368 ILE A C 1
ATOM 2957 O O . ILE A 1 368 ? -5.346 -2.070 -2.807 1.00 98.25 368 ILE A O 1
ATOM 2961 N N . LEU A 1 369 ? -5.857 -0.962 -4.690 1.00 97.75 369 LEU A N 1
ATOM 2962 C CA . LEU A 1 369 ? -4.603 -0.216 -4.724 1.00 97.75 369 LEU A CA 1
ATOM 2963 C C . LEU A 1 369 ? -4.702 1.103 -3.968 1.00 97.75 369 LEU A C 1
ATOM 2965 O O . LEU A 1 369 ? -5.731 1.769 -3.976 1.00 97.75 369 LEU A O 1
ATOM 2969 N N . ASN A 1 370 ? -3.599 1.544 -3.380 1.00 97.12 370 ASN A N 1
ATOM 2970 C CA . ASN A 1 370 ? -3.515 2.911 -2.887 1.00 97.12 370 ASN A CA 1
ATOM 2971 C C . ASN A 1 370 ? -3.578 3.931 -4.042 1.00 97.12 370 ASN A C 1
ATOM 2973 O O . ASN A 1 370 ? -3.130 3.679 -5.167 1.00 97.12 370 ASN A O 1
ATOM 2977 N N . ASP A 1 371 ? -4.088 5.120 -3.737 1.00 96.31 371 ASP A N 1
ATOM 2978 C CA . ASP A 1 371 ? -4.270 6.209 -4.698 1.00 96.31 371 ASP A CA 1
ATOM 2979 C C . ASP A 1 371 ? -2.977 6.669 -5.388 1.00 96.31 371 ASP A C 1
ATOM 2981 O O . ASP A 1 371 ? -3.004 7.040 -6.566 1.00 96.31 371 ASP A O 1
ATOM 2985 N N . GLU A 1 372 ? -1.843 6.664 -4.684 1.00 96.88 372 GLU A N 1
ATOM 2986 C CA . GLU A 1 372 ? -0.550 7.056 -5.259 1.00 96.88 372 GLU A CA 1
ATOM 2987 C C . GLU A 1 372 ? -0.086 6.031 -6.306 1.00 96.88 372 GLU A C 1
ATOM 2989 O O . GLU A 1 372 ? 0.338 6.409 -7.402 1.00 96.88 372 GLU A O 1
ATOM 2994 N N . GLY A 1 373 ? -0.255 4.741 -6.009 1.00 96.75 373 GLY A N 1
ATOM 2995 C CA . GLY A 1 373 ? -0.001 3.630 -6.920 1.00 96.75 373 GLY A CA 1
ATOM 2996 C C . GLY A 1 373 ? -0.903 3.685 -8.148 1.00 96.75 373 GLY A C 1
ATOM 2997 O O . GLY A 1 373 ? -0.407 3.591 -9.270 1.00 96.75 373 GLY A O 1
ATOM 2998 N N . GLY A 1 374 ? -2.202 3.938 -7.962 1.00 97.12 374 GLY A N 1
ATOM 2999 C CA . GLY A 1 374 ? -3.146 4.128 -9.066 1.00 97.12 374 GLY A CA 1
ATOM 3000 C C . GLY A 1 374 ? -2.726 5.259 -10.010 1.00 97.12 374 GLY A C 1
ATOM 3001 O O . GLY A 1 374 ? -2.609 5.051 -11.217 1.00 97.12 374 GLY A O 1
ATOM 3002 N N . LYS A 1 375 ? -2.404 6.443 -9.470 1.00 97.12 375 LYS A N 1
ATOM 3003 C CA . LYS A 1 375 ? -1.913 7.589 -10.262 1.00 97.12 375 LYS A CA 1
ATOM 3004 C C . LYS A 1 375 ? -0.610 7.274 -10.998 1.00 97.12 375 LYS A C 1
ATOM 3006 O O . LYS A 1 375 ? -0.423 7.707 -12.134 1.00 97.12 375 LYS A O 1
ATOM 3011 N N . TYR A 1 376 ? 0.293 6.528 -10.365 1.00 98.00 376 TYR A N 1
ATOM 3012 C CA . TYR A 1 376 ? 1.546 6.119 -10.989 1.00 98.00 376 TYR A CA 1
ATOM 3013 C C . TYR A 1 376 ? 1.316 5.125 -12.135 1.00 98.00 376 TYR A C 1
ATOM 3015 O O . TYR A 1 376 ? 1.885 5.292 -13.213 1.00 98.00 376 TYR A O 1
ATOM 3023 N N . LEU A 1 377 ? 0.434 4.139 -11.951 1.00 98.00 377 LEU A N 1
ATOM 3024 C CA . LEU A 1 377 ? 0.101 3.152 -12.980 1.00 98.00 377 LEU A CA 1
ATOM 3025 C C . LEU A 1 377 ? -0.628 3.758 -14.184 1.00 98.00 377 LEU A C 1
ATOM 3027 O O . LEU A 1 377 ? -0.416 3.283 -15.296 1.00 98.00 377 LEU A O 1
ATOM 3031 N N . VAL A 1 378 ? -1.397 4.840 -14.015 1.00 98.31 378 VAL A N 1
ATOM 3032 C CA . VAL A 1 378 ? -1.951 5.595 -15.157 1.00 98.31 378 VAL A CA 1
ATOM 3033 C C . VAL A 1 378 ? -0.827 6.100 -16.064 1.00 98.31 378 VAL A C 1
ATOM 3035 O O . VAL A 1 378 ? -0.887 5.907 -17.277 1.00 98.31 378 VAL A O 1
ATOM 3038 N N . LYS A 1 379 ? 0.240 6.675 -15.491 1.00 98.25 379 LYS A N 1
ATOM 3039 C CA . LYS A 1 379 ? 1.411 7.112 -16.270 1.00 98.25 379 LYS A CA 1
ATOM 3040 C C . LYS A 1 379 ? 2.074 5.935 -16.986 1.00 98.25 379 LYS A C 1
ATOM 3042 O O . LYS A 1 379 ? 2.471 6.072 -18.139 1.00 98.25 379 LYS A O 1
ATOM 3047 N N . VAL A 1 380 ? 2.187 4.783 -16.317 1.00 98.38 380 VAL A N 1
ATOM 3048 C CA . VAL A 1 380 ? 2.756 3.558 -16.906 1.00 98.38 380 VAL A CA 1
ATOM 3049 C C . VAL A 1 380 ? 1.923 3.072 -18.088 1.00 98.38 380 VAL A C 1
ATOM 3051 O O . VAL A 1 380 ? 2.484 2.772 -19.135 1.00 98.38 380 VAL A O 1
ATOM 3054 N N . ALA A 1 381 ? 0.603 3.030 -17.950 1.00 98.38 381 ALA A N 1
ATOM 3055 C CA . ALA A 1 381 ? -0.297 2.606 -19.012 1.00 98.38 381 ALA A CA 1
ATOM 3056 C C . ALA A 1 381 ? -0.251 3.557 -20.222 1.00 98.38 381 ALA A C 1
ATOM 3058 O O . ALA A 1 381 ? -0.134 3.091 -21.351 1.00 98.38 381 ALA A O 1
ATOM 3059 N N . GLN A 1 382 ? -0.219 4.875 -19.993 1.00 98.19 382 GLN A N 1
ATOM 3060 C CA . GLN A 1 382 ? -0.028 5.874 -21.056 1.00 98.19 382 GLN A CA 1
ATOM 3061 C C . GLN A 1 382 ? 1.324 5.718 -21.764 1.00 98.19 382 GLN A C 1
ATOM 3063 O O . GLN A 1 382 ? 1.397 5.797 -22.988 1.00 98.19 382 GLN A O 1
ATOM 3068 N N . TYR A 1 383 ? 2.388 5.442 -21.004 1.00 98.00 383 TYR A N 1
ATOM 3069 C CA . TYR A 1 383 ? 3.696 5.115 -21.564 1.00 98.00 383 TYR A CA 1
ATOM 3070 C C . TYR A 1 383 ? 3.653 3.851 -22.430 1.00 98.00 383 TYR A C 1
ATOM 3072 O O . TYR A 1 383 ? 4.262 3.838 -23.496 1.00 98.00 383 TYR A O 1
ATOM 3080 N N . ILE A 1 384 ? 2.957 2.796 -21.989 1.00 98.31 384 ILE A N 1
ATOM 3081 C CA . ILE A 1 384 ? 2.826 1.553 -22.760 1.00 98.31 384 ILE A CA 1
ATOM 3082 C C . ILE A 1 384 ? 2.043 1.803 -24.051 1.00 98.31 384 ILE A C 1
ATOM 3084 O O . ILE A 1 384 ? 2.467 1.327 -25.097 1.00 98.31 384 ILE A O 1
ATOM 3088 N N . ASP A 1 385 ? 0.962 2.578 -24.007 1.00 98.31 385 ASP A N 1
ATOM 3089 C CA . ASP A 1 385 ? 0.181 2.918 -25.198 1.00 98.31 385 ASP A CA 1
ATOM 3090 C C . ASP A 1 385 ? 1.005 3.713 -26.221 1.00 98.31 385 ASP A C 1
ATOM 3092 O O . ASP A 1 385 ? 1.011 3.372 -27.402 1.00 98.31 385 ASP A O 1
ATOM 3096 N N . GLU A 1 386 ? 1.754 4.732 -25.781 1.00 97.44 386 GLU A N 1
ATOM 3097 C CA . GLU A 1 386 ? 2.676 5.455 -26.668 1.00 97.44 386 GLU A CA 1
ATOM 3098 C C . GLU A 1 386 ? 3.810 4.555 -27.174 1.00 97.44 386 GLU A C 1
ATOM 3100 O O . GLU A 1 386 ? 4.256 4.704 -28.309 1.00 97.44 386 GLU A O 1
ATOM 3105 N N . LEU A 1 387 ? 4.288 3.618 -26.353 1.00 97.81 387 LEU A N 1
ATOM 3106 C CA . LEU A 1 387 ? 5.318 2.667 -26.751 1.00 97.81 387 LEU A CA 1
ATOM 3107 C C . LEU A 1 387 ? 4.811 1.707 -27.838 1.00 97.81 387 LEU A C 1
ATOM 3109 O O . LEU A 1 387 ? 5.536 1.462 -28.800 1.00 97.81 387 LEU A O 1
ATOM 3113 N N . LEU A 1 388 ? 3.594 1.179 -27.686 1.00 98.25 388 LEU A N 1
ATOM 3114 C CA . LEU A 1 388 ? 2.935 0.322 -28.672 1.00 98.25 388 LEU A CA 1
ATOM 3115 C C . LEU A 1 388 ? 2.757 1.058 -29.998 1.00 98.25 388 LEU A C 1
ATOM 3117 O O . LEU A 1 388 ? 3.246 0.577 -31.013 1.00 98.25 388 LEU A O 1
ATOM 3121 N N . GLU A 1 389 ? 2.166 2.250 -29.965 1.00 97.69 389 GLU A N 1
ATOM 3122 C CA . GLU A 1 389 ? 1.877 3.042 -31.164 1.00 97.69 389 GLU A CA 1
ATOM 3123 C C . GLU A 1 389 ? 3.155 3.483 -31.886 1.00 97.69 389 GLU A C 1
ATOM 3125 O O . GLU A 1 389 ? 3.291 3.287 -33.088 1.00 97.69 389 GLU A O 1
ATOM 3130 N N . LYS A 1 390 ? 4.117 4.061 -31.157 1.00 96.12 390 LYS A N 1
ATOM 3131 C CA . LYS A 1 390 ? 5.248 4.768 -31.776 1.00 96.12 390 LYS A CA 1
ATOM 3132 C C . LYS A 1 390 ? 6.449 3.887 -32.066 1.00 96.12 390 LYS A C 1
ATOM 3134 O O . LYS A 1 390 ? 7.162 4.139 -33.023 1.00 96.12 390 LYS A O 1
ATOM 3139 N N . VAL A 1 391 ? 6.737 2.915 -31.200 1.00 94.81 391 VAL A N 1
ATOM 3140 C CA . VAL A 1 391 ? 7.953 2.089 -31.320 1.00 94.81 391 VAL A CA 1
ATOM 3141 C C . VAL A 1 391 ? 7.654 0.746 -31.965 1.00 94.81 391 VAL A C 1
ATOM 3143 O O . VAL A 1 391 ? 8.527 0.193 -32.629 1.00 94.81 391 VAL A O 1
ATOM 3146 N N . TYR A 1 392 ? 6.455 0.211 -31.744 1.00 95.06 392 TYR A N 1
ATOM 3147 C CA . TYR A 1 392 ? 6.070 -1.098 -32.261 1.00 95.06 392 TYR A CA 1
ATOM 3148 C C . TYR A 1 392 ? 5.025 -1.039 -33.373 1.00 95.06 392 TYR A C 1
ATOM 3150 O O . TYR A 1 392 ? 4.728 -2.089 -33.927 1.00 95.06 392 TYR A O 1
ATOM 3158 N N . GLU A 1 393 ? 4.491 0.144 -33.696 1.00 95.88 393 GLU A N 1
ATOM 3159 C CA . GLU A 1 393 ? 3.462 0.328 -34.731 1.00 95.88 393 GLU A CA 1
ATOM 3160 C C . GLU A 1 393 ? 2.213 -0.540 -34.474 1.00 95.88 393 GLU A C 1
ATOM 3162 O O . GLU A 1 393 ? 1.577 -1.063 -35.386 1.00 95.88 393 GLU A O 1
ATOM 3167 N N . LEU A 1 394 ? 1.859 -0.704 -33.193 1.00 97.94 394 LEU A N 1
ATOM 3168 C CA . LEU A 1 394 ? 0.712 -1.480 -32.723 1.00 97.94 394 LEU A CA 1
ATOM 3169 C C . LEU A 1 394 ? -0.380 -0.574 -32.130 1.00 97.94 394 LEU A C 1
ATOM 3171 O O . LEU A 1 394 ? -0.070 0.480 -31.569 1.00 97.94 394 LEU A O 1
ATOM 3175 N N . PRO A 1 395 ? -1.661 -0.989 -32.170 1.00 98.12 395 PRO A N 1
ATOM 3176 C CA . PRO A 1 395 ? -2.739 -0.257 -31.515 1.00 98.12 395 PRO A CA 1
ATOM 3177 C C . PRO A 1 395 ? -2.515 -0.088 -30.005 1.00 98.12 395 PRO A C 1
ATOM 3179 O O . PRO A 1 395 ? -1.942 -0.951 -29.335 1.00 98.12 395 PRO A O 1
ATOM 3182 N N . LYS A 1 396 ? -3.042 1.009 -29.452 1.00 97.88 396 LYS A N 1
ATOM 3183 C CA . LYS A 1 396 ? -3.080 1.253 -28.001 1.00 97.88 396 LYS A CA 1
ATOM 3184 C C . LYS A 1 396 ? -3.900 0.181 -27.294 1.00 97.88 396 LYS A C 1
ATOM 3186 O O . LYS A 1 396 ? -4.929 -0.253 -27.808 1.00 97.88 396 LYS A O 1
ATOM 3191 N N . TYR A 1 397 ? -3.483 -0.191 -26.088 1.00 97.50 397 TYR A N 1
ATOM 3192 C CA . TYR A 1 397 ? -4.107 -1.269 -25.326 1.00 97.50 397 TYR A CA 1
ATOM 3193 C C . TYR A 1 397 ? -4.946 -0.756 -24.150 1.00 97.50 397 TYR A C 1
ATOM 3195 O O . TYR A 1 397 ? -6.080 -1.196 -23.942 1.00 97.50 397 TYR A O 1
ATOM 3203 N N . TYR A 1 398 ? -4.407 0.172 -23.357 1.00 97.19 398 TYR A N 1
ATOM 3204 C CA . TYR A 1 398 ? -5.028 0.592 -22.103 1.00 97.19 398 TYR A CA 1
ATOM 3205 C C . TYR A 1 398 ? -6.051 1.710 -22.304 1.00 97.19 398 TYR A C 1
ATOM 3207 O O . TYR A 1 398 ? -7.161 1.610 -21.777 1.00 97.19 398 TYR A O 1
ATOM 3215 N N . ASN A 1 399 ? -5.684 2.752 -23.055 1.00 96.81 399 ASN A N 1
ATOM 3216 C CA . ASN A 1 399 ? -6.466 3.966 -23.300 1.00 96.81 399 ASN A CA 1
ATOM 3217 C C . ASN A 1 399 ? -6.981 4.637 -22.010 1.00 96.81 399 ASN A C 1
ATOM 3219 O O . ASN A 1 399 ? -8.087 5.177 -21.971 1.00 96.81 399 ASN A O 1
ATOM 3223 N N . VAL A 1 400 ? -6.178 4.603 -20.941 1.00 96.12 400 VAL A N 1
ATOM 3224 C CA . VAL A 1 400 ? -6.566 5.119 -19.617 1.00 96.12 400 VAL A CA 1
ATOM 3225 C C . VAL A 1 400 ? -6.242 6.604 -19.451 1.00 96.12 400 VAL A C 1
ATOM 3227 O O . VAL A 1 400 ? -5.161 7.082 -19.812 1.00 96.12 400 VAL A O 1
ATOM 3230 N N . LYS A 1 401 ? -7.171 7.347 -18.847 1.00 95.38 401 LYS A N 1
ATOM 3231 C CA . LYS A 1 401 ? -7.014 8.778 -18.537 1.00 95.38 401 LYS A CA 1
ATOM 3232 C C . LYS A 1 401 ? -6.972 9.036 -17.035 1.00 95.38 401 LYS A C 1
ATOM 3234 O O . LYS A 1 401 ? -6.278 9.948 -16.591 1.00 95.38 401 LYS A O 1
ATOM 3239 N N . LYS A 1 402 ? -7.691 8.229 -16.259 1.00 95.88 402 LYS A N 1
ATOM 3240 C CA . LYS A 1 402 ? -7.801 8.333 -14.799 1.00 95.88 402 LYS A CA 1
ATOM 3241 C C . LYS A 1 402 ? -7.637 6.964 -14.141 1.00 95.88 402 LYS A C 1
ATOM 3243 O O . LYS A 1 402 ? -7.692 5.933 -14.809 1.00 95.88 402 LYS A O 1
ATOM 3248 N N . LYS A 1 403 ? -7.406 6.948 -12.825 1.00 95.44 403 LYS A N 1
ATOM 3249 C CA . LYS A 1 403 ? -7.126 5.707 -12.080 1.00 95.44 403 LYS A CA 1
ATOM 3250 C C . LYS A 1 403 ? -8.302 4.729 -12.146 1.00 95.44 403 LYS A C 1
ATOM 3252 O O . LYS A 1 403 ? -8.084 3.531 -12.238 1.00 95.44 403 LYS A O 1
ATOM 3257 N N . GLU A 1 404 ? -9.534 5.227 -12.191 1.00 94.81 404 GLU A N 1
ATOM 3258 C CA . GLU A 1 404 ? -10.749 4.412 -12.268 1.00 94.81 404 GLU A CA 1
ATOM 3259 C C . GLU A 1 404 ? -10.809 3.578 -13.559 1.00 94.81 404 GLU A C 1
ATOM 3261 O O . GLU A 1 404 ? -11.405 2.504 -13.561 1.00 94.81 404 GLU A O 1
ATOM 3266 N N . ASP A 1 405 ? -10.139 4.015 -14.631 1.00 95.50 405 ASP A N 1
ATOM 3267 C CA . ASP A 1 405 ? -10.059 3.271 -15.895 1.00 95.50 405 ASP A CA 1
ATOM 3268 C C . ASP A 1 405 ? -9.131 2.036 -15.788 1.00 95.50 405 ASP A C 1
ATOM 3270 O O . ASP A 1 405 ? -9.112 1.182 -16.677 1.00 95.50 405 ASP A O 1
ATOM 3274 N N . LEU A 1 406 ? -8.345 1.930 -14.706 1.00 96.56 406 LEU A N 1
ATOM 3275 C CA . LEU A 1 406 ? -7.512 0.761 -14.408 1.00 96.56 406 LEU A CA 1
ATOM 3276 C C . LEU A 1 406 ? -8.295 -0.366 -13.719 1.00 96.56 406 LEU A C 1
ATOM 3278 O O . LEU A 1 406 ? -7.759 -1.465 -13.587 1.00 96.56 406 LEU A O 1
ATOM 3282 N N . ILE A 1 407 ? -9.534 -0.130 -13.278 1.00 95.81 407 ILE A N 1
ATOM 3283 C CA . ILE A 1 407 ? -10.360 -1.184 -12.676 1.00 95.81 407 ILE A CA 1
ATOM 3284 C C . ILE A 1 407 ? -10.570 -2.293 -13.716 1.00 95.81 407 ILE A C 1
ATOM 3286 O O . ILE A 1 407 ? -10.941 -2.029 -14.857 1.00 95.81 407 ILE A O 1
ATOM 3290 N N . GLY A 1 408 ? -10.314 -3.537 -13.316 1.00 94.94 408 GLY A N 1
ATOM 3291 C CA . GLY A 1 408 ? -10.334 -4.726 -14.166 1.00 94.94 408 GLY A CA 1
ATOM 3292 C C . GLY A 1 408 ? -9.017 -5.025 -14.874 1.00 94.94 408 GLY A C 1
ATOM 3293 O O . GLY A 1 408 ? -8.872 -6.103 -15.449 1.00 94.94 408 GLY A O 1
ATOM 3294 N N . ARG A 1 409 ? -8.040 -4.111 -14.841 1.00 96.69 409 ARG A N 1
ATOM 3295 C CA . ARG A 1 409 ? -6.719 -4.349 -15.429 1.00 96.69 409 ARG A CA 1
ATOM 3296 C C . ARG A 1 409 ? -5.868 -5.214 -14.506 1.00 96.69 409 ARG A C 1
ATOM 3298 O O . ARG A 1 409 ? -6.001 -5.173 -13.281 1.00 96.69 409 ARG A O 1
ATOM 3305 N N . LEU A 1 410 ? -4.992 -5.995 -15.130 1.00 97.75 410 LEU A N 1
ATOM 3306 C CA . LEU A 1 410 ? -4.087 -6.901 -14.439 1.00 97.75 410 LEU A CA 1
ATOM 3307 C C . LEU A 1 410 ? -2.792 -6.190 -14.049 1.00 97.75 410 LEU A C 1
ATOM 3309 O O . LEU A 1 410 ? -2.260 -5.370 -14.802 1.00 97.75 410 LEU A O 1
ATOM 3313 N N . ILE A 1 411 ? -2.273 -6.556 -12.886 1.00 97.44 411 ILE A N 1
ATOM 3314 C CA . ILE A 1 411 ? -0.955 -6.193 -12.381 1.00 97.44 411 ILE A CA 1
ATOM 3315 C C . ILE A 1 411 ? -0.203 -7.454 -11.966 1.00 97.44 411 ILE A C 1
ATOM 3317 O O . ILE A 1 411 ? -0.797 -8.512 -11.776 1.00 97.44 411 ILE A O 1
ATOM 3321 N N . VAL A 1 412 ? 1.108 -7.323 -11.780 1.00 97.50 412 VAL A N 1
ATOM 3322 C CA . VAL A 1 412 ? 1.938 -8.381 -11.203 1.00 97.50 412 VAL A CA 1
ATOM 3323 C C . VAL A 1 412 ? 2.456 -7.908 -9.851 1.00 97.50 412 VAL A C 1
ATOM 3325 O O . VAL A 1 412 ? 3.237 -6.957 -9.778 1.00 97.50 412 VAL A O 1
ATOM 3328 N N . GLY A 1 413 ? 2.011 -8.568 -8.785 1.00 96.25 413 GLY A N 1
ATOM 3329 C CA . GLY A 1 413 ? 2.581 -8.438 -7.450 1.00 96.25 413 GLY A CA 1
ATOM 3330 C C . GLY A 1 413 ? 3.864 -9.256 -7.360 1.00 96.25 413 GLY A C 1
ATOM 3331 O O . GLY A 1 413 ? 3.876 -10.431 -7.715 1.00 96.25 413 GLY A O 1
ATOM 3332 N N . LEU A 1 414 ? 4.959 -8.641 -6.917 1.00 95.81 414 LEU A N 1
ATOM 3333 C CA . LEU A 1 414 ? 6.243 -9.322 -6.765 1.00 95.81 414 LEU A CA 1
ATOM 3334 C C . LEU A 1 414 ? 6.861 -8.957 -5.420 1.00 95.81 414 LEU A C 1
ATOM 3336 O O . LEU A 1 414 ? 7.289 -7.817 -5.212 1.00 95.81 414 LEU A O 1
ATOM 3340 N N . ALA A 1 415 ? 6.927 -9.939 -4.525 1.00 93.19 415 ALA A N 1
ATOM 3341 C CA . ALA A 1 415 ? 7.517 -9.762 -3.211 1.00 93.19 415 ALA A CA 1
ATOM 3342 C C . ALA A 1 415 ? 9.044 -9.570 -3.310 1.00 93.19 415 ALA A C 1
ATOM 3344 O O . ALA A 1 415 ? 9.697 -10.113 -4.215 1.00 93.19 415 ALA A O 1
ATOM 3345 N N . PRO A 1 416 ? 9.665 -8.830 -2.374 1.00 88.94 416 PRO A N 1
ATOM 3346 C CA . PRO A 1 416 ? 11.117 -8.792 -2.255 1.00 88.94 416 PRO A CA 1
ATOM 3347 C C . PRO A 1 416 ? 11.701 -10.206 -2.143 1.00 88.94 416 PRO A C 1
ATOM 3349 O O . PRO A 1 416 ? 11.092 -11.084 -1.547 1.00 88.94 416 PRO A O 1
ATOM 3352 N N . HIS A 1 417 ? 12.898 -10.415 -2.696 1.00 91.00 417 HIS A N 1
ATOM 3353 C CA . HIS A 1 417 ? 13.621 -11.697 -2.641 1.00 91.00 417 HIS A CA 1
ATOM 3354 C C . HIS A 1 417 ? 12.946 -12.886 -3.348 1.00 91.00 417 HIS A C 1
ATOM 3356 O O . HIS A 1 417 ? 13.477 -13.990 -3.298 1.00 91.00 417 HIS A O 1
ATOM 3362 N N . THR A 1 418 ? 11.847 -12.660 -4.071 1.00 93.12 418 THR A N 1
ATOM 3363 C CA . THR A 1 418 ? 11.189 -13.676 -4.903 1.00 93.12 418 THR A CA 1
ATOM 3364 C C . THR A 1 418 ? 11.388 -13.393 -6.394 1.00 93.12 418 THR A C 1
ATOM 3366 O O . THR A 1 418 ? 11.709 -12.270 -6.798 1.00 93.12 418 THR A O 1
ATOM 3369 N N . SER A 1 419 ? 11.220 -14.426 -7.221 1.00 91.88 419 SER A N 1
ATOM 3370 C CA . SER A 1 419 ? 11.287 -14.351 -8.688 1.00 91.88 419 SER A CA 1
ATOM 3371 C C . SER A 1 419 ? 9.973 -14.731 -9.382 1.00 91.88 419 SER A C 1
ATOM 3373 O O . SER A 1 419 ? 9.853 -14.512 -10.586 1.00 91.88 419 SER A O 1
ATOM 3375 N N . ALA A 1 420 ? 8.995 -15.260 -8.641 1.00 95.38 420 ALA A N 1
ATOM 3376 C CA . ALA A 1 420 ? 7.663 -15.587 -9.138 1.00 95.38 420 ALA A CA 1
ATOM 3377 C C . ALA A 1 420 ? 6.688 -14.462 -8.772 1.00 95.38 420 ALA A C 1
ATOM 3379 O O . ALA A 1 420 ? 6.464 -14.184 -7.596 1.00 95.38 420 ALA A O 1
ATOM 3380 N N . GLY A 1 421 ? 6.147 -13.791 -9.787 1.00 95.56 421 GLY A N 1
ATOM 3381 C CA . GLY A 1 421 ? 5.110 -12.782 -9.603 1.00 95.56 421 GLY A CA 1
ATOM 3382 C C . GLY A 1 421 ? 3.718 -13.408 -9.598 1.00 95.56 421 GLY A C 1
ATOM 3383 O O . GLY A 1 421 ? 3.470 -14.369 -10.324 1.00 95.56 421 GLY A O 1
ATOM 3384 N N . ILE A 1 422 ? 2.808 -12.834 -8.819 1.00 96.81 422 ILE A N 1
ATOM 3385 C CA . ILE A 1 422 ? 1.401 -13.232 -8.767 1.00 96.81 422 ILE A CA 1
ATOM 3386 C C . ILE A 1 422 ? 0.592 -12.225 -9.576 1.00 96.81 422 ILE A C 1
ATOM 3388 O O . ILE A 1 422 ? 0.749 -11.012 -9.419 1.00 96.81 422 ILE A O 1
ATOM 3392 N N . THR A 1 423 ? -0.265 -12.725 -10.461 1.00 97.56 423 THR A N 1
ATOM 3393 C CA . THR A 1 423 ? -1.182 -11.861 -11.208 1.00 97.56 423 THR A CA 1
ATOM 3394 C C . THR A 1 423 ? -2.322 -11.440 -10.293 1.00 97.56 423 THR A C 1
ATOM 3396 O O . THR A 1 423 ? -2.944 -12.288 -9.660 1.00 97.56 423 THR A O 1
ATOM 3399 N N . GLY A 1 424 ? -2.602 -10.141 -10.245 1.00 97.50 424 GLY A N 1
ATOM 3400 C CA . GLY A 1 424 ? -3.745 -9.586 -9.532 1.00 97.50 424 GLY A CA 1
ATOM 3401 C C . GLY A 1 424 ? -4.573 -8.673 -10.427 1.00 97.50 424 GLY A C 1
ATOM 3402 O O . GLY A 1 424 ? -4.046 -8.081 -11.368 1.00 97.50 424 GLY A O 1
ATOM 3403 N N . ARG A 1 425 ? -5.866 -8.537 -10.145 1.00 98.06 425 ARG A N 1
ATOM 3404 C CA . ARG A 1 425 ? -6.785 -7.658 -10.875 1.00 98.06 425 ARG A CA 1
ATOM 3405 C C . ARG A 1 425 ? -7.226 -6.504 -9.984 1.00 98.06 425 ARG A C 1
ATOM 3407 O O . ARG A 1 425 ? -7.672 -6.701 -8.861 1.00 98.06 425 ARG A O 1
ATOM 3414 N N . ILE A 1 426 ? -7.113 -5.282 -10.491 1.00 98.06 426 ILE A N 1
ATOM 3415 C CA . ILE A 1 426 ? -7.484 -4.085 -9.729 1.00 98.06 426 ILE A CA 1
ATOM 3416 C C . ILE A 1 426 ? -9.009 -4.010 -9.622 1.00 98.06 426 ILE A C 1
ATOM 3418 O O . ILE A 1 426 ? -9.685 -3.962 -10.647 1.00 98.06 426 ILE A O 1
ATOM 3422 N N . VAL A 1 427 ? -9.553 -3.938 -8.407 1.00 97.50 427 VAL A N 1
ATOM 3423 C CA . VAL A 1 427 ? -11.008 -3.805 -8.184 1.00 97.50 427 VAL A CA 1
ATOM 3424 C C . VAL A 1 427 ? -11.432 -2.486 -7.562 1.00 97.50 427 VAL A C 1
ATOM 3426 O O . VAL A 1 427 ? -12.618 -2.181 -7.577 1.00 97.50 427 VAL A O 1
ATOM 3429 N N . GLY A 1 428 ? -10.493 -1.674 -7.078 1.00 97.31 428 GLY A N 1
ATOM 3430 C CA . GLY A 1 428 ? -10.779 -0.341 -6.556 1.00 97.31 428 GLY A CA 1
ATOM 3431 C C . GLY A 1 428 ? -9.557 0.333 -5.952 1.00 97.31 428 GLY A C 1
ATOM 3432 O O . GLY A 1 428 ? -8.431 -0.154 -6.099 1.00 97.31 428 GLY A O 1
ATOM 3433 N N . PHE A 1 429 ? -9.793 1.461 -5.277 1.00 97.88 429 PHE A N 1
ATOM 3434 C CA . PHE A 1 429 ? -8.729 2.294 -4.727 1.00 97.88 429 PHE A CA 1
ATOM 3435 C C . PHE A 1 429 ? -8.991 2.746 -3.294 1.00 97.88 429 PHE A C 1
ATOM 3437 O O . PHE A 1 429 ? -10.131 2.987 -2.914 1.00 97.88 429 PHE A O 1
ATOM 3444 N N . THR A 1 430 ? -7.924 2.927 -2.517 1.00 96.62 430 THR A N 1
ATOM 3445 C CA . THR A 1 430 ? -7.978 3.439 -1.142 1.00 96.62 430 THR A CA 1
ATOM 3446 C C . THR A 1 430 ? -7.118 4.688 -0.957 1.00 96.62 430 THR A C 1
ATOM 3448 O O . THR A 1 430 ? -6.104 4.888 -1.631 1.00 96.62 430 THR A O 1
ATOM 3451 N N . LYS A 1 431 ? -7.516 5.533 0.001 1.00 95.50 431 LYS A N 1
ATOM 3452 C CA . LYS A 1 431 ? -6.747 6.714 0.424 1.00 95.50 431 LYS A CA 1
ATOM 3453 C C . LYS A 1 431 ? -5.559 6.367 1.331 1.00 95.50 431 LYS A C 1
ATOM 3455 O O . LYS A 1 431 ? -4.668 7.199 1.472 1.00 95.50 431 LYS A O 1
ATOM 3460 N N . ALA A 1 432 ? -5.550 5.183 1.951 1.00 94.38 432 ALA A N 1
ATOM 3461 C CA . ALA A 1 432 ? -4.415 4.707 2.747 1.00 94.38 432 ALA A CA 1
ATOM 3462 C C . ALA A 1 432 ? -3.175 4.510 1.860 1.00 94.38 432 ALA A C 1
ATOM 3464 O O . ALA A 1 432 ? -3.324 4.240 0.669 1.00 94.38 432 ALA A O 1
ATOM 3465 N N . LYS A 1 433 ? -1.951 4.574 2.407 1.00 94.88 433 LYS A N 1
ATOM 3466 C CA . LYS A 1 433 ? -0.720 4.301 1.629 1.00 94.88 433 LYS A CA 1
ATOM 3467 C C . LYS A 1 433 ? -0.350 2.820 1.649 1.00 94.88 433 LYS A C 1
ATOM 3469 O O . LYS A 1 433 ? 0.826 2.452 1.693 1.00 94.88 433 LYS A O 1
ATOM 3474 N N . VAL A 1 434 ? -1.378 1.982 1.618 1.00 95.56 434 VAL A N 1
ATOM 3475 C CA . VAL A 1 434 ? -1.302 0.529 1.700 1.00 95.56 434 VAL A CA 1
ATOM 3476 C C . VAL A 1 434 ? -2.176 -0.059 0.599 1.00 95.56 434 VAL A C 1
ATOM 3478 O O . VAL A 1 434 ? -3.241 0.475 0.293 1.00 95.56 434 VAL A O 1
ATOM 3481 N N . ASN A 1 435 ? -1.718 -1.148 -0.009 1.00 96.69 435 ASN A N 1
ATOM 3482 C CA . ASN A 1 435 ? -2.544 -1.962 -0.893 1.00 96.69 435 ASN A CA 1
ATOM 3483 C C . ASN A 1 435 ? -3.240 -3.040 -0.069 1.00 96.69 435 ASN A C 1
ATOM 3485 O O . ASN A 1 435 ? -2.595 -3.674 0.763 1.00 96.69 435 ASN A O 1
ATOM 3489 N N . PHE A 1 436 ? -4.516 -3.288 -0.339 1.00 97.88 436 PHE A N 1
ATOM 3490 C CA . PHE A 1 436 ? -5.226 -4.409 0.262 1.00 97.88 436 PHE A CA 1
ATOM 3491 C C . PHE A 1 436 ? -5.332 -5.563 -0.727 1.00 97.88 436 PHE A C 1
ATOM 3493 O O . PHE A 1 436 ? -5.695 -5.363 -1.890 1.00 97.88 436 PHE A O 1
ATOM 3500 N N . ALA A 1 437 ? -5.014 -6.760 -0.253 1.00 97.75 437 ALA A N 1
ATOM 3501 C CA . ALA A 1 437 ? -5.111 -7.996 -1.014 1.00 97.75 437 ALA A CA 1
ATOM 3502 C C . ALA A 1 437 ? -5.641 -9.121 -0.121 1.00 97.75 437 ALA A C 1
ATOM 3504 O O . ALA A 1 437 ? -5.555 -9.048 1.111 1.00 97.75 437 ALA A O 1
ATOM 3505 N N . HIS A 1 438 ? -6.175 -10.164 -0.750 1.00 98.06 438 HIS A N 1
ATOM 3506 C CA . HIS A 1 438 ? -6.524 -11.385 -0.041 1.00 98.06 438 HIS A CA 1
ATOM 3507 C C . HIS A 1 438 ? -5.263 -12.010 0.599 1.00 98.06 438 HIS A C 1
ATOM 3509 O O . HIS A 1 438 ? -4.185 -11.904 0.019 1.00 98.06 438 HIS A O 1
ATOM 3515 N N . PRO A 1 439 ? -5.359 -12.686 1.761 1.00 96.75 439 PRO A N 1
ATOM 3516 C CA . PRO A 1 439 ? -4.224 -13.381 2.383 1.00 96.75 439 PRO A CA 1
ATOM 3517 C C . PRO A 1 439 ? -3.514 -14.481 1.567 1.00 96.75 439 PRO A C 1
ATOM 3519 O O . PRO A 1 439 ? -2.525 -15.015 2.065 1.00 96.75 439 PRO A O 1
ATOM 3522 N N . TYR A 1 440 ? -4.034 -14.882 0.401 1.00 94.06 440 TYR A N 1
ATOM 3523 C CA . TYR A 1 440 ? -3.540 -16.036 -0.370 1.00 94.06 440 TYR A CA 1
ATOM 3524 C C . TYR A 1 440 ? -2.576 -15.632 -1.482 1.00 94.06 440 TYR A C 1
ATOM 3526 O O . TYR A 1 440 ? -2.722 -14.506 -2.008 1.00 94.06 440 TYR A O 1
#

Organism: NCBI:txid412755

Sequence (440 aa):
SSLSNELLKAGEKRIKDFIADPFHNVPSDDEALKLSQLLKIPLHPNYTYHWHDIHLKDFIKLREYVKDNMSLNNNVAEFPNDPSVKTILEQLCIPHHI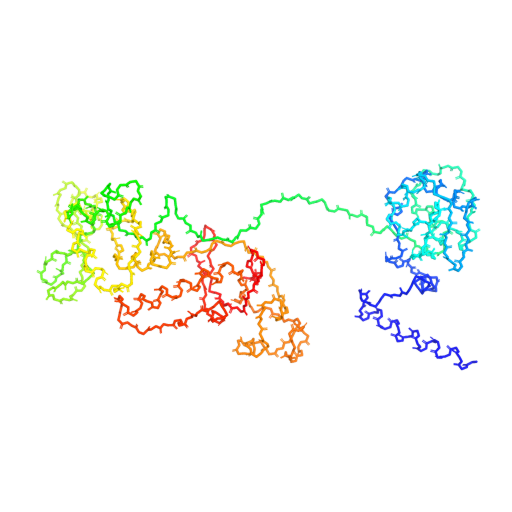NNNNIVIRSYSESFLYSIGYKNGKLCPLPSPSNGKVLDVINSICDVKIRAKSPVYTGVRMGRPEKAKERRMRPPIHLLYPIGEYGGRFRDLFQAAMKNTINVELVRRKCPVCGNYTRQTLCTNCNTPTVISYTCRWCKKETDSAMCLKCDRDTIGYSRVSCHIEDEVKKAKQIVGGPFPKRVKAVKKLMNKTRVPEQIAKGILRAKHDLFVYRDGTIRFDSTDAILTHFKPREIGVKVEHLRKYGYSTDKDGKPLVSTDQIVELKIQDVILNDEGGKYLVKVAQYIDELLEKVYELPKYYNVKKKEDLIGRLIVGLAPHTSAGITGRIVGFTKAKVNFAHPY